Protein AF-0000000080109171 (afdb_homodimer)

Sequence (674 aa):
MDHQDVRRGNGNNYRQPFRSQNNEERSKPRGKGAVRYQGTYSDRFQRQDQNKDCSSSDRFNGSSQSQEKPITRKPTQRIEDVIPTEELLEVEDLIEQISDLSIRSDRSASQIKRNILASDLLLDTMDIDDWEKVCKSMIETALDKGETEFIADLMVALLKNPIFAAVMSDELMDASSKYILEEDGKPIPSFLSSILCAHWPRQYFKAFDNVNPILYTVVCIIKGWILVVQEDTQRYYSKPGESKITPEIIETPEMVNLCAVALSDLCESAQR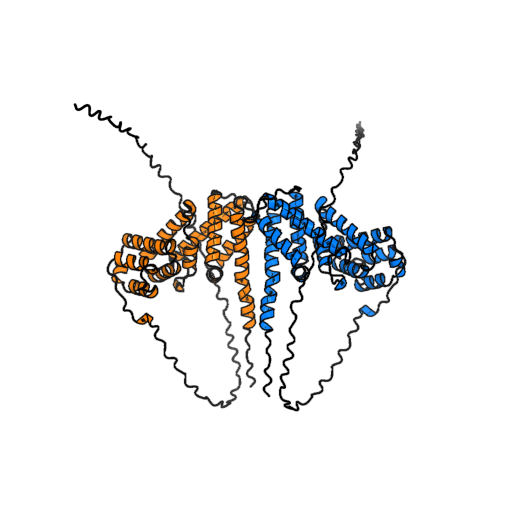QLWINWASLTDEIYECIKPSITHNPNLTGESKERLLDTLLQMTQWTKNQKASMKSSGVQTVSSGRMDHQDVRRGNGNNYRQPFRSQNNEERSKPRGKGAVRYQGTYSDRFQRQDQNKDCSSSDRFNGSSQSQEKPITRKPTQRIEDVIPTEELLEVEDLIEQISDLSIRSDRSASQIKRNILASDLLLDTMDIDDWEKVCKSMIETALDKGETEFIADLMVALLKNPIFAAVMSDELMDASSKYILEEDGKPIPSFLSSILCAHWPRQYFKAFDNVNPILYTVVCIIKGWILVVQEDTQRYYSKPGESKITPEIIETPEMVNLCAVALSDLCESAQRQLWINWASLTDEIYECIKPSITHNPNLTGESKERLLDTLLQMTQWTKNQKASMKSSGVQTVSSGR

pLDDT: mean 73.39, std 30.64, range [19.22, 98.69]

Nearest PDB structures (foldseek):
  3m63-assembly1_A  TM=3.509E-01  e=1.436E+00  Saccharomyces cerevisiae
  3m62-assembly1_A  TM=3.622E-01  e=2.418E+00  Saccharomyces cerevisiae
  7zbz-assembly1_D  TM=2.365E-01  e=8.170E-01  Homo sapiens
  6tyl-assembly2_F  TM=2.937E-01  e=1.636E+00  Rattus norvegicus
  7z84-assembly1_L  TM=1.819E-01  e=2.525E+00  Escherichia coli BL21(DE3)

Organism: NCBI:txid1611254

Solvent-accessible surface area (backbone atoms only — not comparable to full-atom values): 39839 Å² total; per-residue (Å²): 142,83,82,76,80,75,80,78,80,79,77,78,78,76,77,74,78,81,78,78,78,75,78,71,80,74,76,71,75,82,29,80,61,87,69,77,78,75,75,75,72,73,76,68,74,65,69,75,74,72,75,72,72,77,72,73,59,74,79,67,78,71,75,78,76,74,76,71,73,76,74,74,70,70,77,76,71,62,77,77,76,67,69,77,78,52,71,44,80,46,71,68,52,52,44,49,54,63,62,32,50,90,72,40,87,89,47,51,74,67,52,45,50,47,16,56,68,59,15,50,70,41,66,71,64,54,52,72,70,54,40,45,56,44,43,52,47,45,50,47,32,22,54,75,68,63,38,26,60,60,42,28,51,49,48,58,73,44,47,85,39,62,65,48,30,54,46,43,29,51,50,50,52,51,53,52,50,41,42,62,76,63,59,69,80,61,52,55,37,44,38,50,28,31,49,72,64,38,90,51,57,77,87,46,63,41,62,36,68,91,66,18,37,47,51,21,45,51,52,25,52,52,50,34,32,51,48,50,40,38,41,57,21,23,65,66,40,50,59,92,94,48,74,68,50,77,54,90,72,82,75,55,49,68,52,36,34,46,30,49,44,39,54,32,45,21,46,68,61,32,43,55,53,38,42,76,75,34,46,70,60,44,48,52,50,53,67,40,46,57,55,34,42,34,39,24,81,62,46,46,37,68,48,25,45,47,42,48,54,42,52,59,51,57,63,54,55,65,55,67,55,59,67,60,53,61,69,64,58,80,79,73,76,78,78,78,103,142,76,91,71,82,75,80,79,78,80,79,80,77,79,78,74,78,81,78,77,79,75,79,72,78,75,78,71,74,81,31,79,62,88,68,77,77,76,73,75,71,70,73,68,74,63,68,76,73,70,73,73,73,74,75,74,76,74,80,67,78,72,75,79,76,75,77,74,74,76,77,74,73,72,76,75,72,62,72,78,75,66,68,78,78,52,72,44,80,46,72,66,54,51,44,49,54,63,62,31,50,89,72,41,86,87,47,52,71,67,52,46,50,48,16,55,68,60,16,50,70,44,65,72,66,55,50,71,70,55,40,46,55,44,41,52,47,44,50,45,32,22,53,75,69,62,40,28,61,61,43,28,51,49,49,59,72,45,46,85,39,61,66,50,30,52,47,41,29,52,51,50,52,53,53,52,48,41,42,62,75,63,59,68,79,62,53,55,37,43,39,50,26,30,50,73,65,38,88,52,57,75,86,44,64,41,60,35,67,91,64,18,37,46,52,22,44,52,50,25,52,53,51,33,34,50,48,52,39,39,42,59,21,24,65,65,40,51,59,93,94,49,74,66,50,78,52,91,74,81,76,55,48,67,52,35,34,46,29,48,43,39,53,31,45,21,46,67,61,32,43,56,54,40,43,76,76,36,46,68,61,43,47,53,52,53,67,40,45,57,56,35,43,32,39,25,81,63,46,48,38,69,47,25,45,47,40,47,53,41,52,58,52,56,63,53,53,66,55,65,52,58,65,59,54,60,68,63,58,78,78,71,76,77,76,78,128

InterPro domains:
  IPR056044 Domain of unknown function DUF7627 [PF24628] (95-324)

Radius of gyration: 37.49 Å; Cα contacts (8 Å, |Δi|>4): 644; chains: 2; bounding box: 110×98×133 Å

Foldseek 3Di:
DPCPPPPDPPPPPPPPPDPPPPVPPPPPQPLPDPPPPPPCPVPVPPVPPPVPVPPDDDPPPPPDPPVPPPPPPPPPPPPVPPDDAAADDDLVSLLCLLQCQVPDPPDHLVNNLRNDLVNVVHLVPDDLVSLLVNLVSLVCCCFVVVPLLSSLQSCLSSQVRPSNQVSNLVVLSVVLVCCLVVVPVTLSLLSLLSNLLHPHDPQQLDLDCVRRVNSVSSLSSLVSLLCLLQQLLLCFDDDVPDDRDNDPDHDALSSNLSSLVSLLSNCVNNQLSCCVSPVPSLVSLLVSLVSSLVTRPSHDPVSSVSSVVSNVSSVVSPPVVVVVVVVVPDPPPPPHD/DPPPVPPDPPPPPPPPPDPPPPVPPPPPQPLPDPPPPPVCPVPVPPVPPPVPVPPPDDPPPPPDPPPPPPPPPDPPPPPVPPDDAAADDDLVVLLCLQLCQVPDPPDHLVNNLRNDLVHVVHLVPDDLVSLLVNLVSLVCCCFVVVPLLSSLQSCLSSQVRPSNQVSNLVVLSVVLVCCLVVVPVTLSLLSLLSNLLHPHDPQQLDLDCVRRVNSVSSLSSLVSLLCLLQQLLLCFDDDVVDDRDNDPDHDALSSNLSSLVSLLSNCVNNQLSCCVSPVPSLVSLLVSLVSSLVTRPSHDPVSSVSSVVSNVSSVVSPVVVVVVVVVVPDPVPPPDD

Secondary structure (DSSP, 8-state):
-----------------------------TT-S---------------------------------------------GGG-SPPPPP-SHHHHHHHHHTTTT-TTS-HHHHHHHHHT-HHHHHH--HHHHHHHHHHHHHHHHHH--HHHHHHHHHHHTT-HHHHHHHHHHHHHHHHHHHHH-----HHHHHHHHHTS---GGG-S--TTT-HHHHHHHHHHHHHHHHHHHHHHTT---TTSPPP--SS---HHHHHHHHHHHHHHHHHHTHHHHHH-HHHHHHHHHHHHHHHHH-TTS-HHHHHHHHHHHHHHHHHTHHHHHHHHT----------/-----------------------------TT-S---------------------------------------------GGGGSPPPPP-SHHHHHHHHHTTTT-TTS-HHHHHHHHHT-HHHHHH--HHHHHHHHHHHHHHHHHH--HHHHHHHHHHHTT-HHHHHHHHHHHHHHHHHHHHH-----HHHHHHHHHTS---GGG-S--TTT-HHHHHHHHHHHHHHHHHHHHHHTT---TTSPPP--SS---HHHHHHHHHHHHHHHHHHTHHHHHH-HHHHHHHHHHHHHHHHH-TTS-HHHHHHHHHHHHHHHHHTHHHHHHHHT----------

Structure (mmCIF, N/CA/C/O backbone):
data_AF-0000000080109171-model_v1
#
loop_
_entity.id
_entity.type
_entity.pdbx_description
1 polymer 'DUF7627 domain-containing protein'
#
loop_
_atom_site.group_PDB
_atom_site.id
_atom_site.type_symbol
_atom_site.label_atom_id
_atom_site.label_alt_id
_atom_site.label_comp_id
_atom_site.label_asym_id
_atom_site.label_entity_id
_atom_site.label_seq_id
_atom_site.pdbx_PDB_ins_code
_atom_site.Cartn_x
_atom_site.Cartn_y
_atom_site.Cartn_z
_atom_site.occupancy
_atom_site.B_iso_or_equiv
_atom_site.auth_seq_id
_atom_site.auth_comp_id
_atom_site.auth_asym_id
_atom_site.auth_atom_id
_atom_site.pdbx_PDB_model_num
ATOM 1 N N . MET A 1 1 ? 44.888 12.531 66.074 1 22.63 1 MET A N 1
ATOM 2 C CA . MET A 1 1 ? 45.809 13.114 65.103 1 22.63 1 MET A CA 1
ATOM 3 C C . MET A 1 1 ? 45.23 13.043 63.693 1 22.63 1 MET A C 1
ATOM 5 O O . MET A 1 1 ? 45.346 12.017 63.021 1 22.63 1 MET A O 1
ATOM 9 N N . ASP A 1 2 ? 43.917 13.435 63.536 1 26.09 2 ASP A N 1
ATOM 10 C CA . ASP A 1 2 ? 42.673 13.564 62.782 1 26.09 2 ASP A CA 1
ATOM 11 C C . ASP A 1 2 ? 42.855 14.484 61.577 1 26.09 2 ASP A C 1
ATOM 13 O O . ASP A 1 2 ? 42.997 15.699 61.733 1 26.09 2 ASP A O 1
ATOM 17 N N . HIS A 1 3 ? 43.794 14.01 60.555 1 24.42 3 HIS A N 1
ATOM 18 C CA . HIS A 1 3 ? 44.344 14.636 59.358 1 24.42 3 HIS A CA 1
ATOM 19 C C . HIS A 1 3 ? 43.235 15.158 58.45 1 24.42 3 HIS A C 1
ATOM 21 O O . HIS A 1 3 ? 42.344 14.403 58.055 1 24.42 3 HIS A O 1
ATOM 27 N N . GLN A 1 4 ? 42.852 16.453 58.496 1 22.05 4 GLN A N 1
ATOM 28 C CA . GLN A 1 4 ? 41.897 17.443 58.011 1 22.05 4 GLN A CA 1
ATOM 29 C C . GLN A 1 4 ? 42.078 17.695 56.516 1 22.05 4 GLN A C 1
ATOM 31 O O . GLN A 1 4 ? 42.725 18.666 56.119 1 22.05 4 GLN A O 1
ATOM 36 N N . ASP A 1 5 ? 42.419 16.587 55.696 1 22.64 5 ASP A N 1
ATOM 37 C CA . ASP A 1 5 ? 42.944 16.875 54.365 1 22.64 5 ASP A CA 1
ATOM 38 C C . ASP A 1 5 ? 41.943 17.682 53.542 1 22.64 5 ASP A C 1
ATOM 40 O O . ASP A 1 5 ? 40.811 17.244 53.328 1 22.64 5 ASP A O 1
ATOM 44 N N . VAL A 1 6 ? 42.031 19.004 53.514 1 20.68 6 VAL A N 1
ATOM 45 C CA . VAL A 1 6 ? 41.334 20.158 52.955 1 20.68 6 VAL A CA 1
ATOM 46 C C . VAL A 1 6 ? 41.39 20.108 51.43 1 20.68 6 VAL A C 1
ATOM 48 O O . VAL A 1 6 ? 42.462 20.256 50.837 1 20.68 6 VAL A O 1
ATOM 51 N N . ARG A 1 7 ? 40.799 19.055 50.759 1 22.92 7 ARG A N 1
ATOM 52 C CA . ARG A 1 7 ? 40.869 18.843 49.317 1 22.92 7 ARG A CA 1
ATOM 53 C C . ARG A 1 7 ? 40.424 20.089 48.559 1 22.92 7 ARG A C 1
ATOM 55 O O . ARG A 1 7 ? 39.304 20.568 48.743 1 22.92 7 ARG A O 1
ATOM 62 N N . ARG A 1 8 ? 41.374 20.982 48.142 1 19.47 8 ARG A N 1
ATOM 63 C CA . ARG A 1 8 ? 41.33 22.255 47.429 1 19.47 8 ARG A CA 1
ATOM 64 C C . ARG A 1 8 ? 40.556 22.123 46.121 1 19.47 8 ARG A C 1
ATOM 66 O O . ARG A 1 8 ? 40.723 21.144 45.39 1 19.47 8 ARG A O 1
ATOM 73 N N . GLY A 1 9 ? 39.314 22.652 46.01 1 21.39 9 GLY A N 1
ATOM 74 C CA . GLY A 1 9 ? 38.225 22.837 45.065 1 21.39 9 GLY A CA 1
ATOM 75 C C . GLY A 1 9 ? 38.648 23.563 43.802 1 21.39 9 GLY A C 1
ATOM 76 O O . GLY A 1 9 ? 38.933 24.762 43.835 1 21.39 9 GLY A O 1
ATOM 77 N N . ASN A 1 10 ? 39.716 23.002 43.019 1 20.63 10 ASN A N 1
ATOM 78 C CA . ASN A 1 10 ? 40.295 23.644 41.844 1 20.63 10 ASN A CA 1
ATOM 79 C C . ASN A 1 10 ? 39.216 24.131 40.882 1 20.63 10 ASN A C 1
ATOM 81 O O . ASN A 1 10 ? 38.314 23.373 40.519 1 20.63 10 ASN A O 1
ATOM 85 N N . GLY A 1 11 ? 38.888 25.416 40.859 1 20.84 11 GLY A N 1
ATOM 86 C CA . GLY A 1 11 ? 38.026 26.337 40.135 1 20.84 11 GLY A CA 1
ATOM 87 C C . GLY A 1 11 ? 38.269 26.33 38.638 1 20.84 11 GLY A C 1
ATOM 88 O O . GLY A 1 11 ? 39.288 26.838 38.167 1 20.84 11 GLY A O 1
ATOM 89 N N . ASN A 1 12 ? 38.217 25.124 37.921 1 20.66 12 ASN A N 1
ATOM 90 C CA . ASN A 1 12 ? 38.509 25.041 36.494 1 20.66 12 ASN A CA 1
ATOM 91 C C . ASN A 1 12 ? 37.733 26.089 35.701 1 20.66 12 ASN A C 1
ATOM 93 O O . ASN A 1 12 ? 36.515 26.208 35.848 1 20.66 12 ASN A O 1
ATOM 97 N N . ASN A 1 13 ? 38.35 27.22 35.354 1 20.57 13 ASN A N 1
ATOM 98 C CA . ASN A 1 13 ? 38.022 28.393 34.55 1 20.57 13 ASN A CA 1
ATOM 99 C C . ASN A 1 13 ? 37.509 27.999 33.168 1 20.57 13 ASN A C 1
ATOM 101 O O . ASN A 1 13 ? 38.253 27.437 32.362 1 20.57 13 ASN A O 1
ATOM 105 N N . TYR A 1 14 ? 36.268 27.543 32.987 1 20.97 14 TYR A N 1
ATOM 106 C CA . TYR A 1 14 ? 35.587 27.19 31.746 1 20.97 14 TYR A CA 1
ATOM 107 C C . TYR A 1 14 ? 35.591 28.36 30.77 1 20.97 14 TYR A C 1
ATOM 109 O O . TYR A 1 14 ? 34.951 29.385 31.017 1 20.97 14 TYR A O 1
ATOM 117 N N . ARG A 1 15 ? 36.796 28.708 30.213 1 21.43 15 ARG A N 1
ATOM 118 C CA . ARG A 1 15 ? 36.871 29.705 29.15 1 21.43 15 ARG A CA 1
ATOM 119 C C . ARG A 1 15 ? 35.805 29.455 28.088 1 21.43 15 ARG A C 1
ATOM 121 O O . ARG A 1 15 ? 35.755 28.377 27.492 1 21.43 15 ARG A O 1
ATOM 128 N N . GLN A 1 16 ? 34.649 30.144 28.141 1 20.21 16 GLN A N 1
ATOM 129 C CA . GLN A 1 16 ? 33.498 30.191 27.246 1 20.21 16 GLN A CA 1
ATOM 130 C C . GLN A 1 16 ? 33.906 30.647 25.848 1 20.21 16 GLN A C 1
ATOM 132 O O . GLN A 1 16 ? 34.465 31.733 25.682 1 20.21 16 GLN A O 1
ATOM 137 N N . PRO A 1 17 ? 34.503 29.764 24.995 1 25.14 17 PRO A N 1
ATOM 138 C CA . PRO A 1 17 ? 34.897 30.274 23.679 1 25.14 17 PRO A CA 1
ATOM 139 C C . PRO A 1 17 ? 33.806 31.117 23.023 1 25.14 17 PRO A C 1
ATOM 141 O O . PRO A 1 17 ? 32.622 30.948 23.328 1 25.14 17 PRO A O 1
ATOM 144 N N . PHE A 1 18 ? 34.085 32.366 22.676 1 23.49 18 PHE A N 1
ATOM 145 C CA . PHE A 1 18 ? 33.346 33.39 21.947 1 23.49 18 PHE A CA 1
ATOM 146 C C . PHE A 1 18 ? 32.827 32.844 20.623 1 23.49 18 PHE A C 1
ATOM 148 O O . PHE A 1 18 ? 33.6 32.33 19.811 1 23.49 18 PHE A O 1
ATOM 155 N N . ARG A 1 19 ? 31.566 32.364 20.55 1 22.86 19 ARG A N 1
ATOM 156 C CA . ARG A 1 19 ? 30.734 31.934 19.431 1 22.86 19 ARG A CA 1
ATOM 157 C C . ARG A 1 19 ? 30.717 32.985 18.326 1 22.86 19 ARG A C 1
ATOM 159 O O . ARG A 1 19 ? 30.289 34.12 18.548 1 22.86 19 ARG A O 1
ATOM 166 N N . SER A 1 20 ? 31.765 33.09 17.52 1 23.1 20 SER A N 1
ATOM 167 C CA . SER A 1 20 ? 31.686 33.914 16.319 1 23.1 20 SER A CA 1
ATOM 168 C C . SER A 1 20 ? 30.348 33.73 15.61 1 23.1 20 SER A C 1
ATOM 170 O O . SER A 1 20 ? 29.889 32.601 15.422 1 23.1 20 SER A O 1
ATOM 172 N N . GLN A 1 21 ? 29.374 34.67 15.594 1 24 21 GLN A N 1
ATOM 173 C CA . GLN A 1 21 ? 28.056 34.94 15.031 1 24 21 GLN A CA 1
ATOM 174 C C . GLN A 1 21 ? 28.06 34.772 13.515 1 24 21 GLN A C 1
ATOM 176 O O . GLN A 1 21 ? 28.434 35.691 12.784 1 24 21 GLN A O 1
ATOM 181 N N . ASN A 1 22 ? 28.822 33.818 12.874 1 25.35 22 ASN A N 1
ATOM 182 C CA . ASN A 1 22 ? 28.607 33.817 11.431 1 25.35 22 ASN A CA 1
ATOM 183 C C . ASN A 1 22 ? 27.122 33.779 11.085 1 25.35 22 ASN A C 1
ATOM 185 O O . ASN A 1 22 ? 26.408 32.862 11.493 1 25.35 22 ASN A O 1
ATOM 189 N N . ASN A 1 23 ? 26.461 34.893 10.793 1 24.8 23 ASN A N 1
ATOM 190 C CA . ASN A 1 23 ? 25.148 35.21 10.24 1 24.8 23 ASN A CA 1
ATOM 191 C C . ASN A 1 23 ? 24.8 34.301 9.065 1 24.8 23 ASN A C 1
ATOM 193 O O . ASN A 1 23 ? 25.151 34.597 7.921 1 24.8 23 ASN A O 1
ATOM 197 N N . GLU A 1 24 ? 25.123 33.011 9.105 1 28.02 24 GLU A N 1
ATOM 198 C CA . GLU A 1 24 ? 24.676 32.246 7.945 1 28.02 24 GLU A CA 1
ATOM 199 C C . GLU A 1 24 ? 23.204 32.512 7.643 1 28.02 24 GLU A C 1
ATOM 201 O O . GLU A 1 24 ? 22.356 32.422 8.534 1 28.02 24 GLU A O 1
ATOM 206 N N . GLU A 1 25 ? 22.913 33.294 6.562 1 28.11 25 GLU A N 1
ATOM 207 C CA . GLU A 1 25 ? 21.619 33.569 5.945 1 28.11 25 GLU A CA 1
ATOM 208 C C . GLU A 1 25 ? 20.756 32.311 5.889 1 28.11 25 GLU A C 1
ATOM 210 O O . GLU A 1 25 ? 21.131 31.322 5.257 1 28.11 25 GLU A O 1
ATOM 215 N N . ARG A 1 26 ? 20.068 31.973 6.915 1 30.11 26 ARG A N 1
ATOM 216 C CA . ARG A 1 26 ? 19.036 30.942 6.958 1 30.11 26 ARG A CA 1
ATOM 217 C C . ARG A 1 26 ? 18.139 31.013 5.727 1 30.11 26 ARG A C 1
ATOM 219 O O . ARG A 1 26 ? 17.476 32.026 5.493 1 30.11 26 ARG A O 1
ATOM 226 N N . SER A 1 27 ? 18.57 30.37 4.623 1 29.34 27 SER A N 1
ATOM 227 C CA . SER A 1 27 ? 17.767 30.263 3.409 1 29.34 27 SER A CA 1
ATOM 228 C C . SER A 1 27 ? 16.304 29.983 3.737 1 29.34 27 SER A C 1
ATOM 230 O O . SER A 1 27 ? 16.001 29.099 4.541 1 29.34 27 SER A O 1
ATOM 232 N N . LYS A 1 28 ? 15.339 30.907 3.497 1 30.3 28 LYS A N 1
ATOM 233 C CA . LYS A 1 28 ? 13.883 30.896 3.608 1 30.3 28 LYS A CA 1
ATOM 234 C C . LYS A 1 28 ? 13.299 29.597 3.061 1 30.3 28 LYS A C 1
ATOM 236 O O . LYS A 1 28 ? 13.826 29.028 2.102 1 30.3 28 LYS A O 1
ATOM 241 N N . PRO A 1 29 ? 12.567 28.991 3.797 1 32.53 29 PRO A N 1
ATOM 242 C CA . PRO A 1 29 ? 11.958 27.744 3.329 1 32.53 29 PRO A CA 1
ATOM 243 C C . PRO A 1 29 ? 11.26 27.898 1.979 1 32.53 29 PRO A C 1
ATOM 245 O O . PRO A 1 29 ? 10.788 28.987 1.645 1 32.53 29 PRO A O 1
ATOM 248 N N . ARG A 1 30 ? 11.504 27.14 1.015 1 35.07 30 ARG A N 1
ATOM 249 C CA . ARG A 1 30 ? 11.074 27.046 -0.376 1 35.07 30 ARG A CA 1
ATOM 250 C C . ARG A 1 30 ? 9.553 27.081 -0.483 1 35.07 30 ARG A C 1
ATOM 252 O O . ARG A 1 30 ? 8.995 26.836 -1.554 1 35.07 30 ARG A O 1
ATOM 259 N N . GLY A 1 31 ? 8.821 27.253 0.537 1 33.44 31 GLY A N 1
ATOM 260 C CA . GLY A 1 31 ? 7.396 26.987 0.421 1 33.44 31 GLY A CA 1
ATOM 261 C C . GLY A 1 31 ? 6.636 28.098 -0.278 1 33.44 31 GLY A C 1
ATOM 262 O O . GLY A 1 31 ? 5.417 28.016 -0.44 1 33.44 31 GLY A O 1
ATOM 263 N N . LYS A 1 32 ? 7.179 29.336 -0.374 1 33.39 32 LYS A N 1
ATOM 264 C CA . LYS A 1 32 ? 6.188 30.33 -0.775 1 33.39 32 LYS A CA 1
ATOM 265 C C . LYS A 1 32 ? 6.003 30.342 -2.289 1 33.39 32 LYS A C 1
ATOM 267 O O . LYS A 1 32 ? 6.355 31.317 -2.955 1 33.39 32 LYS A O 1
ATOM 272 N N . GLY A 1 33 ? 6.383 29.328 -3.016 1 27.53 33 GLY A N 1
ATOM 273 C CA . GLY A 1 33 ? 6.06 29.538 -4.419 1 27.53 33 GLY A CA 1
ATOM 274 C C . GLY A 1 33 ? 4.574 29.718 -4.668 1 27.53 33 GLY A C 1
ATOM 275 O O . GLY A 1 33 ? 3.75 29.366 -3.821 1 27.53 33 GLY A O 1
ATOM 276 N N . ALA A 1 34 ? 4.133 30.58 -5.631 1 26.8 34 ALA A N 1
ATOM 277 C CA . ALA A 1 34 ? 2.787 30.956 -6.056 1 26.8 34 ALA A CA 1
ATOM 278 C C . ALA A 1 34 ? 1.983 29.73 -6.48 1 26.8 34 ALA A C 1
ATOM 280 O O . ALA A 1 34 ? 2.262 29.126 -7.518 1 26.8 34 ALA A O 1
ATOM 281 N N . VAL A 1 35 ? 1.659 28.87 -5.683 1 30.27 35 VAL A N 1
ATOM 282 C CA . VAL A 1 35 ? 0.777 27.79 -6.11 1 30.27 35 VAL A CA 1
ATOM 283 C C . VAL A 1 35 ? -0.598 28.354 -6.464 1 30.27 35 VAL A C 1
ATOM 285 O O . VAL A 1 35 ? -1.279 28.926 -5.61 1 30.27 35 VAL A O 1
ATOM 288 N N . ARG A 1 36 ? -0.908 28.862 -7.694 1 24.77 36 ARG A N 1
ATOM 289 C CA . ARG A 1 36 ? -2.23 29.233 -8.188 1 24.77 36 ARG A CA 1
ATOM 290 C C . ARG A 1 36 ? -3.153 28.02 -8.247 1 24.77 36 ARG A C 1
ATOM 292 O O . ARG A 1 36 ? -2.926 27.098 -9.033 1 24.77 36 ARG A O 1
ATOM 299 N N . TYR A 1 37 ? -3.538 27.462 -7.245 1 25.99 37 TYR A N 1
ATOM 300 C CA . TYR A 1 37 ? -4.566 26.436 -7.385 1 25.99 37 TYR A CA 1
ATOM 301 C C . TYR A 1 37 ? -5.856 27.03 -7.938 1 25.99 37 TYR A C 1
ATOM 303 O O . TYR A 1 37 ? -6.518 27.826 -7.268 1 25.99 37 TYR A O 1
ATOM 311 N N . GLN A 1 38 ? -5.948 27.508 -9.224 1 25.45 38 GLN A N 1
ATOM 312 C CA . GLN A 1 38 ? -7.238 27.86 -9.808 1 25.45 38 GLN A CA 1
ATOM 313 C C . GLN A 1 38 ? -8.189 26.667 -9.8 1 25.45 38 GLN A C 1
ATOM 315 O O . GLN A 1 38 ? -7.892 25.625 -10.389 1 25.45 38 GLN A O 1
ATOM 320 N N . GLY A 1 39 ? -8.797 26.398 -8.741 1 26.36 39 GLY A N 1
ATOM 321 C CA . GLY A 1 39 ? -9.905 25.458 -8.68 1 26.36 39 GLY A CA 1
ATOM 322 C C . GLY A 1 39 ? -10.911 25.648 -9.799 1 26.36 39 GLY A C 1
ATOM 323 O O . GLY A 1 39 ? -11.639 26.643 -9.824 1 26.36 39 GLY A O 1
ATOM 324 N N . THR A 1 40 ? -10.537 25.582 -11.105 1 24.53 40 THR A N 1
ATOM 325 C CA . THR A 1 40 ? -11.578 25.597 -12.127 1 24.53 40 THR A CA 1
ATOM 326 C C . THR A 1 40 ? -12.643 24.545 -11.829 1 24.53 40 THR A C 1
ATOM 328 O O . THR A 1 40 ? -12.419 23.351 -12.037 1 24.53 40 THR A O 1
ATOM 331 N N . TYR A 1 41 ? -13.254 24.614 -10.689 1 23.57 41 TYR A N 1
ATOM 332 C CA . TYR A 1 41 ? -14.467 23.816 -10.549 1 23.57 41 TYR A CA 1
ATOM 333 C C . TYR A 1 41 ? -15.44 24.098 -11.687 1 23.57 41 TYR A C 1
ATOM 335 O O . TYR A 1 41 ? -15.917 25.224 -11.84 1 23.57 41 TYR A O 1
ATOM 343 N N . SER A 1 42 ? -15.062 23.771 -12.917 1 22.9 42 SER A N 1
ATOM 344 C CA . SER A 1 42 ? -16.083 23.85 -13.957 1 22.9 42 SER A CA 1
ATOM 345 C C . SER A 1 42 ? -17.383 23.194 -13.506 1 22.9 42 SER A C 1
ATOM 347 O O . SER A 1 42 ? -17.377 22.063 -13.014 1 22.9 42 SER A O 1
ATOM 349 N N . ASP A 1 43 ? -18.317 23.993 -13.064 1 23.01 43 ASP A N 1
ATOM 350 C CA . ASP A 1 43 ? -19.735 23.794 -12.78 1 23.01 43 ASP A CA 1
ATOM 351 C C . ASP A 1 43 ? -20.422 23.04 -13.917 1 23.01 43 ASP A C 1
ATOM 353 O O . ASP A 1 43 ? -20.769 23.632 -14.941 1 23.01 43 ASP A O 1
ATOM 357 N N . ARG A 1 44 ? -19.775 22.041 -14.383 1 22.77 44 ARG A N 1
ATOM 358 C CA . ARG A 1 44 ? -20.382 21.393 -15.541 1 22.77 44 ARG A CA 1
ATOM 359 C C . ARG A 1 44 ? -21.842 21.046 -15.272 1 22.77 44 ARG A C 1
ATOM 361 O O . ARG A 1 44 ? -22.507 20.44 -16.115 1 22.77 44 ARG A O 1
ATOM 368 N N . PHE A 1 45 ? -22.232 21.03 -14.016 1 22.93 45 PHE A N 1
ATOM 369 C CA . PHE A 1 45 ? -23.532 20.38 -13.892 1 22.93 45 PHE A CA 1
ATOM 370 C C . PHE A 1 45 ? -24.634 21.26 -14.469 1 22.93 45 PHE A C 1
ATOM 372 O O . PHE A 1 45 ? -25.308 21.983 -13.733 1 22.93 45 PHE A O 1
ATOM 379 N N . GLN A 1 46 ? -24.26 22.043 -15.475 1 19.3 46 GLN A N 1
ATOM 380 C CA . GLN A 1 46 ? -25.443 22.753 -15.951 1 19.3 46 GLN A CA 1
ATOM 381 C C . GLN A 1 46 ? -26.57 21.78 -16.285 1 19.3 46 GLN A C 1
ATOM 383 O O . GLN A 1 46 ? -26.424 20.931 -17.166 1 19.3 46 GLN A O 1
ATOM 388 N N . ARG A 1 47 ? -27.188 21.34 -15.254 1 20.89 47 ARG A N 1
ATOM 389 C CA . ARG A 1 47 ? -28.413 20.567 -15.431 1 20.89 47 ARG A CA 1
ATOM 390 C C . ARG A 1 47 ? -29.351 21.246 -16.424 1 20.89 47 ARG A C 1
ATOM 392 O O . ARG A 1 47 ? -29.666 22.429 -16.279 1 20.89 47 ARG A O 1
ATOM 399 N N . GLN A 1 48 ? -29.026 21.047 -17.635 1 19.29 48 GLN A N 1
ATOM 400 C CA . GLN A 1 48 ? -30 21.463 -18.638 1 19.29 48 GLN A CA 1
ATOM 401 C C . GLN A 1 48 ? -31.42 21.11 -18.205 1 19.29 48 GLN A C 1
ATOM 403 O O . GLN A 1 48 ? -31.721 19.945 -17.935 1 19.29 48 GLN A O 1
ATOM 408 N N . ASP A 1 49 ? -32.037 21.999 -17.436 1 21.94 49 ASP A N 1
ATOM 409 C CA . ASP A 1 49 ? -33.426 22.083 -16.995 1 21.94 49 ASP A CA 1
ATOM 410 C C . ASP A 1 49 ? -34.387 21.872 -18.164 1 21.94 49 ASP A C 1
ATOM 412 O O . ASP A 1 49 ? -34.542 22.752 -19.013 1 21.94 49 ASP A O 1
ATOM 416 N N . GLN A 1 50 ? -34.031 20.906 -19.021 1 19.8 50 GLN A N 1
ATOM 417 C CA . GLN A 1 50 ? -35.06 20.829 -20.053 1 19.8 50 GLN A CA 1
ATOM 418 C C . GLN A 1 50 ? -36.449 20.692 -19.437 1 19.8 50 GLN A C 1
ATOM 420 O O . GLN A 1 50 ? -36.655 19.879 -18.533 1 19.8 50 GLN A O 1
ATOM 425 N N . ASN A 1 51 ? -37.212 21.785 -19.382 1 20 51 ASN A N 1
ATOM 426 C CA . ASN A 1 51 ? -38.58 22.138 -19.016 1 20 51 ASN A CA 1
ATOM 427 C C . ASN A 1 51 ? -39.591 21.174 -19.628 1 20 51 ASN A C 1
ATOM 429 O O . ASN A 1 51 ? -39.915 21.277 -20.813 1 20 51 ASN A O 1
ATOM 433 N N . LYS A 1 52 ? -39.2 19.878 -19.897 1 19.61 52 LYS A N 1
ATOM 434 C CA . LYS A 1 52 ? -40.291 19.239 -20.627 1 19.61 52 LYS A CA 1
ATOM 435 C C . LYS A 1 52 ? -41.613 19.387 -19.88 1 19.61 52 LYS A C 1
ATOM 437 O O . LYS A 1 52 ? -41.663 19.233 -18.658 1 19.61 52 LYS A O 1
ATOM 442 N N . ASP A 1 53 ? -42.537 20.141 -20.392 1 20.98 53 ASP A N 1
ATOM 443 C CA . ASP A 1 53 ? -43.91 20.568 -20.141 1 20.98 53 ASP A CA 1
ATOM 444 C C . ASP A 1 53 ? -44.813 19.371 -19.851 1 20.98 53 ASP A C 1
ATOM 446 O O . ASP A 1 53 ? -46.039 19.504 -19.825 1 20.98 53 ASP A O 1
ATOM 450 N N . CYS A 1 54 ? -44.205 18.243 -19.41 1 20.13 54 CYS A N 1
ATOM 451 C CA . CYS A 1 54 ? -45.219 17.205 -19.554 1 20.13 54 CYS A CA 1
ATOM 452 C C . CYS A 1 54 ? -46.461 17.538 -18.737 1 20.13 54 CYS A C 1
ATOM 454 O O . CYS A 1 54 ? -46.356 17.97 -17.588 1 20.13 54 CYS A O 1
ATOM 456 N N . SER A 1 55 ? -47.558 17.775 -19.385 1 21.65 55 SER A N 1
ATOM 457 C CA . SER A 1 55 ? -48.958 18.106 -19.14 1 21.65 55 SER A CA 1
ATOM 458 C C . SER A 1 55 ? -49.615 17.083 -18.219 1 21.65 55 SER A C 1
ATOM 460 O O . SER A 1 55 ? -50.843 17.021 -18.126 1 21.65 55 SER A O 1
ATOM 462 N N . SER A 1 56 ? -48.828 16.356 -17.424 1 19.83 56 SER A N 1
ATOM 463 C CA . SER A 1 56 ? -49.583 15.219 -16.908 1 19.83 56 SER A CA 1
ATOM 464 C C . SER A 1 56 ? -50.832 15.677 -16.162 1 19.83 56 SER A C 1
ATOM 466 O O . SER A 1 56 ? -50.862 16.778 -15.608 1 19.83 56 SER A O 1
ATOM 468 N N . SER A 1 57 ? -51.88 14.881 -16.436 1 21.91 57 SER A N 1
ATOM 469 C CA . SER A 1 57 ? -53.307 14.778 -16.148 1 21.91 57 SER A CA 1
ATOM 470 C C . SER A 1 57 ? -53.57 14.786 -14.646 1 21.91 57 SER A C 1
ATOM 472 O O . SER A 1 57 ? -52.729 14.342 -13.861 1 21.91 57 SER A O 1
ATOM 474 N N . ASP A 1 58 ? -54.557 15.536 -14.244 1 20.77 58 ASP A N 1
ATOM 475 C CA . ASP A 1 58 ? -55.192 16.171 -13.094 1 20.77 58 ASP A CA 1
ATOM 476 C C . ASP A 1 58 ? -55.732 15.127 -12.118 1 20.77 58 ASP A C 1
ATOM 478 O O . ASP A 1 58 ? -56.461 15.463 -11.182 1 20.77 58 ASP A O 1
ATOM 482 N N . ARG A 1 59 ? -55.3 13.772 -12.253 1 22.08 59 ARG A N 1
ATOM 483 C CA . ARG A 1 59 ? -56.282 13.008 -11.491 1 22.08 59 ARG A CA 1
ATOM 484 C C . ARG A 1 59 ? -56.329 13.471 -10.039 1 22.08 59 ARG A C 1
ATOM 486 O O . ARG A 1 59 ? -55.288 13.727 -9.429 1 22.08 59 ARG A O 1
ATOM 493 N N . PHE A 1 60 ? -57.414 13.999 -9.596 1 20.95 60 PHE A N 1
ATOM 494 C CA . PHE A 1 60 ? -57.982 14.68 -8.439 1 20.95 60 PHE A CA 1
ATOM 495 C C . PHE A 1 60 ? -57.903 13.798 -7.199 1 20.95 60 PHE A C 1
ATOM 497 O O . PHE A 1 60 ? -58.561 14.072 -6.193 1 20.95 60 PHE A O 1
ATOM 504 N N . ASN A 1 61 ? -56.934 12.747 -7.198 1 21.39 61 ASN A N 1
ATOM 505 C CA . ASN A 1 61 ? -57.385 11.905 -6.095 1 21.39 61 ASN A CA 1
ATOM 506 C C . ASN A 1 61 ? -57.399 12.669 -4.775 1 21.39 61 ASN A C 1
ATOM 508 O O . ASN A 1 61 ? -56.552 13.535 -4.545 1 21.39 61 ASN A O 1
ATOM 512 N N . GLY A 1 62 ? -58.469 12.769 -4.147 1 22.6 62 GLY A N 1
ATOM 513 C CA . GLY A 1 62 ? -59.04 13.36 -2.947 1 22.6 62 GLY A CA 1
ATOM 514 C C . GLY A 1 62 ? -58.298 12.975 -1.681 1 22.6 62 GLY A C 1
ATOM 515 O O . GLY A 1 62 ? -58.794 13.194 -0.574 1 22.6 62 GLY A O 1
ATOM 516 N N . SER A 1 63 ? -56.991 12.557 -1.877 1 22.59 63 SER A N 1
ATOM 517 C CA . SER A 1 63 ? -56.559 11.929 -0.632 1 22.59 63 SER A CA 1
ATOM 518 C C . SER A 1 63 ? -56.691 12.889 0.546 1 22.59 63 SER A C 1
ATOM 520 O O . SER A 1 63 ? -56.531 14.101 0.386 1 22.59 63 SER A O 1
ATOM 522 N N . SER A 1 64 ? -57.423 12.435 1.549 1 24.3 64 SER A N 1
ATOM 523 C CA . SER A 1 64 ? -57.777 12.933 2.874 1 24.3 64 SER A CA 1
ATOM 524 C C . SER A 1 64 ? -56.542 13.401 3.637 1 24.3 64 SER A C 1
ATOM 526 O O . SER A 1 64 ? -55.526 12.703 3.671 1 24.3 64 SER A O 1
ATOM 528 N N . GLN A 1 65 ? -56.335 14.7 3.685 1 23.26 65 GLN A N 1
ATOM 529 C CA . GLN A 1 65 ? -55.338 15.576 4.292 1 23.26 65 GLN A CA 1
ATOM 530 C C . GLN A 1 65 ? -55.195 15.294 5.785 1 23.26 65 GLN A C 1
ATOM 532 O O . GLN A 1 65 ? -56.101 15.59 6.567 1 23.26 65 GLN A O 1
ATOM 537 N N . SER A 1 66 ? -54.978 13.975 6.201 1 25.78 66 SER A N 1
ATOM 538 C CA . SER A 1 66 ? -54.865 13.941 7.655 1 25.78 66 SER A CA 1
ATOM 539 C C . SER A 1 66 ? -53.854 14.968 8.154 1 25.78 66 SER A C 1
ATOM 541 O O . SER A 1 66 ? -52.77 15.108 7.583 1 25.78 66 SER A O 1
ATOM 543 N N . GLN A 1 67 ? -54.368 16.006 8.719 1 24.12 67 GLN A N 1
ATOM 544 C CA . GLN A 1 67 ? -53.717 17.145 9.359 1 24.12 67 GLN A CA 1
ATOM 545 C C . GLN A 1 67 ? -52.684 16.684 10.383 1 24.12 67 GLN A C 1
ATOM 547 O O . GLN A 1 67 ? -53.034 16.062 11.389 1 24.12 67 GLN A O 1
ATOM 552 N N . GLU A 1 68 ? -51.64 15.968 9.933 1 27.96 68 GLU A N 1
ATOM 553 C CA . GLU A 1 68 ? -50.634 15.665 10.946 1 27.96 68 GLU A CA 1
ATOM 554 C C . GLU A 1 68 ? -50.244 16.916 11.728 1 27.96 68 GLU A C 1
ATOM 556 O O . GLU A 1 68 ? -49.962 17.961 11.137 1 27.96 68 GLU A O 1
ATOM 561 N N . LYS A 1 69 ? -50.744 17.081 12.903 1 29.75 69 LYS A N 1
ATOM 562 C CA . LYS A 1 69 ? -50.379 18.123 13.858 1 29.75 69 LYS A CA 1
ATOM 563 C C . LYS A 1 69 ? -48.865 18.31 13.915 1 29.75 69 LYS A C 1
ATOM 565 O O . LYS A 1 69 ? -48.116 17.334 13.988 1 29.75 69 LYS A O 1
ATOM 570 N N . PRO A 1 70 ? -48.432 19.437 13.384 1 30.02 70 PRO A N 1
ATOM 571 C CA . PRO A 1 70 ? -47.002 19.748 13.436 1 30.02 70 PRO A CA 1
ATOM 572 C C . PRO A 1 70 ? -46.433 19.677 14.851 1 30.02 70 PRO A C 1
ATOM 574 O O . PRO A 1 70 ? -47.005 20.253 15.78 1 30.02 70 PRO A O 1
ATOM 577 N N . ILE A 1 71 ? -46.125 18.44 15.343 1 33.72 71 ILE A N 1
ATOM 578 C CA . ILE A 1 71 ? -45.464 18.4 16.643 1 33.72 71 ILE A CA 1
ATOM 579 C C . ILE A 1 71 ? -44.392 19.486 16.71 1 33.72 71 ILE A C 1
ATOM 581 O O . ILE A 1 71 ? -43.443 19.479 15.922 1 33.72 71 ILE A O 1
ATOM 585 N N . THR A 1 72 ? -44.813 20.656 17.065 1 28.64 72 THR A N 1
ATOM 586 C CA . THR A 1 72 ? -43.884 21.746 17.345 1 28.64 72 THR A CA 1
ATOM 587 C C . THR A 1 72 ? -42.78 21.287 18.293 1 28.64 72 THR A C 1
ATOM 589 O O . THR A 1 72 ? -43.045 20.965 19.453 1 28.64 72 THR A O 1
ATOM 592 N N . ARG A 1 73 ? -41.811 20.413 17.856 1 31.12 73 ARG A N 1
ATOM 593 C CA . ARG A 1 73 ? -40.642 20.154 18.689 1 31.12 73 ARG A CA 1
ATOM 594 C C . ARG A 1 73 ? -40.138 21.438 19.341 1 31.12 73 ARG A C 1
ATOM 596 O O . ARG A 1 73 ? -39.914 22.44 18.659 1 31.12 73 ARG A O 1
ATOM 603 N N . LYS A 1 74 ? -40.552 21.653 20.56 1 36.16 74 LYS A N 1
ATOM 604 C CA . LYS A 1 74 ? -40.011 22.765 21.336 1 36.16 74 LYS A CA 1
ATOM 605 C C . LYS A 1 74 ? -38.519 22.947 21.068 1 36.16 74 LYS A C 1
ATOM 607 O O . LYS A 1 74 ? -37.767 21.971 21.029 1 36.16 74 LYS A O 1
ATOM 612 N N . PRO A 1 75 ? -38.13 23.975 20.395 1 36.28 75 PRO A N 1
ATOM 613 C CA . PRO A 1 75 ? -36.696 24.233 20.252 1 36.28 75 PRO A CA 1
ATOM 614 C C . PRO A 1 75 ? -35.93 24.05 21.561 1 36.28 75 PRO A C 1
ATOM 616 O O . PRO A 1 75 ? -36.362 24.54 22.607 1 36.28 75 PRO A O 1
ATOM 619 N N . THR A 1 76 ? -35.384 22.839 21.909 1 37.6 76 THR A N 1
ATOM 620 C CA . THR A 1 76 ? -34.452 22.721 23.025 1 37.6 76 THR A CA 1
ATOM 621 C C . THR A 1 76 ? -33.525 23.931 23.087 1 37.6 76 THR A C 1
ATOM 623 O O . THR A 1 76 ? -32.752 24.175 22.158 1 37.6 76 THR A O 1
ATOM 626 N N . GLN A 1 77 ? -33.965 25.028 23.528 1 33.62 77 GLN A N 1
ATOM 627 C CA . GLN A 1 77 ? -33.003 26.089 23.808 1 33.62 77 GLN A CA 1
ATOM 628 C C . GLN A 1 77 ? -31.715 25.523 24.398 1 33.62 77 GLN A C 1
ATOM 630 O O . GLN A 1 77 ? -31.741 24.859 25.436 1 33.62 77 GLN A O 1
ATOM 635 N N . ARG A 1 78 ? -30.772 25.147 23.654 1 40.31 78 ARG A N 1
ATOM 636 C CA . ARG A 1 78 ? -29.47 24.723 24.158 1 40.31 78 ARG A CA 1
ATOM 637 C C . ARG A 1 78 ? -29.034 25.582 25.339 1 40.31 78 ARG A C 1
ATOM 639 O O . ARG A 1 78 ? -29.095 26.812 25.276 1 40.31 78 ARG A O 1
ATOM 646 N N . ILE A 1 79 ? -29.079 25.209 26.485 1 42.41 79 ILE A N 1
ATOM 647 C CA . ILE A 1 79 ? -28.602 25.778 27.741 1 42.41 79 ILE A CA 1
ATOM 648 C C . ILE A 1 79 ? -27.443 26.734 27.468 1 42.41 79 ILE A C 1
ATOM 650 O O . ILE A 1 79 ? -26.976 27.427 28.374 1 42.41 79 ILE A O 1
ATOM 654 N N . GLU A 1 80 ? -26.729 26.591 26.462 1 48.82 80 GLU A N 1
ATOM 655 C CA . GLU A 1 80 ? -25.527 27.398 26.275 1 48.82 80 GLU A CA 1
ATOM 656 C C . GLU A 1 80 ? -25.864 28.885 26.217 1 48.82 80 GLU A C 1
ATOM 658 O O . GLU A 1 80 ? -24.967 29.73 26.176 1 48.82 80 GLU A O 1
ATOM 663 N N . ASP A 1 81 ? -27.096 29.187 25.9 1 47.47 81 ASP A N 1
ATOM 664 C CA . ASP A 1 81 ? -27.508 30.559 25.62 1 47.47 81 ASP A CA 1
ATOM 665 C C . ASP A 1 81 ? -27.408 31.429 26.871 1 47.47 81 ASP A C 1
ATOM 667 O O . ASP A 1 81 ? -27.702 32.625 26.826 1 47.47 81 ASP A O 1
ATOM 671 N N . VAL A 1 82 ? -27.186 30.752 28.054 1 55.61 82 VAL A N 1
ATOM 672 C CA . VAL A 1 82 ? -27.647 31.551 29.184 1 55.61 82 VAL A CA 1
ATOM 673 C C . VAL A 1 82 ? -26.498 32.401 29.72 1 55.61 82 VAL A C 1
ATOM 675 O O . VAL A 1 82 ? -26.717 33.334 30.496 1 55.61 82 VAL A O 1
ATOM 678 N N . ILE A 1 83 ? -25.235 31.992 29.598 1 64.72 83 ILE A N 1
ATOM 679 C CA . ILE A 1 83 ? -24.233 32.775 30.313 1 64.72 83 ILE A CA 1
ATOM 680 C C . ILE A 1 83 ? -23.917 34.047 29.529 1 64.72 83 ILE A C 1
ATOM 682 O O . ILE A 1 83 ? -23.638 33.992 28.33 1 64.72 83 ILE A O 1
ATOM 686 N N . PRO A 1 84 ? -24.043 35.153 30.118 1 78.69 84 PRO A N 1
ATOM 687 C CA . PRO A 1 84 ? -23.852 36.432 29.428 1 78.69 84 PRO A CA 1
ATOM 688 C C . PRO A 1 84 ? -22.457 36.574 28.825 1 78.69 84 PRO A C 1
ATOM 690 O O . PRO A 1 84 ? -21.49 36.024 29.358 1 78.69 84 PRO A O 1
ATOM 693 N N . THR A 1 85 ? -22.378 37.191 27.674 1 83.25 85 THR A N 1
ATOM 694 C CA . THR A 1 85 ? -21.142 37.505 26.967 1 83.25 85 THR A CA 1
ATOM 695 C C . THR A 1 85 ? -20.342 38.564 27.72 1 83.25 85 THR A C 1
ATOM 697 O O . THR A 1 85 ? -20.904 39.554 28.192 1 83.25 85 THR A O 1
ATOM 700 N N . GLU A 1 86 ? -19.079 38.239 28.041 1 86.25 86 GLU A N 1
ATOM 701 C CA . GLU A 1 86 ? -18.163 39.158 28.712 1 86.25 86 GLU A CA 1
ATOM 702 C C . GLU A 1 86 ? -17.248 39.855 27.71 1 86.25 86 GLU A C 1
ATOM 704 O O . GLU A 1 86 ? -16.645 39.204 26.855 1 86.25 86 GLU A O 1
ATOM 709 N N . GLU A 1 87 ? -17.222 41.195 27.782 1 87.27 87 GLU A N 1
ATOM 710 C CA . GLU A 1 87 ? -16.308 41.955 26.935 1 87.27 87 GLU A CA 1
ATOM 711 C C . GLU A 1 87 ? -14.911 42.014 27.544 1 87.27 87 GLU A C 1
ATOM 713 O O . GLU A 1 87 ? -14.752 42.375 28.713 1 87.27 87 GLU A O 1
ATOM 718 N N . LEU A 1 88 ? -13.961 41.723 26.712 1 89.66 88 LEU A N 1
ATOM 719 C CA . LEU A 1 88 ? -12.571 41.747 27.156 1 89.66 88 LEU A CA 1
ATOM 720 C C . LEU A 1 88 ? -11.926 43.095 26.85 1 89.66 88 LEU A C 1
ATOM 722 O O . LEU A 1 88 ? -12.123 43.65 25.767 1 89.66 88 LEU A O 1
ATOM 726 N N . LEU A 1 89 ? -11.164 43.572 27.786 1 88.55 89 LEU A N 1
ATOM 727 C CA . LEU A 1 89 ? -10.703 44.949 27.645 1 88.55 89 LEU A CA 1
ATOM 728 C C . LEU A 1 89 ? -9.205 44.995 27.362 1 88.55 89 LEU A C 1
ATOM 730 O O . LEU A 1 89 ? -8.7 45.987 26.833 1 88.55 89 LEU A O 1
ATOM 734 N N . GLU A 1 90 ? -8.536 44.048 27.79 1 93.04 90 GLU A N 1
ATOM 735 C CA . GLU A 1 90 ? -7.087 44.031 27.613 1 93.04 90 GLU A CA 1
ATOM 736 C C . GLU A 1 90 ? -6.631 42.754 26.914 1 93.04 90 GLU A C 1
ATOM 738 O O . GLU A 1 90 ? -7.331 41.739 26.944 1 93.04 90 GLU A O 1
ATOM 743 N N . VAL A 1 91 ? -5.453 42.927 26.325 1 94.57 91 VAL A N 1
ATOM 744 C CA . VAL A 1 91 ? -4.866 41.815 25.584 1 94.57 91 VAL A CA 1
ATOM 745 C C . VAL A 1 91 ? -4.637 40.632 26.522 1 94.57 91 VAL A C 1
ATOM 747 O O . VAL A 1 91 ? -4.856 39.479 26.143 1 94.57 91 VAL A O 1
ATOM 750 N N . GLU A 1 92 ? -4.262 40.894 27.757 1 94.36 92 GLU A N 1
ATOM 751 C CA . GLU A 1 92 ? -3.972 39.846 28.731 1 94.36 92 GLU A CA 1
ATOM 752 C C . GLU A 1 92 ? -5.225 39.042 29.067 1 94.36 92 GLU A C 1
ATOM 754 O O . GLU A 1 92 ? -5.148 37.836 29.31 1 94.36 92 GLU A O 1
ATOM 759 N N . ASP A 1 93 ? -6.343 39.681 29.058 1 92.36 93 ASP A N 1
ATOM 760 C CA . ASP A 1 93 ? -7.606 38.991 29.304 1 92.36 93 ASP A CA 1
ATOM 761 C C . ASP A 1 93 ? -7.929 38.018 28.172 1 92.36 93 ASP A C 1
ATOM 763 O O . ASP A 1 93 ? -8.438 36.922 28.415 1 92.36 93 ASP A O 1
ATOM 767 N N . LEU A 1 94 ? -7.625 38.506 26.993 1 92.96 94 LEU A N 1
ATOM 768 C CA . LEU A 1 94 ? -7.832 37.674 25.813 1 92.96 94 LEU A CA 1
ATOM 769 C C . LEU A 1 94 ? -6.968 36.419 25.874 1 92.96 94 LEU A C 1
ATOM 771 O O . LEU A 1 94 ? -7.464 35.309 25.669 1 92.96 94 LEU A O 1
ATOM 775 N N . ILE A 1 95 ? -5.736 36.56 26.219 1 95.16 95 ILE A N 1
ATOM 776 C CA . ILE A 1 95 ? -4.772 35.469 26.305 1 95.16 95 ILE A CA 1
ATOM 777 C C . ILE A 1 95 ? -5.188 34.498 27.408 1 95.16 95 ILE A C 1
ATOM 779 O O . ILE A 1 95 ? -5.109 33.28 27.234 1 95.16 95 ILE A O 1
ATOM 783 N N . GLU A 1 96 ? -5.669 35.029 28.481 1 92.2 96 GLU A N 1
ATOM 784 C CA . GLU A 1 96 ? -6.105 34.195 29.597 1 92.2 96 GLU A CA 1
ATOM 785 C C . GLU A 1 96 ? -7.302 33.332 29.208 1 92.2 96 GLU A C 1
ATOM 787 O O . GLU A 1 96 ? -7.376 32.16 29.581 1 92.2 96 GLU A O 1
ATOM 792 N N . GLN A 1 97 ? -8.212 33.92 28.495 1 91.07 97 GLN A N 1
ATOM 793 C CA . GLN A 1 97 ? -9.377 33.17 28.038 1 91.07 97 GLN A CA 1
ATOM 794 C C . GLN A 1 97 ? -8.964 32.005 27.142 1 91.07 97 GLN A C 1
ATOM 796 O O . GLN A 1 97 ? -9.485 30.896 27.278 1 91.07 97 GLN A O 1
ATOM 801 N N . ILE A 1 98 ? -8.004 32.219 26.261 1 91.96 98 ILE A N 1
ATOM 802 C CA . ILE A 1 98 ? -7.574 31.227 25.281 1 91.96 98 ILE A CA 1
ATOM 803 C C . ILE A 1 98 ? -6.793 30.116 25.98 1 91.96 98 ILE A C 1
ATOM 805 O O . ILE A 1 98 ? -7.034 28.932 25.735 1 91.96 98 ILE A O 1
ATOM 809 N N . SER A 1 99 ? -5.944 30.457 26.897 1 89.09 99 SER A N 1
ATOM 810 C CA . SER A 1 99 ? -5.031 29.51 27.528 1 89.09 99 SER A CA 1
ATOM 811 C C . SER A 1 99 ? -5.735 28.701 28.611 1 89.09 99 SER A C 1
ATOM 813 O O . SER A 1 99 ? -5.261 27.631 29.001 1 89.09 99 SER A O 1
ATOM 815 N N . ASP A 1 100 ? -6.906 29.152 29.109 1 79.91 100 ASP A N 1
ATOM 816 C CA . ASP A 1 100 ? -7.575 28.532 30.249 1 79.91 100 ASP A CA 1
ATOM 817 C C . ASP A 1 100 ? -8.575 27.473 29.79 1 79.91 100 ASP A C 1
ATOM 819 O O . ASP A 1 100 ? -9.211 26.814 30.615 1 79.91 100 ASP A O 1
ATOM 823 N N . LEU A 1 101 ? -8.804 27.285 28.562 1 77.29 101 LEU A N 1
ATOM 824 C CA . LEU A 1 101 ? -9.843 26.375 28.093 1 77.29 101 LEU A CA 1
ATOM 825 C C . LEU A 1 101 ? -9.734 25.021 28.786 1 77.29 101 LEU A C 1
ATOM 827 O O . LEU A 1 101 ? -10.733 24.484 29.27 1 77.29 101 LEU A O 1
ATOM 831 N N . SER A 1 102 ? -8.541 24.374 28.856 1 68.64 102 SER A N 1
ATOM 832 C CA . SER A 1 102 ? -8.438 23.032 29.418 1 68.64 102 SER A CA 1
ATOM 833 C C . SER A 1 102 ? -8.308 23.077 30.937 1 68.64 102 SER A C 1
ATOM 835 O O . SER A 1 102 ? -8.457 22.054 31.609 1 68.64 102 SER A O 1
ATOM 837 N N . ILE A 1 103 ? -8.139 24.285 31.451 1 66.42 103 ILE A N 1
ATOM 838 C CA . ILE A 1 103 ? -7.87 24.394 32.88 1 66.42 103 ILE A CA 1
ATOM 839 C C . ILE A 1 103 ? -9.147 24.79 33.617 1 66.42 103 ILE A C 1
ATOM 841 O O . ILE A 1 103 ? -9.453 24.244 34.68 1 66.42 103 ILE A O 1
ATOM 845 N N . ARG A 1 104 ? -9.903 25.726 33.043 1 65.82 104 ARG A N 1
ATOM 846 C CA . ARG A 1 104 ? -11.097 26.224 33.718 1 65.82 104 ARG A CA 1
ATOM 847 C C . ARG A 1 104 ? -12.354 25.553 33.174 1 65.82 104 ARG A C 1
ATOM 849 O O . ARG A 1 104 ? -12.55 25.484 31.959 1 65.82 104 ARG A O 1
ATOM 856 N N . SER A 1 105 ? -13.043 24.84 33.961 1 65.77 105 SER A N 1
ATOM 857 C CA . SER A 1 105 ? -14.247 24.102 33.596 1 65.77 105 SER A CA 1
ATOM 858 C C . SER A 1 105 ? -15.454 25.028 33.491 1 65.77 105 SER A C 1
ATOM 860 O O . SER A 1 105 ? -16.522 24.615 33.036 1 65.77 105 SER A O 1
ATOM 862 N N . ASP A 1 106 ? -15.235 26.328 33.847 1 66.69 106 ASP A N 1
ATOM 863 C CA . ASP A 1 106 ? -16.415 27.18 33.971 1 66.69 106 ASP A CA 1
ATOM 864 C C . ASP A 1 106 ? -16.804 27.779 32.622 1 66.69 106 ASP A C 1
ATOM 866 O O . ASP A 1 106 ? -17.863 28.398 32.494 1 66.69 106 ASP A O 1
ATOM 870 N N . ARG A 1 107 ? -15.845 27.661 31.654 1 76.64 107 ARG A N 1
ATOM 871 C CA . ARG A 1 107 ? -16.18 28.269 30.37 1 76.64 107 ARG A CA 1
ATOM 872 C C . ARG A 1 107 ? -15.992 27.276 29.228 1 76.64 107 ARG A C 1
ATOM 874 O O . ARG A 1 107 ? -14.944 26.636 29.121 1 76.64 107 ARG A O 1
ATOM 881 N N . SER A 1 108 ? -17.053 27.2 28.526 1 83.04 108 SER A N 1
ATOM 882 C CA . SER A 1 108 ? -16.977 26.342 27.348 1 83.04 108 SER A CA 1
ATOM 883 C C . SER A 1 108 ? -16.224 27.027 26.212 1 83.04 108 SER A C 1
ATOM 885 O O . SER A 1 108 ? -16.027 28.244 26.237 1 83.04 108 SER A O 1
ATOM 887 N N . ALA A 1 109 ? -15.705 26.304 25.285 1 87.15 109 ALA A N 1
ATOM 888 C CA . ALA A 1 109 ? -15.044 26.822 24.09 1 87.15 109 ALA A CA 1
ATOM 889 C C . ALA A 1 109 ? -15.937 27.82 23.359 1 87.15 109 ALA A C 1
ATOM 891 O O . ALA A 1 109 ? -15.462 28.855 22.885 1 87.15 109 ALA A O 1
ATOM 892 N N . SER A 1 110 ? -17.199 27.519 23.347 1 87.55 110 SER A N 1
ATOM 893 C CA . SER A 1 110 ? -18.154 28.391 22.671 1 87.55 110 SER A CA 1
ATOM 894 C C . SER A 1 110 ? -18.283 29.731 23.388 1 87.55 110 SER A C 1
ATOM 896 O O . SER A 1 110 ? -18.389 30.777 22.745 1 87.55 110 SER A O 1
ATOM 898 N N . GLN A 1 111 ? -18.273 29.663 24.667 1 88.27 111 GLN A N 1
ATOM 899 C CA . GLN A 1 111 ? -18.367 30.889 25.452 1 88.27 111 GLN A CA 1
ATOM 900 C C . GLN A 1 111 ? -17.13 31.762 25.259 1 88.27 111 GLN A C 1
ATOM 902 O O . GLN A 1 111 ? -17.24 32.983 25.125 1 88.27 111 GLN A O 1
ATOM 907 N N . ILE A 1 112 ? -16.018 31.143 25.325 1 90.32 112 ILE A N 1
ATOM 908 C CA . ILE A 1 112 ? -14.77 31.872 25.129 1 90.32 112 ILE A CA 1
ATOM 909 C C . ILE A 1 112 ? -14.784 32.563 23.767 1 90.32 112 ILE A C 1
ATOM 911 O O . ILE A 1 112 ? -14.446 33.744 23.659 1 90.32 112 ILE A O 1
ATOM 915 N N . LYS A 1 113 ? -15.148 31.863 22.78 1 91.44 113 LYS A N 1
ATOM 916 C CA . LYS A 1 113 ? -15.231 32.424 21.435 1 91.44 113 LYS A CA 1
ATOM 917 C C . LYS A 1 113 ? -16.184 33.614 21.394 1 91.44 113 LYS A C 1
ATOM 919 O O . LYS A 1 113 ? -15.866 34.651 20.807 1 91.44 113 LYS A O 1
ATOM 924 N N . ARG A 1 114 ? -17.327 33.458 22.032 1 91.36 114 ARG A N 1
ATOM 925 C CA . ARG A 1 114 ? -18.307 34.538 22.079 1 91.36 114 ARG A CA 1
ATOM 926 C C . ARG A 1 114 ? -17.735 35.767 22.779 1 91.36 114 ARG A C 1
ATOM 928 O O . ARG A 1 114 ? -17.939 36.896 22.328 1 91.36 114 ARG A O 1
ATOM 935 N N . ASN A 1 115 ? -17.099 35.529 23.858 1 92.22 115 ASN A N 1
ATOM 936 C CA . ASN A 1 115 ? -16.484 36.628 24.596 1 92.22 115 ASN A CA 1
ATOM 937 C C . ASN A 1 115 ? -15.464 37.375 23.742 1 92.22 115 ASN A C 1
ATOM 939 O O . ASN A 1 115 ? -15.442 38.607 23.729 1 92.22 115 ASN A O 1
ATOM 943 N N . ILE A 1 116 ? -14.698 36.657 23.057 1 92.06 116 ILE A N 1
ATOM 944 C CA . ILE A 1 116 ? -13.645 37.239 22.233 1 92.06 116 ILE A CA 1
ATOM 945 C C . ILE A 1 116 ? -14.267 38.036 21.089 1 92.06 116 ILE A C 1
ATOM 947 O O . ILE A 1 116 ? -13.882 39.182 20.841 1 92.06 116 ILE A O 1
ATOM 951 N N . LEU A 1 117 ? -15.247 37.511 20.463 1 91.93 117 LEU A N 1
ATOM 952 C CA . LEU A 1 117 ? -15.86 38.15 19.304 1 91.93 117 LEU A CA 1
ATOM 953 C C . LEU A 1 117 ? -16.648 39.389 19.719 1 91.93 117 LEU A C 1
ATOM 955 O O . LEU A 1 117 ? -16.842 40.304 18.916 1 91.93 117 LEU A O 1
ATOM 959 N N . ALA A 1 118 ? -17.026 39.348 20.947 1 92.27 118 ALA A N 1
ATOM 960 C CA . ALA A 1 118 ? -17.774 40.49 21.466 1 92.27 118 ALA A CA 1
ATOM 961 C C . ALA A 1 118 ? -16.838 41.639 21.829 1 92.27 118 ALA A C 1
ATOM 963 O O . ALA A 1 118 ? -17.29 42.755 22.1 1 92.27 118 ALA A O 1
ATOM 964 N N . SER A 1 119 ? -15.624 41.402 21.843 1 92.43 119 SER A N 1
ATOM 965 C CA . SER A 1 119 ? -14.642 42.409 22.23 1 92.43 119 SER A CA 1
ATOM 966 C C . SER A 1 119 ? -14.11 43.158 21.012 1 92.43 119 SER A C 1
ATOM 968 O O . SER A 1 119 ? -12.897 43.232 20.804 1 92.43 119 SER A O 1
ATOM 970 N N . ASP A 1 120 ? -14.973 43.841 20.302 1 89.51 120 ASP A N 1
ATOM 971 C CA . ASP A 1 120 ? -14.682 44.468 19.017 1 89.51 120 ASP A CA 1
ATOM 972 C C . ASP A 1 120 ? -13.677 45.607 19.176 1 89.51 120 ASP A C 1
ATOM 974 O O . ASP A 1 120 ? -12.749 45.738 18.376 1 89.51 120 ASP A O 1
ATOM 978 N N . LEU A 1 121 ? -13.936 46.399 20.198 1 90.02 121 LEU A N 1
ATOM 979 C CA . LEU A 1 121 ? -13.065 47.55 20.409 1 90.02 121 LEU A CA 1
ATOM 980 C C . LEU A 1 121 ? -11.621 47.108 20.618 1 90.02 121 LEU A C 1
ATOM 982 O O . LEU A 1 121 ? -10.7 47.689 20.04 1 90.02 121 LEU A O 1
ATOM 986 N N . LEU A 1 122 ? -11.494 46.163 21.417 1 92.67 122 LEU A N 1
ATOM 987 C CA . LEU A 1 122 ? -10.156 45.642 21.676 1 92.67 122 LEU A CA 1
ATOM 988 C C . LEU A 1 122 ? -9.55 45.048 20.409 1 92.67 122 LEU A C 1
ATOM 990 O O . LEU A 1 122 ? -8.412 45.361 20.055 1 92.67 122 LEU A O 1
ATOM 994 N N . LEU A 1 123 ? -10.258 44.287 19.678 1 93.88 123 LEU A N 1
ATOM 995 C CA . LEU A 1 123 ? -9.785 43.589 18.488 1 93.88 123 LEU A CA 1
ATOM 996 C C . LEU A 1 123 ? -9.37 44.579 17.406 1 93.88 123 LEU A C 1
ATOM 998 O O . LEU A 1 123 ? -8.413 44.334 16.667 1 93.88 123 LEU A O 1
ATOM 1002 N N . ASP A 1 124 ? -10.001 45.702 17.403 1 91.29 124 ASP A N 1
ATOM 1003 C CA . ASP A 1 124 ? -9.751 46.691 16.359 1 91.29 124 ASP A CA 1
ATOM 1004 C C . ASP A 1 124 ? -8.555 47.573 16.712 1 91.29 124 ASP A C 1
ATOM 1006 O O . ASP A 1 124 ? -7.978 48.224 15.839 1 91.29 124 ASP A O 1
ATOM 1010 N N . THR A 1 125 ? -8.22 47.598 18.003 1 93.44 125 THR A N 1
ATOM 1011 C CA . THR A 1 125 ? -7.189 48.539 18.425 1 93.44 125 THR A CA 1
ATOM 1012 C C . THR A 1 125 ? -5.861 47.821 18.65 1 93.44 125 THR A C 1
ATOM 1014 O O . THR A 1 125 ? -4.814 48.462 18.762 1 93.44 125 THR A O 1
ATOM 1017 N N . MET A 1 126 ? -5.899 46.562 18.66 1 95.15 126 MET A N 1
ATOM 1018 C CA . MET A 1 126 ? -4.683 45.787 18.885 1 95.15 126 MET A CA 1
ATOM 1019 C C . MET A 1 126 ? -3.711 45.95 17.721 1 95.15 126 MET A C 1
ATOM 1021 O O . MET A 1 126 ? -4.122 45.96 16.56 1 95.15 126 MET A O 1
ATOM 1025 N N . ASP A 1 127 ? -2.431 46.169 18.072 1 94.71 127 ASP A N 1
ATOM 1026 C CA . ASP A 1 127 ? -1.399 46.312 17.05 1 94.71 127 ASP A CA 1
ATOM 1027 C C . ASP A 1 127 ? -0.71 44.977 16.775 1 94.71 127 ASP A C 1
ATOM 1029 O O . ASP A 1 127 ? -1.158 43.931 17.25 1 94.71 127 ASP A O 1
ATOM 1033 N N . ILE A 1 128 ? 0.34 45.031 15.991 1 96.9 128 ILE A N 1
ATOM 1034 C CA . ILE A 1 128 ? 1.027 43.831 15.527 1 96.9 128 ILE A CA 1
ATOM 1035 C C . ILE A 1 128 ? 1.641 43.096 16.716 1 96.9 128 ILE A C 1
ATOM 1037 O O . ILE A 1 128 ? 1.572 41.867 16.798 1 96.9 128 ILE A O 1
ATOM 1041 N N . ASP A 1 129 ? 2.211 43.827 17.631 1 96.75 129 ASP A N 1
ATOM 1042 C CA . ASP A 1 129 ? 2.852 43.231 18.8 1 96.75 129 ASP A CA 1
ATOM 1043 C C . ASP A 1 129 ? 1.83 42.523 19.686 1 96.75 129 ASP A C 1
ATOM 1045 O O . ASP A 1 129 ? 2.105 41.447 20.221 1 96.75 129 ASP A O 1
ATOM 1049 N N . ASP A 1 130 ? 0.694 43.15 19.845 1 97.22 130 ASP A N 1
ATOM 1050 C CA . ASP A 1 130 ? -0.383 42.55 20.627 1 97.22 130 ASP A CA 1
ATOM 1051 C C . ASP A 1 130 ? -0.858 41.243 19.995 1 97.22 130 ASP A C 1
ATOM 1053 O O . ASP A 1 130 ? -0.984 40.226 20.679 1 97.22 130 ASP A O 1
ATOM 1057 N N . TRP A 1 131 ? -0.992 41.248 18.702 1 97.76 131 TRP A N 1
ATOM 1058 C CA . TRP A 1 131 ? -1.472 40.067 17.992 1 97.76 131 TRP A CA 1
ATOM 1059 C C . TRP A 1 131 ? -0.426 38.957 18.011 1 97.76 131 TRP A C 1
ATOM 1061 O O . TRP A 1 131 ? -0.768 37.773 18.053 1 97.76 131 TRP A O 1
ATOM 1071 N N . GLU A 1 132 ? 0.817 39.334 17.948 1 98.09 132 GLU A N 1
ATOM 1072 C CA . GLU A 1 132 ? 1.876 38.337 18.069 1 98.09 132 GLU A CA 1
ATOM 1073 C C . GLU A 1 132 ? 1.756 37.56 19.377 1 98.09 132 GLU A C 1
ATOM 1075 O O . GLU A 1 132 ? 1.844 36.331 19.385 1 98.09 132 GLU A O 1
ATOM 1080 N N . LYS A 1 133 ? 1.534 38.279 20.477 1 97.6 133 LYS A N 1
ATOM 1081 C CA . LYS A 1 133 ? 1.359 37.632 21.774 1 97.6 133 LYS A CA 1
ATOM 1082 C C . LYS A 1 133 ? 0.152 36.699 21.764 1 97.6 133 LYS A C 1
ATOM 1084 O O . LYS A 1 133 ? 0.226 35.575 22.265 1 97.6 133 LYS A O 1
ATOM 1089 N N . VAL A 1 134 ? -0.9 37.156 21.226 1 97.42 134 VAL A N 1
ATOM 1090 C CA . VAL A 1 134 ? -2.14 36.387 21.187 1 97.42 134 VAL A CA 1
ATOM 1091 C C . VAL A 1 134 ? -1.95 35.145 20.319 1 97.42 134 VAL A C 1
ATOM 1093 O O . VAL A 1 134 ? -2.312 34.037 20.722 1 97.42 134 VAL A O 1
ATOM 1096 N N . CYS A 1 135 ? -1.353 35.333 19.12 1 98.17 135 CYS A N 1
ATOM 1097 C CA . CYS A 1 135 ? -1.166 34.23 18.184 1 98.17 135 CYS A CA 1
ATOM 1098 C C . CYS A 1 135 ? -0.232 33.175 18.765 1 98.17 135 CYS A C 1
ATOM 1100 O O . CYS A 1 135 ? -0.481 31.976 18.627 1 98.17 135 CYS A O 1
ATOM 1102 N N . LYS A 1 136 ? 0.82 33.555 19.395 1 97.41 136 LYS A N 1
ATOM 1103 C CA . LYS A 1 136 ? 1.715 32.612 20.061 1 97.41 136 LYS A CA 1
ATOM 1104 C C . LYS A 1 136 ? 0.974 31.811 21.127 1 97.41 136 LYS A C 1
ATOM 1106 O O . LYS A 1 136 ? 1.149 30.595 21.231 1 97.41 136 LYS A O 1
ATOM 1111 N N . SER A 1 137 ? 0.178 32.514 21.888 1 96.57 137 SER A N 1
ATOM 1112 C CA . SER A 1 137 ? -0.619 31.832 22.902 1 96.57 137 SER A CA 1
ATOM 1113 C C . SER A 1 137 ? -1.586 30.837 22.269 1 96.57 137 SER A C 1
ATOM 1115 O O . SER A 1 137 ? -1.799 29.746 22.801 1 96.57 137 SER A O 1
ATOM 1117 N N . MET A 1 138 ? -2.234 31.2 21.161 1 97.37 138 MET A N 1
ATOM 1118 C CA . MET A 1 138 ? -3.139 30.314 20.436 1 97.37 138 MET A CA 1
ATOM 1119 C C . MET A 1 138 ? -2.416 29.049 19.984 1 97.37 138 MET A C 1
ATOM 1121 O O . MET A 1 138 ? -2.905 27.939 20.2 1 97.37 138 MET A O 1
ATOM 1125 N N . ILE A 1 139 ? -1.247 29.208 19.417 1 97.73 139 ILE A N 1
ATOM 1126 C CA . ILE A 1 139 ? -0.475 28.088 18.89 1 97.73 139 ILE A CA 1
ATOM 1127 C C . ILE A 1 139 ? -0.014 27.193 20.037 1 97.73 139 ILE A C 1
ATOM 1129 O O . ILE A 1 139 ? -0.077 25.965 19.939 1 97.73 139 ILE A O 1
ATOM 1133 N N . GLU A 1 140 ? 0.391 27.764 21.151 1 95.66 140 GLU A N 1
ATOM 1134 C CA . GLU A 1 140 ? 0.779 26.994 22.329 1 95.66 140 GLU A CA 1
ATOM 1135 C C . GLU A 1 140 ? -0.392 26.174 22.863 1 95.66 140 GLU A C 1
ATOM 1137 O O . GLU A 1 140 ? -0.222 25.016 23.247 1 95.66 140 GLU A O 1
ATOM 1142 N N . THR A 1 141 ? -1.518 26.8 22.897 1 95.53 141 THR A N 1
ATOM 1143 C CA . THR A 1 141 ? -2.714 26.111 23.369 1 95.53 141 THR A CA 1
ATOM 1144 C C . THR A 1 141 ? -3.061 24.942 22.452 1 95.53 141 THR A C 1
ATOM 1146 O O . THR A 1 141 ? -3.461 23.875 22.922 1 95.53 141 THR A O 1
ATOM 1149 N N . ALA A 1 142 ? -2.918 25.121 21.157 1 96.74 142 ALA A N 1
ATOM 1150 C CA . ALA A 1 142 ? -3.189 24.065 20.185 1 96.74 142 ALA A CA 1
ATOM 1151 C C . ALA A 1 142 ? -2.176 22.931 20.311 1 96.74 142 ALA A C 1
ATOM 1153 O O . ALA A 1 142 ? -2.554 21.76 20.396 1 96.74 142 ALA A O 1
ATOM 1154 N N . LEU A 1 143 ? -0.936 23.224 20.437 1 96.52 143 LEU A N 1
ATOM 1155 C CA . LEU A 1 143 ? 0.135 22.241 20.32 1 96.52 143 LEU A CA 1
ATOM 1156 C C . LEU A 1 143 ? 0.431 21.596 21.67 1 96.52 143 LEU A C 1
ATOM 1158 O O . LEU A 1 143 ? 0.721 20.4 21.741 1 96.52 143 LEU A O 1
ATOM 1162 N N . ASP A 1 144 ? 0.379 22.342 22.76 1 93.62 144 ASP A N 1
ATOM 1163 C CA . ASP A 1 144 ? 0.771 21.825 24.067 1 93.62 144 ASP A CA 1
ATOM 1164 C C . ASP A 1 144 ? -0.431 21.248 24.813 1 93.62 144 ASP A C 1
ATOM 1166 O O . ASP A 1 144 ? -0.294 20.288 25.574 1 93.62 144 ASP A O 1
ATOM 1170 N N . LYS A 1 145 ? -1.59 21.82 24.573 1 92 145 LYS A N 1
ATOM 1171 C CA . LYS A 1 145 ? -2.768 21.377 25.311 1 92 145 LYS A CA 1
ATOM 1172 C C . LYS A 1 145 ? -3.69 20.543 24.427 1 92 145 LYS A C 1
ATOM 1174 O O . LYS A 1 145 ? -4.717 20.041 24.89 1 92 145 LYS A O 1
ATOM 1179 N N . GLY A 1 146 ? -3.399 20.481 23.177 1 92.58 146 GLY A N 1
ATOM 1180 C CA . GLY A 1 146 ? -4.141 19.617 22.273 1 92.58 146 GLY A CA 1
ATOM 1181 C C . GLY A 1 146 ? -5.458 20.217 21.82 1 92.58 146 GLY A C 1
ATOM 1182 O O . GLY A 1 146 ? -6.35 19.497 21.365 1 92.58 146 GLY A O 1
ATOM 1183 N N . GLU A 1 147 ? -5.622 21.493 21.941 1 93.6 147 GLU A N 1
ATOM 1184 C CA . GLU A 1 147 ? -6.882 22.142 21.591 1 93.6 147 GLU A CA 1
ATOM 1185 C C . GLU A 1 147 ? -6.859 22.653 20.153 1 93.6 147 GLU A C 1
ATOM 1187 O O . GLU A 1 147 ? -7.164 23.819 19.898 1 93.6 147 GLU A O 1
ATOM 1192 N N . THR A 1 148 ? -6.564 21.791 19.233 1 96.04 148 THR A N 1
ATOM 1193 C CA . THR A 1 148 ? -6.344 22.162 17.84 1 96.04 148 THR A CA 1
ATOM 1194 C C . THR A 1 148 ? -7.648 22.612 17.187 1 96.04 148 THR A C 1
ATOM 1196 O O . THR A 1 148 ? -7.675 23.613 16.468 1 96.04 148 THR A O 1
ATOM 1199 N N . GLU A 1 149 ? -8.769 21.967 17.483 1 94.32 149 GLU A N 1
ATOM 1200 C CA . GLU A 1 149 ? -10.048 22.293 16.859 1 94.32 149 GLU A CA 1
ATOM 1201 C C . GLU A 1 149 ? -10.572 23.641 17.346 1 94.32 149 GLU A C 1
ATOM 1203 O O . GLU A 1 149 ? -11.109 24.425 16.561 1 94.32 149 GLU A O 1
ATOM 1208 N N . PHE A 1 150 ? -10.449 23.838 18.617 1 94.31 150 PHE A N 1
ATOM 1209 C CA . PHE A 1 150 ? -10.877 25.101 19.207 1 94.31 150 PHE A CA 1
ATOM 1210 C C . PHE A 1 150 ? -10.125 26.272 18.585 1 94.31 150 PHE A C 1
ATOM 1212 O O . PHE A 1 150 ? -10.733 27.271 18.195 1 94.31 150 PHE A O 1
ATOM 1219 N N . ILE A 1 151 ? -8.829 26.131 18.543 1 97.3 151 ILE A N 1
ATOM 1220 C CA . ILE A 1 151 ? -8.01 27.216 18.015 1 97.3 151 ILE A CA 1
ATOM 1221 C C . ILE A 1 151 ? -8.328 27.431 16.537 1 97.3 151 ILE A C 1
ATOM 1223 O O . ILE A 1 151 ? -8.39 28.57 16.068 1 97.3 151 ILE A O 1
ATOM 1227 N N . ALA A 1 152 ? -8.507 26.366 15.74 1 97.66 152 ALA A N 1
ATOM 1228 C CA . ALA A 1 152 ? -8.905 26.503 14.341 1 97.66 152 ALA A CA 1
ATOM 1229 C C . ALA A 1 152 ? -10.211 27.283 14.217 1 97.66 152 ALA A C 1
ATOM 1231 O O . ALA A 1 152 ? -10.343 28.149 13.349 1 97.66 152 ALA A O 1
ATOM 1232 N N . ASP A 1 153 ? -11.128 27.041 15.065 1 96.46 153 ASP A N 1
ATOM 1233 C CA . ASP A 1 153 ? -12.401 27.755 15.068 1 96.46 153 ASP A CA 1
ATOM 1234 C C . ASP A 1 153 ? -12.195 29.243 15.344 1 96.46 153 ASP A C 1
ATOM 1236 O O . ASP A 1 153 ? -12.864 30.089 14.748 1 96.46 153 ASP A O 1
ATOM 1240 N N . LEU A 1 154 ? -11.366 29.492 16.276 1 96.84 154 LEU A N 1
ATOM 1241 C CA . LEU A 1 154 ? -11.06 30.882 16.595 1 96.84 154 LEU A CA 1
ATOM 1242 C C . LEU A 1 154 ? -10.424 31.587 15.401 1 96.84 154 LEU A C 1
ATOM 1244 O O . LEU A 1 154 ? -10.699 32.762 15.15 1 96.84 154 LEU A O 1
ATOM 1248 N N . MET A 1 155 ? -9.552 30.894 14.691 1 97.93 155 MET A N 1
ATOM 1249 C CA . MET A 1 155 ? -8.922 31.458 13.5 1 97.93 155 MET A CA 1
ATOM 1250 C C . MET A 1 155 ? -9.97 31.845 12.462 1 97.93 155 MET A C 1
ATOM 1252 O O . MET A 1 155 ? -9.868 32.901 11.834 1 97.93 155 MET A O 1
ATOM 1256 N N . VAL A 1 156 ? -10.912 30.977 12.315 1 97.31 156 VAL A N 1
ATOM 1257 C CA . VAL A 1 156 ? -11.996 31.253 11.378 1 97.31 156 VAL A CA 1
ATOM 1258 C C . VAL A 1 156 ? -12.715 32.538 11.784 1 97.31 156 VAL A C 1
ATOM 1260 O O . VAL A 1 156 ? -12.985 33.398 10.942 1 97.31 156 VAL A O 1
ATOM 1263 N N . ALA A 1 157 ? -12.969 32.69 13.059 1 95.34 157 ALA A N 1
ATOM 1264 C CA . ALA A 1 157 ? -13.737 33.815 13.586 1 95.34 157 ALA A CA 1
ATOM 1265 C C . ALA A 1 157 ? -12.948 35.117 13.476 1 95.34 157 ALA A C 1
ATOM 1267 O O . ALA A 1 157 ? -13.53 36.19 13.3 1 95.34 157 ALA A O 1
ATOM 1268 N N . LEU A 1 158 ? -11.656 35.062 13.574 1 96.8 158 LEU A N 1
ATOM 1269 C CA . LEU A 1 158 ? -10.829 36.26 13.659 1 96.8 158 LEU A CA 1
ATOM 1270 C C . LEU A 1 158 ? -10.227 36.603 12.301 1 96.8 158 LEU A C 1
ATOM 1272 O O . LEU A 1 158 ? -9.57 37.636 12.151 1 96.8 158 LEU A O 1
ATOM 1276 N N . LEU A 1 159 ? -10.445 35.851 11.264 1 96.92 159 LEU A N 1
ATOM 1277 C CA . LEU A 1 159 ? -9.807 35.962 9.956 1 96.92 159 LEU A CA 1
ATOM 1278 C C . LEU A 1 159 ? -10.049 37.34 9.349 1 96.92 159 LEU A C 1
ATOM 1280 O O . LEU A 1 159 ? -9.199 37.862 8.624 1 96.92 159 LEU A O 1
ATOM 1284 N N . LYS A 1 160 ? -11.203 37.96 9.683 1 92.87 160 LYS A N 1
ATOM 1285 C CA . LYS A 1 160 ? -11.568 39.242 9.089 1 92.87 160 LYS A CA 1
ATOM 1286 C C . LYS A 1 160 ? -10.581 40.335 9.491 1 92.87 160 LYS A C 1
ATOM 1288 O O . LYS A 1 160 ? -10.518 41.387 8.852 1 92.87 160 LYS A O 1
ATOM 1293 N N . ASN A 1 161 ? -9.918 40.122 10.594 1 94.95 161 ASN A N 1
ATOM 1294 C CA . ASN A 1 161 ? -8.877 41.058 11.004 1 94.95 161 ASN A CA 1
ATOM 1295 C C . ASN A 1 161 ? -7.579 40.824 10.236 1 94.95 161 ASN A C 1
ATOM 1297 O O . ASN A 1 161 ? -6.909 39.809 10.435 1 94.95 161 ASN A O 1
ATOM 1301 N N . PRO A 1 162 ? -7.19 41.722 9.398 1 94.61 162 PRO A N 1
ATOM 1302 C CA . PRO A 1 162 ? -6.041 41.496 8.518 1 94.61 162 PRO A CA 1
ATOM 1303 C C . PRO A 1 162 ? -4.725 41.38 9.284 1 94.61 162 PRO A C 1
ATOM 1305 O O . PRO A 1 162 ? -3.829 40.64 8.87 1 94.61 162 PRO A O 1
ATOM 1308 N N . ILE A 1 163 ? -4.61 42.162 10.319 1 96.53 163 ILE A N 1
ATOM 1309 C CA . ILE A 1 163 ? -3.378 42.094 11.098 1 96.53 163 ILE A CA 1
ATOM 1310 C C . ILE A 1 163 ? -3.26 40.721 11.757 1 96.53 163 ILE A C 1
ATOM 1312 O O . ILE A 1 163 ? -2.195 40.1 11.724 1 96.53 163 ILE A O 1
ATOM 1316 N N . PHE A 1 164 ? -4.361 40.239 12.304 1 97.37 164 PHE A N 1
ATOM 1317 C CA . PHE A 1 164 ? -4.386 38.903 12.888 1 97.37 164 PHE A CA 1
ATOM 1318 C C . PHE A 1 164 ? -3.969 37.856 11.863 1 97.37 164 PHE A C 1
ATOM 1320 O O . PHE A 1 164 ? -3.109 37.017 12.14 1 97.37 164 PHE A O 1
ATOM 1327 N N . ALA A 1 165 ? -4.579 37.88 10.682 1 97.83 165 ALA A N 1
ATOM 1328 C CA . ALA A 1 165 ? -4.34 36.886 9.639 1 97.83 165 ALA A CA 1
ATOM 1329 C C . ALA A 1 165 ? -2.868 36.858 9.235 1 97.83 165 ALA A C 1
ATOM 1331 O O . ALA A 1 165 ? -2.281 35.785 9.079 1 97.83 165 ALA A O 1
ATOM 1332 N N . ALA A 1 166 ? -2.282 37.998 9.095 1 97.12 166 ALA A N 1
ATOM 1333 C CA . ALA A 1 166 ? -0.882 38.105 8.692 1 97.12 166 ALA A CA 1
ATOM 1334 C C . ALA A 1 166 ? 0.044 37.556 9.774 1 97.12 166 ALA A C 1
ATOM 1336 O O . ALA A 1 166 ? 0.952 36.774 9.484 1 97.12 166 ALA A O 1
ATOM 1337 N N . VAL A 1 167 ? -0.212 37.998 10.965 1 98.14 167 VAL A N 1
ATOM 1338 C CA . VAL A 1 167 ? 0.645 37.591 12.073 1 98.14 167 VAL A CA 1
ATOM 1339 C C . VAL A 1 167 ? 0.512 36.087 12.304 1 98.14 167 VAL A C 1
ATOM 1341 O O . VAL A 1 167 ? 1.51 35.394 12.513 1 98.14 167 VAL A O 1
ATOM 1344 N N . MET A 1 168 ? -0.732 35.584 12.293 1 98.52 168 MET A N 1
ATOM 1345 C CA . MET A 1 168 ? -0.954 34.153 12.475 1 98.52 168 MET A CA 1
ATOM 1346 C C . MET A 1 168 ? -0.225 33.349 11.404 1 98.52 168 MET A C 1
ATOM 1348 O O . MET A 1 168 ? 0.37 32.311 11.698 1 98.52 168 MET A O 1
ATOM 1352 N N . SER A 1 169 ? -0.275 33.774 10.169 1 98.14 169 SER A N 1
ATOM 1353 C CA . SER A 1 169 ? 0.43 33.12 9.072 1 98.14 169 SER A CA 1
ATOM 1354 C C . SER A 1 169 ? 1.926 33.027 9.353 1 98.14 169 SER A C 1
ATOM 1356 O O . SER A 1 169 ? 2.533 31.969 9.17 1 98.14 169 SER A O 1
ATOM 1358 N N . ASP A 1 170 ? 2.465 34.088 9.828 1 97.39 170 ASP A N 1
ATOM 1359 C CA . ASP A 1 170 ? 3.891 34.129 10.138 1 97.39 170 ASP A CA 1
ATOM 1360 C C . ASP A 1 170 ? 4.235 33.162 11.269 1 97.39 170 ASP A C 1
ATOM 1362 O O . ASP A 1 170 ? 5.237 32.447 11.198 1 97.39 170 ASP A O 1
ATOM 1366 N N . GLU A 1 171 ? 3.423 33.16 12.238 1 97.94 171 GLU A N 1
ATOM 1367 C CA . GLU A 1 171 ? 3.672 32.299 13.391 1 97.94 171 GLU A CA 1
ATOM 1368 C C . GLU A 1 171 ? 3.546 30.825 13.015 1 97.94 171 GLU A C 1
ATOM 1370 O O . GLU A 1 171 ? 4.29 29.984 13.523 1 97.94 171 GLU A O 1
ATOM 1375 N N . LEU A 1 172 ? 2.609 30.5 12.154 1 97.94 172 LEU A N 1
ATOM 1376 C CA . LEU A 1 172 ? 2.45 29.13 11.679 1 97.94 172 LEU A CA 1
ATOM 1377 C C . LEU A 1 172 ? 3.68 28.679 10.898 1 97.94 172 LEU A C 1
ATOM 1379 O O . LEU A 1 172 ? 4.151 27.553 11.069 1 97.94 172 LEU A O 1
ATOM 1383 N N . MET A 1 173 ? 4.101 29.532 10.077 1 97.08 173 MET A N 1
ATOM 1384 C CA . MET A 1 173 ? 5.304 29.238 9.303 1 97.08 173 MET A CA 1
ATOM 1385 C C . MET A 1 173 ? 6.493 28.978 10.222 1 97.08 173 MET A C 1
ATOM 1387 O O . MET A 1 173 ? 7.241 28.019 10.021 1 97.08 173 MET A O 1
ATOM 1391 N N . ASP A 1 174 ? 6.635 29.821 11.187 1 95.63 174 ASP A N 1
ATOM 1392 C CA . ASP A 1 174 ? 7.735 29.683 12.137 1 95.63 174 ASP A CA 1
ATOM 1393 C C . ASP A 1 174 ? 7.629 28.372 12.913 1 95.63 174 ASP A C 1
ATOM 1395 O O . ASP A 1 174 ? 8.621 27.659 13.076 1 95.63 174 ASP A O 1
ATOM 1399 N N . ALA A 1 175 ? 6.469 28.073 13.389 1 96.26 175 ALA A N 1
ATOM 1400 C CA . ALA A 1 175 ? 6.246 26.846 14.149 1 96.26 175 ALA A CA 1
ATOM 1401 C C . ALA A 1 175 ? 6.54 25.613 13.298 1 96.26 175 ALA A C 1
ATOM 1403 O O . ALA A 1 175 ? 7.148 24.653 13.775 1 96.26 175 ALA A O 1
ATOM 1404 N N . SER A 1 176 ? 6.118 25.619 12.055 1 96.71 176 SER A N 1
ATOM 1405 C C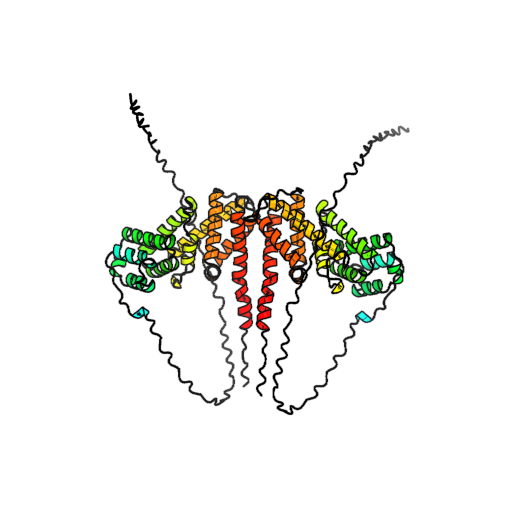A . SER A 1 176 ? 6.335 24.496 11.149 1 96.71 176 SER A CA 1
ATOM 1406 C C . SER A 1 176 ? 7.816 24.322 10.829 1 96.71 176 SER A C 1
ATOM 1408 O O . SER A 1 176 ? 8.306 23.196 10.724 1 96.71 176 SER A O 1
ATOM 1410 N N . SER A 1 177 ? 8.473 25.379 10.656 1 94.6 177 SER A N 1
ATOM 1411 C CA . SER A 1 177 ? 9.91 25.331 10.41 1 94.6 177 SER A CA 1
ATOM 1412 C C . SER A 1 177 ? 10.654 24.722 11.593 1 94.6 177 SER A C 1
ATOM 1414 O O . SER A 1 177 ? 11.552 23.897 11.411 1 94.6 177 SER A O 1
ATOM 1416 N N . LYS A 1 178 ? 10.253 25.151 12.773 1 94.01 178 LYS A N 1
ATOM 1417 C CA . LYS A 1 178 ? 10.866 24.599 13.978 1 94.01 178 LYS A CA 1
ATOM 1418 C C . LYS A 1 178 ? 10.604 23.1 14.09 1 94.01 178 LYS A C 1
ATOM 1420 O O . LYS A 1 178 ? 11.476 22.343 14.523 1 94.01 178 LYS A O 1
ATOM 1425 N N . TYR A 1 179 ? 9.476 22.651 13.734 1 95.07 179 TYR A N 1
ATOM 1426 C CA . TYR A 1 179 ? 9.104 21.241 13.744 1 95.07 179 TYR A CA 1
ATOM 1427 C C . TYR A 1 179 ? 10.063 20.417 12.894 1 95.07 179 TYR A C 1
ATOM 1429 O O . TYR A 1 179 ? 10.516 19.349 13.316 1 95.07 179 TYR A O 1
ATOM 1437 N N . ILE A 1 180 ? 10.387 20.869 11.725 1 94.75 180 ILE A N 1
ATOM 1438 C CA . ILE A 1 180 ? 11.211 20.118 10.784 1 94.75 180 ILE A CA 1
ATOM 1439 C C . ILE A 1 180 ? 12.685 20.279 11.148 1 94.75 180 ILE A C 1
ATOM 1441 O O . ILE A 1 180 ? 13.439 19.303 11.153 1 94.75 180 ILE A O 1
ATOM 1445 N N . LEU A 1 181 ? 13.092 21.474 11.524 1 91.71 181 LEU A N 1
ATOM 1446 C CA . LEU A 1 181 ? 14.508 21.777 11.698 1 91.71 181 LEU A CA 1
ATOM 1447 C C . LEU A 1 181 ? 14.989 21.351 13.081 1 91.71 181 LEU A C 1
ATOM 1449 O O . LEU A 1 181 ? 16.129 20.906 13.237 1 91.71 181 LEU A O 1
ATOM 1453 N N . GLU A 1 182 ? 14.091 21.501 14.089 1 88.55 182 GLU A N 1
ATOM 1454 C CA . GLU A 1 182 ? 14.509 21.233 15.462 1 88.55 182 GLU A CA 1
ATOM 1455 C C . GLU A 1 182 ? 13.885 19.944 15.988 1 88.55 182 GLU A C 1
ATOM 1457 O O . GLU A 1 182 ? 14.206 19.497 17.091 1 88.55 182 GLU A O 1
ATOM 1462 N N . GLU A 1 183 ? 13.061 19.283 15.216 1 86.02 183 GLU A N 1
ATOM 1463 C CA . GLU A 1 183 ? 12.39 18.046 15.606 1 86.02 183 GLU A CA 1
ATOM 1464 C C . GLU A 1 183 ? 11.756 18.175 16.989 1 86.02 183 GLU A C 1
ATOM 1466 O O . GLU A 1 183 ? 11.958 17.318 17.852 1 86.02 183 GLU A O 1
ATOM 1471 N N . ASP A 1 184 ? 11.09 19.216 17.299 1 82.11 184 ASP A N 1
ATOM 1472 C CA . ASP A 1 184 ? 10.596 19.536 18.634 1 82.11 184 ASP A CA 1
ATOM 1473 C C . ASP A 1 184 ? 9.463 18.596 19.04 1 82.11 184 ASP A C 1
ATOM 1475 O O . ASP A 1 184 ? 8.933 18.697 20.149 1 82.11 184 ASP A O 1
ATOM 1479 N N . GLY A 1 185 ? 9.028 17.581 18.266 1 85.41 185 GLY A N 1
ATOM 1480 C CA . GLY A 1 185 ? 8.084 16.526 18.598 1 85.41 185 GLY A CA 1
ATOM 1481 C C . GLY A 1 185 ? 6.655 17.021 18.717 1 85.41 185 GLY A C 1
ATOM 1482 O O . GLY A 1 185 ? 5.761 16.266 19.105 1 85.41 185 GLY A O 1
ATOM 1483 N N . LYS A 1 186 ? 6.378 18.331 18.504 1 92.65 186 LYS A N 1
ATOM 1484 C CA . LYS A 1 186 ? 5.039 18.907 18.596 1 92.65 186 LYS A CA 1
ATOM 1485 C C . LYS A 1 186 ? 4.151 18.418 17.456 1 92.65 186 LYS A C 1
ATOM 1487 O O . LYS A 1 186 ? 4.644 18.09 16.375 1 92.65 186 LYS A O 1
ATOM 1492 N N . PRO A 1 187 ? 2.885 18.353 17.718 1 96.44 187 PRO A N 1
ATOM 1493 C CA . PRO A 1 187 ? 1.98 17.79 16.713 1 96.44 187 PRO A CA 1
ATOM 1494 C C . PRO A 1 187 ? 1.538 18.819 15.674 1 96.44 187 PRO A C 1
ATOM 1496 O O . PRO A 1 187 ? 0.339 19.01 15.46 1 96.44 187 PRO A O 1
ATOM 1499 N N . ILE A 1 188 ? 2.492 19.374 15.007 1 97.81 188 ILE A N 1
ATOM 1500 C CA . ILE A 1 188 ? 2.259 20.415 14.012 1 97.81 188 ILE A CA 1
ATOM 1501 C C . ILE A 1 188 ? 1.359 19.875 12.902 1 97.81 188 ILE A C 1
ATOM 1503 O O . ILE A 1 188 ? 0.38 20.52 12.52 1 97.81 188 ILE A O 1
ATOM 1507 N N . PRO A 1 189 ? 1.621 18.631 12.402 1 98.02 189 PRO A N 1
ATOM 1508 C CA . PRO A 1 189 ? 0.774 18.134 11.315 1 98.02 189 PRO A CA 1
ATOM 1509 C C . PRO A 1 189 ? -0.697 18.032 11.713 1 98.02 189 PRO A C 1
ATOM 1511 O O . PRO A 1 189 ? -1.579 18.379 10.924 1 98.02 189 PRO A O 1
ATOM 1514 N N . SER A 1 190 ? -0.99 17.612 12.872 1 97.77 190 SER A N 1
ATOM 1515 C CA . SER A 1 190 ? -2.361 17.52 13.364 1 97.77 190 SER A CA 1
ATOM 1516 C C . SER A 1 190 ? -3.013 18.896 13.443 1 97.77 190 SER A C 1
ATOM 1518 O O . SER A 1 190 ? -4.188 19.053 13.106 1 97.77 190 SER A O 1
ATOM 1520 N N . PHE A 1 191 ? -2.24 19.841 13.979 1 98.47 191 PHE A N 1
ATOM 1521 C CA . PHE A 1 191 ? -2.742 21.206 14.074 1 98.47 191 PHE A CA 1
ATOM 1522 C C . PHE A 1 191 ? -3.069 21.761 12.692 1 98.47 191 PHE A C 1
ATOM 1524 O O . PHE A 1 191 ? -4.147 22.32 12.481 1 98.47 191 PHE A O 1
ATOM 1531 N N . LEU A 1 192 ? -2.206 21.559 11.696 1 98.63 192 LEU A N 1
ATOM 1532 C CA . LEU A 1 192 ? -2.437 22.018 10.331 1 98.63 192 LEU A CA 1
ATOM 1533 C C . LEU A 1 192 ? -3.667 21.343 9.731 1 98.63 192 LEU A C 1
ATOM 1535 O O . LEU A 1 192 ? -4.432 21.975 8.999 1 98.63 192 LEU A O 1
ATOM 1539 N N . SER A 1 193 ? -3.8 20.083 10.009 1 98.16 193 SER A N 1
ATOM 1540 C CA . SER A 1 193 ? -4.972 19.364 9.52 1 98.16 193 SER A CA 1
ATOM 1541 C C . SER A 1 193 ? -6.262 19.986 10.044 1 98.16 193 SER A C 1
ATOM 1543 O O . SER A 1 193 ? -7.246 20.098 9.311 1 98.16 193 SER A O 1
ATOM 1545 N N . SER A 1 194 ? -6.285 20.364 11.312 1 98.06 194 SER A N 1
ATOM 1546 C CA . SER A 1 194 ? -7.464 20.988 11.905 1 98.06 194 SER A CA 1
ATOM 1547 C C . SER A 1 194 ? -7.794 22.309 11.219 1 98.06 194 SER A C 1
ATOM 1549 O O . SER A 1 194 ? -8.967 22.654 11.056 1 98.06 194 SER A O 1
ATOM 1551 N N . ILE A 1 195 ? -6.746 23.023 10.887 1 98.56 195 ILE A N 1
ATOM 1552 C CA . ILE A 1 195 ? -6.942 24.299 10.208 1 98.56 195 ILE A CA 1
ATOM 1553 C C . ILE A 1 195 ? -7.505 24.057 8.809 1 98.56 195 ILE A C 1
ATOM 1555 O O . ILE A 1 195 ? -8.463 24.715 8.396 1 98.56 195 ILE A O 1
ATOM 1559 N N . LEU A 1 196 ? -6.955 23.069 8.067 1 97.97 196 LEU A N 1
ATOM 1560 C CA . LEU A 1 196 ? -7.383 22.738 6.712 1 97.97 196 LEU A CA 1
ATOM 1561 C C . LEU A 1 196 ? -8.853 22.332 6.691 1 97.97 196 LEU A C 1
ATOM 1563 O O . LEU A 1 196 ? -9.583 22.675 5.758 1 97.97 196 LEU A O 1
ATOM 1567 N N . CYS A 1 197 ? -9.213 21.636 7.695 1 97.1 197 CYS A N 1
ATOM 1568 C CA . CYS A 1 197 ? -10.534 21.018 7.675 1 97.1 197 CYS A CA 1
ATOM 1569 C C . CYS A 1 197 ? -11.515 21.8 8.541 1 97.1 197 CYS A C 1
ATOM 1571 O O . CYS A 1 197 ? -12.595 21.303 8.866 1 97.1 197 CYS A O 1
ATOM 1573 N N . ALA A 1 198 ? -11.114 22.961 8.977 1 97.05 198 ALA A N 1
ATOM 1574 C CA . ALA A 1 198 ? -12.009 23.805 9.764 1 97.05 198 ALA A CA 1
ATOM 1575 C C . ALA A 1 198 ? -13.214 24.247 8.938 1 97.05 198 ALA A C 1
ATOM 1577 O O . ALA A 1 198 ? -13.212 24.124 7.711 1 97.05 198 ALA A O 1
ATOM 1578 N N . HIS A 1 199 ? -14.25 24.748 9.625 1 95.89 199 HIS A N 1
ATOM 1579 C CA . HIS A 1 199 ? -15.459 25.206 8.949 1 95.89 199 HIS A CA 1
ATOM 1580 C C . HIS A 1 199 ? -15.312 26.648 8.475 1 95.89 199 HIS A C 1
ATOM 1582 O O . HIS A 1 199 ? -15.977 27.548 8.994 1 95.89 199 HIS A O 1
ATOM 1588 N N . TRP A 1 200 ? -14.571 26.751 7.457 1 96.89 200 TRP A N 1
ATOM 1589 C CA . TRP A 1 200 ? -14.382 28.071 6.864 1 96.89 200 TRP A CA 1
ATOM 1590 C C . TRP A 1 200 ? -15.625 28.504 6.094 1 96.89 200 TRP A C 1
ATOM 1592 O O . TRP A 1 200 ? -16.231 27.703 5.379 1 96.89 200 TRP A O 1
ATOM 1602 N N . PRO A 1 201 ? -15.988 29.769 6.255 1 95.47 201 PRO A N 1
ATOM 1603 C CA . PRO A 1 201 ? -17.005 30.264 5.324 1 95.47 201 PRO A CA 1
ATOM 1604 C C . PRO A 1 201 ? -16.603 30.087 3.862 1 95.47 201 PRO A C 1
ATOM 1606 O O . PRO A 1 201 ? -15.418 30.177 3.528 1 95.47 201 PRO A O 1
ATOM 1609 N N . ARG A 1 202 ? -17.47 29.917 2.968 1 94.38 202 ARG A N 1
ATOM 1610 C CA . ARG A 1 202 ? -17.244 29.573 1.568 1 94.38 202 ARG A CA 1
ATOM 1611 C C . ARG A 1 202 ? -16.292 30.565 0.908 1 94.38 202 ARG A C 1
ATOM 1613 O O . ARG A 1 202 ? -15.391 30.168 0.166 1 94.38 202 ARG A O 1
ATOM 1620 N N . GLN A 1 203 ? -16.504 31.842 1.241 1 94.42 203 GLN A N 1
ATOM 1621 C CA . GLN A 1 203 ? -15.719 32.888 0.592 1 94.42 203 GLN A CA 1
ATOM 1622 C C . GLN A 1 203 ? -14.258 32.831 1.029 1 94.42 203 GLN A C 1
ATOM 1624 O O . GLN A 1 203 ? -13.376 33.337 0.333 1 94.42 203 GLN A O 1
ATOM 1629 N N . TYR A 1 204 ? -14.082 32.211 2.189 1 95.15 204 TYR A N 1
ATOM 1630 C CA . TYR A 1 204 ? -12.731 32.188 2.738 1 95.15 204 TYR A CA 1
ATOM 1631 C C . TYR A 1 204 ? -12.121 30.795 2.629 1 95.15 204 TYR A C 1
ATOM 1633 O O . TYR A 1 204 ? -10.981 30.576 3.044 1 95.15 204 TYR A O 1
ATOM 1641 N N . PHE A 1 205 ? -12.897 29.887 2.074 1 95.32 205 PHE A N 1
ATOM 1642 C CA . PHE A 1 205 ? -12.404 28.525 1.91 1 95.32 205 PHE A CA 1
ATOM 1643 C C . PHE A 1 205 ? -11.617 28.387 0.612 1 95.32 205 PHE A C 1
ATOM 1645 O O . PHE A 1 205 ? -11.999 27.618 -0.273 1 95.32 205 PHE A O 1
ATOM 1652 N N . LYS A 1 206 ? -10.618 29.199 0.521 1 93.72 206 LYS A N 1
ATOM 1653 C CA . LYS A 1 206 ? -9.681 29.243 -0.598 1 93.72 206 LYS A CA 1
ATOM 1654 C C . LYS A 1 206 ? -8.266 29.553 -0.119 1 93.72 206 LYS A C 1
ATOM 1656 O O . LYS A 1 206 ? -8.062 30.472 0.677 1 93.72 206 LYS A O 1
ATOM 1661 N N . ALA A 1 207 ? -7.369 28.756 -0.558 1 95.09 207 ALA A N 1
ATOM 1662 C CA . ALA A 1 207 ? -5.982 28.94 -0.136 1 95.09 207 ALA A CA 1
ATOM 1663 C C . ALA A 1 207 ? -5.259 29.928 -1.047 1 95.09 207 ALA A C 1
ATOM 1665 O O . ALA A 1 207 ? -4.257 29.582 -1.677 1 95.09 207 ALA A O 1
ATOM 1666 N N . PHE A 1 208 ? -5.751 31.104 -1.09 1 94.62 208 PHE A N 1
ATOM 1667 C CA . PHE A 1 208 ? -5.117 32.231 -1.764 1 94.62 208 PHE A CA 1
ATOM 1668 C C . PHE A 1 208 ? -4.678 33.287 -0.756 1 94.62 208 PHE A C 1
ATOM 1670 O O . PHE A 1 208 ? -5.411 33.596 0.186 1 94.62 208 PHE A O 1
ATOM 1677 N N . ASP A 1 209 ? -3.581 33.882 -0.98 1 93.65 209 ASP A N 1
ATOM 1678 C CA . ASP A 1 209 ? -2.964 34.798 -0.026 1 93.65 209 ASP A CA 1
ATOM 1679 C C . ASP A 1 209 ? -3.855 36.012 0.226 1 93.65 209 ASP A C 1
ATOM 1681 O O . ASP A 1 209 ? -3.955 36.492 1.357 1 93.65 209 ASP A O 1
ATOM 1685 N N . ASN A 1 210 ? -4.59 36.485 -0.83 1 94 210 ASN A N 1
ATOM 1686 C CA . ASN A 1 210 ? -5.406 37.689 -0.713 1 94 210 ASN A CA 1
ATOM 1687 C C . ASN A 1 210 ? -6.803 37.371 -0.187 1 94 210 ASN A C 1
ATOM 1689 O O . ASN A 1 210 ? -7.58 38.279 0.112 1 94 210 ASN A O 1
ATOM 1693 N N . VAL A 1 211 ? -7.189 36.119 -0.14 1 95.02 211 VAL A N 1
ATOM 1694 C CA . VAL A 1 211 ? -8.514 35.715 0.322 1 95.02 211 VAL A CA 1
ATOM 1695 C C . VAL A 1 211 ? -8.415 35.135 1.731 1 95.02 211 VAL A C 1
ATOM 1697 O O . VAL A 1 211 ? -9.113 35.584 2.643 1 95.02 211 VAL A O 1
ATOM 1700 N N . ASN A 1 212 ? -7.577 34.178 1.93 1 97.68 212 ASN A N 1
ATOM 1701 C CA . ASN A 1 212 ? -7.334 33.519 3.209 1 97.68 212 ASN A CA 1
ATOM 1702 C C . ASN A 1 212 ? -5.853 33.211 3.408 1 97.68 212 ASN A C 1
ATOM 1704 O O . ASN A 1 212 ? -5.397 32.108 3.1 1 97.68 212 ASN A O 1
ATOM 1708 N N . PRO A 1 213 ? -5.087 34.148 3.915 1 97.15 213 PRO A N 1
ATOM 1709 C CA . PRO A 1 213 ? -3.641 33.977 4.074 1 97.15 213 PRO A CA 1
ATOM 1710 C C . PRO A 1 213 ? -3.282 32.807 4.988 1 97.15 213 PRO A C 1
ATOM 1712 O O . PRO A 1 213 ? -2.223 32.196 4.828 1 97.15 213 PRO A O 1
ATOM 1715 N N . ILE A 1 214 ? -4.144 32.485 5.93 1 98.33 214 ILE A N 1
ATOM 1716 C CA . ILE A 1 214 ? -3.87 31.396 6.862 1 98.33 214 ILE A CA 1
ATOM 1717 C C . ILE A 1 214 ? -3.904 30.061 6.121 1 98.33 214 ILE A C 1
ATOM 1719 O O . ILE A 1 214 ? -2.952 29.281 6.191 1 98.33 214 ILE A O 1
ATOM 1723 N N . LEU A 1 215 ? -4.96 29.835 5.355 1 98.16 215 LEU A N 1
ATOM 1724 C CA . LEU A 1 215 ? -5.055 28.609 4.571 1 98.16 215 LEU A CA 1
ATOM 1725 C C . LEU A 1 215 ? -3.935 28.535 3.539 1 98.16 215 LEU A C 1
ATOM 1727 O O . LEU A 1 215 ? -3.36 27.468 3.316 1 98.16 215 LEU A O 1
ATOM 1731 N N . TYR A 1 216 ? -3.75 29.675 2.944 1 97.71 216 TYR A N 1
ATOM 1732 C CA . TYR A 1 216 ? -2.664 29.749 1.973 1 97.71 216 TYR A CA 1
ATOM 1733 C C . TYR A 1 216 ? -1.347 29.296 2.593 1 97.71 216 TYR A C 1
ATOM 1735 O O . TYR A 1 216 ? -0.623 28.488 2.007 1 97.71 216 TYR A O 1
ATOM 1743 N N . THR A 1 217 ? -1.03 29.778 3.73 1 98.09 217 THR A N 1
ATOM 1744 C CA . THR A 1 217 ? 0.209 29.448 4.425 1 98.09 217 THR A CA 1
ATOM 1745 C C . THR A 1 217 ? 0.257 27.962 4.769 1 98.09 217 THR A C 1
ATOM 1747 O O . THR A 1 217 ? 1.284 27.308 4.578 1 98.09 217 THR A O 1
ATOM 1750 N N . VAL A 1 218 ? -0.81 27.426 5.247 1 98.69 218 VAL A N 1
ATOM 1751 C CA . VAL A 1 218 ? -0.873 26.019 5.626 1 98.69 218 VAL A CA 1
ATOM 1752 C C . VAL A 1 218 ? -0.63 25.141 4.401 1 98.69 218 VAL A C 1
ATOM 1754 O O . VAL A 1 218 ? 0.16 24.196 4.453 1 98.69 218 VAL A O 1
ATOM 1757 N N . VAL A 1 219 ? -1.241 25.439 3.331 1 98.39 219 VAL A N 1
ATOM 1758 C CA . VAL A 1 219 ? -1.07 24.673 2.101 1 98.39 219 VAL A CA 1
ATOM 1759 C C . VAL A 1 219 ? 0.377 24.778 1.623 1 98.39 219 VAL A C 1
ATOM 1761 O O . VAL A 1 219 ? 0.965 23.787 1.184 1 98.39 219 VAL A O 1
ATOM 1764 N N . CYS A 1 220 ? 0.923 25.936 1.734 1 97.79 220 CYS A N 1
ATOM 1765 C CA . CYS A 1 220 ? 2.314 26.136 1.345 1 97.79 220 CYS A CA 1
ATOM 1766 C C . CYS A 1 220 ? 3.244 25.263 2.178 1 97.79 220 CYS A C 1
ATOM 1768 O O . CYS A 1 220 ? 4.199 24.688 1.652 1 97.79 220 CYS A O 1
ATOM 1770 N N . ILE A 1 221 ? 3.005 25.209 3.409 1 98.25 221 ILE A N 1
ATOM 1771 C CA . ILE A 1 221 ? 3.816 24.388 4.302 1 98.25 221 ILE A CA 1
ATOM 1772 C C . ILE A 1 221 ? 3.763 22.929 3.853 1 98.25 221 ILE A C 1
ATOM 1774 O O . ILE A 1 221 ? 4.801 22.282 3.7 1 98.25 221 ILE A O 1
ATOM 1778 N N . ILE A 1 222 ? 2.587 22.409 3.622 1 98.57 222 ILE A N 1
ATOM 1779 C CA . ILE A 1 222 ? 2.398 21.011 3.25 1 98.57 222 ILE A CA 1
ATOM 1780 C C . ILE A 1 222 ? 3.032 20.75 1.886 1 98.57 222 ILE A C 1
ATOM 1782 O O . ILE A 1 222 ? 3.7 19.732 1.69 1 98.57 222 ILE A O 1
ATOM 1786 N N . LYS A 1 223 ? 2.812 21.657 0.978 1 98.11 223 LYS A N 1
ATOM 1787 C CA . LYS A 1 223 ? 3.44 21.531 -0.334 1 98.11 223 LYS A CA 1
ATOM 1788 C C . LYS A 1 223 ? 4.961 21.537 -0.219 1 98.11 223 LYS A C 1
ATOM 1790 O O . LYS A 1 223 ? 5.65 20.872 -0.995 1 98.11 223 LYS A O 1
ATOM 1795 N N . GLY A 1 224 ? 5.444 22.287 0.713 1 97.38 224 GLY A N 1
ATOM 1796 C CA . GLY A 1 224 ? 6.871 22.251 0.989 1 97.38 224 GLY A CA 1
ATOM 1797 C C . GLY A 1 224 ? 7.366 20.875 1.396 1 97.38 224 GLY A C 1
ATOM 1798 O O . GLY A 1 224 ? 8.409 20.42 0.924 1 97.38 224 GLY A O 1
ATOM 1799 N N . TRP A 1 225 ? 6.653 20.283 2.304 1 98.01 225 TRP A N 1
ATOM 1800 C CA . TRP A 1 225 ? 7.001 18.927 2.713 1 98.01 225 TRP A CA 1
ATOM 1801 C C . TRP A 1 225 ? 6.991 17.978 1.519 1 98.01 225 TRP A C 1
ATOM 1803 O O . TRP A 1 225 ? 7.904 17.166 1.356 1 98.01 225 TRP A O 1
ATOM 1813 N N . ILE A 1 226 ? 5.961 18.069 0.659 1 98.14 226 ILE A N 1
ATOM 1814 C CA . ILE A 1 226 ? 5.836 17.237 -0.532 1 98.14 226 ILE A CA 1
ATOM 1815 C C . ILE A 1 226 ? 7.057 17.433 -1.429 1 98.14 226 ILE A C 1
ATOM 1817 O O . ILE A 1 226 ? 7.655 16.46 -1.895 1 98.14 226 ILE A O 1
ATOM 1821 N N . LEU A 1 227 ? 7.404 18.632 -1.666 1 96.49 227 LEU A N 1
ATOM 1822 C CA . LEU A 1 227 ? 8.498 18.97 -2.57 1 96.49 227 LEU A CA 1
ATOM 1823 C C . LEU A 1 227 ? 9.809 18.357 -2.09 1 96.49 227 LEU A C 1
ATOM 1825 O O . LEU A 1 227 ? 10.581 17.826 -2.892 1 96.49 227 LEU A O 1
ATOM 1829 N N . VAL A 1 228 ? 10.09 18.472 -0.838 1 96.61 228 VAL A N 1
ATOM 1830 C CA . VAL A 1 228 ? 11.318 17.922 -0.275 1 96.61 228 VAL A CA 1
ATOM 1831 C C . VAL A 1 228 ? 11.387 16.422 -0.552 1 96.61 228 VAL A C 1
ATOM 1833 O O . VAL A 1 228 ? 12.404 15.919 -1.035 1 96.61 228 VAL A O 1
ATOM 1836 N N . VAL A 1 229 ? 10.347 15.687 -0.259 1 97.29 229 VAL A N 1
ATOM 1837 C CA . VAL A 1 229 ? 10.312 14.238 -0.428 1 97.29 229 VAL A CA 1
ATOM 1838 C C . VAL A 1 229 ? 10.375 13.889 -1.913 1 97.29 229 VAL A C 1
ATOM 1840 O O . VAL A 1 229 ? 11.116 12.989 -2.315 1 97.29 229 VAL A O 1
ATOM 1843 N N . GLN A 1 230 ? 9.635 14.596 -2.709 1 95.11 230 GLN A N 1
ATOM 1844 C CA . GLN A 1 230 ? 9.56 14.349 -4.145 1 95.11 230 GLN A CA 1
ATOM 1845 C C . GLN A 1 230 ? 10.913 14.571 -4.813 1 95.11 230 GLN A C 1
ATOM 1847 O O . GLN A 1 230 ? 11.367 13.739 -5.601 1 95.11 230 GLN A O 1
ATOM 1852 N N . GLU A 1 231 ? 11.494 15.67 -4.538 1 94.03 231 GLU A N 1
ATOM 1853 C CA . GLU A 1 231 ? 12.782 15.993 -5.144 1 94.03 231 GLU A CA 1
ATOM 1854 C C . GLU A 1 231 ? 13.847 14.973 -4.752 1 94.03 231 GLU A C 1
ATOM 1856 O O . GLU A 1 231 ? 14.672 14.579 -5.579 1 94.03 231 GLU A O 1
ATOM 1861 N N . ASP A 1 232 ? 13.831 14.637 -3.541 1 94.94 232 ASP A N 1
ATOM 1862 C CA . ASP A 1 232 ? 14.797 13.63 -3.112 1 94.94 232 ASP A CA 1
ATOM 1863 C C . ASP A 1 232 ? 14.565 12.305 -3.834 1 94.94 232 ASP A C 1
ATOM 1865 O O . ASP A 1 232 ? 15.519 11.641 -4.246 1 94.94 232 ASP A O 1
ATOM 1869 N N . THR A 1 233 ? 13.339 11.912 -3.927 1 94.93 233 THR A N 1
ATOM 1870 C CA . THR A 1 233 ? 12.981 10.668 -4.599 1 94.93 233 THR A CA 1
ATOM 1871 C C . THR A 1 233 ? 13.407 10.701 -6.064 1 94.93 233 THR A C 1
ATOM 1873 O O . THR A 1 233 ? 13.846 9.688 -6.611 1 94.93 233 THR A O 1
ATOM 1876 N N . GLN A 1 234 ? 13.271 11.812 -6.698 1 92.67 234 GLN A N 1
ATOM 1877 C CA . GLN A 1 234 ? 13.557 11.976 -8.119 1 92.67 234 GLN A CA 1
ATOM 1878 C C . GLN A 1 234 ? 15.043 11.781 -8.407 1 92.67 234 GLN A C 1
ATOM 1880 O O . GLN A 1 234 ? 15.44 11.615 -9.562 1 92.67 234 GLN A O 1
ATOM 1885 N N . ARG A 1 235 ? 15.84 11.798 -7.409 1 91.35 235 ARG A N 1
ATOM 1886 C CA . ARG A 1 235 ? 17.255 11.483 -7.58 1 91.35 235 ARG A CA 1
ATOM 1887 C C . ARG A 1 235 ? 17.449 10.013 -7.938 1 91.35 235 ARG A C 1
ATOM 1889 O O . ARG A 1 235 ? 18.471 9.64 -8.518 1 91.35 235 ARG A O 1
ATOM 1896 N N . TYR A 1 236 ? 16.512 9.203 -7.561 1 90.41 236 TYR A N 1
ATOM 1897 C CA . TYR A 1 236 ? 16.676 7.761 -7.703 1 90.41 236 TYR A CA 1
ATOM 1898 C C . TYR A 1 236 ? 15.647 7.188 -8.67 1 90.41 236 TYR A C 1
ATOM 1900 O O . TYR A 1 236 ? 15.789 6.055 -9.137 1 90.41 236 TYR A O 1
ATOM 1908 N N . TYR A 1 237 ? 14.62 7.895 -8.84 1 89.47 237 TYR A N 1
AT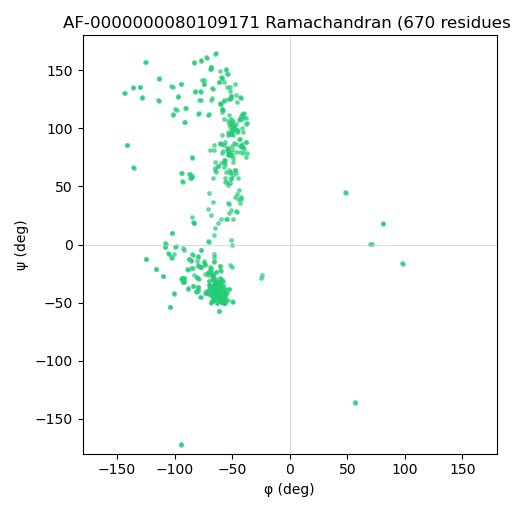OM 1909 C CA . TYR A 1 237 ? 13.502 7.383 -9.624 1 89.47 237 TYR A CA 1
ATOM 1910 C C . TYR A 1 237 ? 12.968 8.448 -10.574 1 89.47 237 TYR A C 1
ATOM 1912 O O . TYR A 1 237 ? 12.817 9.611 -10.192 1 89.47 237 TYR A O 1
ATOM 1920 N N . SER A 1 238 ? 12.727 8.072 -11.77 1 86.73 238 SER A N 1
ATOM 1921 C CA . SER A 1 238 ? 11.984 8.892 -12.72 1 86.73 238 SER A CA 1
ATOM 1922 C C . SER A 1 238 ? 10.868 8.093 -13.385 1 86.73 238 SER A C 1
ATOM 1924 O O . SER A 1 238 ? 11.036 6.908 -13.681 1 86.73 238 SER A O 1
ATOM 1926 N N . LYS A 1 239 ? 9.763 8.722 -13.451 1 79.64 239 LYS A N 1
ATOM 1927 C CA . LYS A 1 239 ? 8.675 8.079 -14.182 1 79.64 239 LYS A CA 1
ATOM 1928 C C . LYS A 1 239 ? 9.112 7.697 -15.593 1 79.64 239 LYS A C 1
ATOM 1930 O O . LYS A 1 239 ? 9.971 8.356 -16.183 1 79.64 239 LYS A O 1
ATOM 1935 N N . PRO A 1 240 ? 8.492 6.499 -16.058 1 74.27 240 PRO A N 1
ATOM 1936 C CA . PRO A 1 240 ? 8.852 6.121 -17.426 1 74.27 240 PRO A CA 1
ATOM 1937 C C . PRO A 1 240 ? 8.665 7.263 -18.423 1 74.27 240 PRO A C 1
ATOM 1939 O O . PRO A 1 240 ? 7.605 7.893 -18.453 1 74.27 240 PRO A O 1
ATOM 1942 N N . GLY A 1 241 ? 9.64 7.651 -19.19 1 70.48 241 GLY A N 1
ATOM 1943 C CA . GLY A 1 241 ? 9.571 8.724 -20.168 1 70.48 241 GLY A CA 1
ATOM 1944 C C . GLY A 1 241 ? 10.135 10.036 -19.655 1 70.48 241 GLY A C 1
ATOM 1945 O O . GLY A 1 241 ? 10.302 10.987 -20.421 1 70.48 241 GLY A O 1
ATOM 1946 N N . GLU A 1 242 ? 10.277 10.118 -18.32 1 73.22 242 GLU A N 1
ATOM 1947 C CA . GLU A 1 242 ? 10.816 11.348 -17.746 1 73.22 242 GLU A CA 1
ATOM 1948 C C . GLU A 1 242 ? 12.287 11.185 -17.375 1 73.22 242 GLU A C 1
ATOM 1950 O O . GLU A 1 242 ? 12.732 10.083 -17.047 1 73.22 242 GLU A O 1
ATOM 1955 N N . SER A 1 243 ? 13.079 12.125 -17.681 1 72.77 243 SER A N 1
ATOM 1956 C CA . SER A 1 243 ? 14.489 12.092 -17.305 1 72.77 243 SER A CA 1
ATOM 1957 C C . SER A 1 243 ? 14.672 12.387 -15.82 1 72.77 243 SER A C 1
ATOM 1959 O O . SER A 1 243 ? 13.887 13.132 -15.228 1 72.77 243 SER A O 1
ATOM 1961 N N . LYS A 1 244 ? 15.629 11.647 -15.265 1 70.4 244 LYS A N 1
ATOM 1962 C CA . LYS A 1 244 ? 15.971 11.909 -13.87 1 70.4 244 LYS A CA 1
ATOM 1963 C C . LYS A 1 244 ? 16.433 13.351 -13.678 1 70.4 244 LYS A C 1
ATOM 1965 O O . LYS A 1 244 ? 17.207 13.872 -14.483 1 70.4 244 LYS A O 1
ATOM 1970 N N . ILE A 1 245 ? 15.667 14.159 -12.878 1 67.04 245 ILE A N 1
ATOM 1971 C CA . ILE A 1 245 ? 16.006 15.553 -12.614 1 67.04 245 ILE A CA 1
ATOM 1972 C C . ILE A 1 245 ? 16.895 15.643 -11.376 1 67.04 245 ILE A C 1
ATOM 1974 O O . ILE A 1 245 ? 16.608 15.02 -10.352 1 67.04 245 ILE A O 1
ATOM 1978 N N . THR A 1 246 ? 18.072 16.102 -11.509 1 73.65 246 THR A N 1
ATOM 1979 C CA . THR A 1 246 ? 18.909 16.383 -10.347 1 73.65 246 THR A CA 1
ATOM 1980 C C . THR A 1 246 ? 18.394 17.605 -9.592 1 73.65 246 THR A C 1
ATOM 1982 O O . THR A 1 246 ? 18.373 18.712 -10.134 1 73.65 246 THR A O 1
ATOM 1985 N N . PRO A 1 247 ? 17.916 17.294 -8.438 1 70.58 247 PRO A N 1
ATOM 1986 C CA . PRO A 1 247 ? 17.377 18.419 -7.671 1 70.58 247 PRO A CA 1
ATOM 1987 C C . PRO A 1 247 ? 18.43 19.48 -7.361 1 70.58 247 PRO A C 1
ATOM 1989 O O . PRO A 1 247 ? 19.61 19.157 -7.206 1 70.58 247 PRO A O 1
ATOM 1992 N N . GLU A 1 248 ? 18.021 20.711 -7.464 1 72.59 248 GLU A N 1
ATOM 1993 C CA . GLU A 1 248 ? 18.884 21.852 -7.175 1 72.59 248 GLU A CA 1
ATOM 1994 C C . GLU A 1 248 ? 19.356 21.834 -5.724 1 72.59 248 GLU A C 1
ATOM 1996 O O . GLU A 1 248 ? 20.523 22.112 -5.442 1 72.59 248 GLU A O 1
ATOM 2001 N N . ILE A 1 249 ? 18.468 21.521 -4.806 1 77.66 249 ILE A N 1
ATOM 2002 C CA . ILE A 1 249 ? 18.774 21.496 -3.379 1 77.66 249 ILE A CA 1
ATOM 2003 C C . ILE A 1 249 ? 18.673 20.066 -2.854 1 77.66 249 ILE A C 1
ATOM 2005 O O . ILE A 1 249 ? 17.661 19.392 -3.062 1 77.66 249 ILE A O 1
ATOM 2009 N N . ILE A 1 250 ? 19.778 19.675 -2.273 1 84.1 250 ILE A N 1
ATOM 2010 C CA . ILE A 1 250 ? 19.795 18.335 -1.698 1 84.1 250 ILE A CA 1
ATOM 2011 C C . ILE A 1 250 ? 19.616 18.421 -0.184 1 84.1 250 ILE A C 1
ATOM 2013 O O . ILE A 1 250 ? 20.443 19.014 0.512 1 84.1 250 ILE A O 1
ATOM 2017 N N . GLU A 1 251 ? 18.524 17.96 0.287 1 89.94 251 GLU A N 1
ATOM 2018 C CA . GLU A 1 251 ? 18.24 17.949 1.718 1 89.94 251 GLU A CA 1
ATOM 2019 C C . GLU A 1 251 ? 18.862 16.732 2.396 1 89.94 251 GLU A C 1
ATOM 2021 O O . GLU A 1 251 ? 19.178 15.74 1.734 1 89.94 251 GLU A O 1
ATOM 2026 N N . THR A 1 252 ? 19.092 16.829 3.675 1 94.07 252 THR A N 1
ATOM 2027 C CA . THR A 1 252 ? 19.624 15.698 4.427 1 94.07 252 THR A CA 1
ATOM 2028 C C . THR A 1 252 ? 18.592 14.579 4.525 1 94.07 252 THR A C 1
ATOM 2030 O O . THR A 1 252 ? 17.387 14.839 4.544 1 94.07 252 THR A O 1
ATOM 2033 N N . PRO A 1 253 ? 18.987 13.372 4.655 1 94.93 253 PRO A N 1
ATOM 2034 C CA . PRO A 1 253 ? 18.048 12.259 4.82 1 94.93 253 PRO A CA 1
ATOM 2035 C C . PRO A 1 253 ? 17.133 12.434 6.03 1 94.93 253 PRO A C 1
ATOM 2037 O O . PRO A 1 253 ? 15.967 12.033 5.99 1 94.93 253 PRO A O 1
ATOM 2040 N N . GLU A 1 254 ? 17.648 13.01 7.087 1 95.23 254 GLU A N 1
ATOM 2041 C CA . GLU A 1 254 ? 16.847 13.238 8.286 1 95.23 254 GLU A CA 1
ATOM 2042 C C . GLU A 1 254 ? 15.668 14.162 7.995 1 95.23 254 GLU A C 1
ATOM 2044 O O . GLU A 1 254 ? 14.545 13.899 8.43 1 95.23 254 GLU A O 1
ATOM 2049 N N . MET A 1 255 ? 15.968 15.219 7.253 1 95.51 255 MET A N 1
ATOM 2050 C CA . MET A 1 255 ? 14.918 16.169 6.897 1 95.51 255 MET A CA 1
ATOM 2051 C C . MET A 1 255 ? 13.883 15.52 5.984 1 95.51 255 MET A C 1
ATOM 2053 O O . MET A 1 255 ? 12.683 15.758 6.132 1 95.51 255 MET A O 1
ATOM 2057 N N . VAL A 1 256 ? 14.387 14.719 5.029 1 97.09 256 VAL A N 1
ATOM 2058 C CA . VAL A 1 256 ? 13.494 14.022 4.109 1 97.09 256 VAL A CA 1
ATOM 2059 C C . VAL A 1 256 ? 12.561 13.101 4.892 1 97.09 256 VAL A C 1
ATOM 2061 O O . VAL A 1 256 ? 11.35 13.091 4.66 1 97.09 256 VAL A O 1
ATOM 2064 N N . ASN A 1 257 ? 13.092 12.387 5.847 1 97.67 257 ASN A N 1
ATOM 2065 C CA . ASN A 1 257 ? 12.295 11.49 6.677 1 97.67 257 ASN A CA 1
ATOM 2066 C C . ASN A 1 257 ? 11.28 12.258 7.518 1 97.67 257 ASN A C 1
ATOM 2068 O O . ASN A 1 257 ? 10.129 11.836 7.649 1 97.67 257 ASN A O 1
ATOM 2072 N N . LEU A 1 258 ? 11.685 13.377 8.054 1 97.38 258 LEU A N 1
ATOM 2073 C CA . LEU A 1 258 ? 10.786 14.172 8.882 1 97.38 258 LEU A CA 1
ATOM 2074 C C . LEU A 1 258 ? 9.616 14.703 8.06 1 97.38 258 LEU A C 1
ATOM 2076 O O . LEU A 1 258 ? 8.471 14.686 8.519 1 97.38 258 LEU A O 1
ATOM 2080 N N . CYS A 1 259 ? 9.927 15.169 6.876 1 97.85 259 CYS A N 1
ATOM 2081 C CA . CYS A 1 259 ? 8.875 15.66 5.994 1 97.85 259 CYS A CA 1
ATOM 2082 C C . CYS A 1 259 ? 7.922 14.537 5.604 1 97.85 259 CYS A C 1
ATOM 2084 O O . CYS A 1 259 ? 6.707 14.737 5.554 1 97.85 259 CYS A O 1
ATOM 2086 N N . ALA A 1 260 ? 8.476 13.368 5.341 1 98.26 260 ALA A N 1
ATOM 2087 C CA . ALA A 1 260 ? 7.652 12.211 5.001 1 98.26 260 ALA A CA 1
ATOM 2088 C C . ALA A 1 260 ? 6.727 11.837 6.156 1 98.26 260 ALA A C 1
ATOM 2090 O O . ALA A 1 260 ? 5.533 11.604 5.953 1 98.26 260 ALA A O 1
ATOM 2091 N N . VAL A 1 261 ? 7.248 11.807 7.326 1 97.69 261 VAL A N 1
ATOM 2092 C CA . VAL A 1 261 ? 6.475 11.465 8.515 1 97.69 261 VAL A CA 1
ATOM 2093 C C . VAL A 1 261 ? 5.413 12.534 8.767 1 97.69 261 VAL A C 1
ATOM 2095 O O . VAL A 1 261 ? 4.287 12.219 9.157 1 97.69 261 VAL A O 1
ATOM 2098 N N . ALA A 1 262 ? 5.784 13.763 8.527 1 98.2 262 ALA A N 1
ATOM 2099 C CA . ALA A 1 262 ? 4.836 14.862 8.696 1 98.2 262 ALA A CA 1
ATOM 2100 C C . ALA A 1 262 ? 3.628 14.69 7.78 1 98.2 262 ALA A C 1
ATOM 2102 O O . ALA A 1 262 ? 2.488 14.908 8.197 1 98.2 262 ALA A O 1
ATOM 2103 N N . LEU A 1 263 ? 3.852 14.321 6.526 1 98.49 263 LEU A N 1
ATOM 2104 C CA . LEU A 1 263 ? 2.769 14.079 5.579 1 98.49 263 LEU A CA 1
ATOM 2105 C C . LEU A 1 263 ? 1.869 12.946 6.06 1 98.49 263 LEU A C 1
ATOM 2107 O O . LEU A 1 263 ? 0.642 13.042 5.973 1 98.49 263 LEU A O 1
ATOM 2111 N N . SER A 1 264 ? 2.498 11.893 6.552 1 98.18 264 SER A N 1
ATOM 2112 C CA . SER A 1 264 ? 1.743 10.763 7.083 1 98.18 264 SER A CA 1
ATOM 2113 C C . SER A 1 264 ? 0.87 11.187 8.26 1 98.18 264 SER A C 1
ATOM 2115 O O . SER A 1 264 ? -0.316 10.855 8.311 1 98.18 264 SER A O 1
ATOM 2117 N N . ASP A 1 265 ? 1.43 11.93 9.211 1 97.94 265 ASP A N 1
ATOM 2118 C CA . ASP A 1 265 ? 0.702 12.386 10.391 1 97.94 265 ASP A CA 1
ATOM 2119 C C . ASP A 1 265 ? -0.469 13.285 10.001 1 97.94 265 ASP A C 1
ATOM 2121 O O . ASP A 1 265 ? -1.54 13.217 10.608 1 97.94 265 ASP A O 1
ATOM 2125 N N . LEU A 1 266 ? -0.217 14.14 9.039 1 98.39 266 LEU A N 1
ATOM 2126 C CA . LEU A 1 266 ? -1.272 15.018 8.546 1 98.39 266 LEU A CA 1
ATOM 2127 C C . LEU A 1 266 ? -2.447 14.208 8.008 1 98.39 266 LEU A C 1
ATOM 2129 O O . LEU A 1 266 ? -3.601 14.477 8.35 1 98.39 266 LEU A O 1
ATOM 2133 N N . CYS A 1 267 ? -2.196 13.227 7.184 1 97.95 267 CYS A N 1
ATOM 2134 C CA . CYS A 1 267 ? -3.226 12.388 6.58 1 97.95 267 CYS A CA 1
ATOM 2135 C C . CYS A 1 267 ? -3.949 11.565 7.64 1 97.95 267 CYS A C 1
ATOM 2137 O O . CYS A 1 267 ? -5.164 11.374 7.561 1 97.95 267 CYS A O 1
ATOM 2139 N N . GLU A 1 268 ? -3.206 11.073 8.581 1 97.4 268 GLU A N 1
ATOM 2140 C CA . GLU A 1 268 ? -3.8 10.295 9.664 1 97.4 268 GLU A CA 1
ATOM 2141 C C . GLU A 1 268 ? -4.763 11.143 10.49 1 97.4 268 GLU A C 1
ATOM 2143 O O . GLU A 1 268 ? -5.808 10.657 10.928 1 97.4 268 GLU A O 1
ATOM 2148 N N . SER A 1 269 ? -4.416 12.353 10.657 1 97.05 269 SER A N 1
ATOM 2149 C CA . SER A 1 269 ? -5.229 13.259 11.461 1 97.05 269 SER A CA 1
ATOM 2150 C C . SER A 1 269 ? -6.451 13.74 10.686 1 97.05 269 SER A C 1
ATOM 2152 O O . SER A 1 269 ? -7.556 13.796 11.23 1 97.05 269 SER A O 1
ATOM 2154 N N . ALA A 1 270 ? -6.274 14.132 9.442 1 96.64 270 ALA A N 1
ATOM 2155 C CA . ALA A 1 270 ? -7.34 14.715 8.631 1 96.64 270 ALA A CA 1
ATOM 2156 C C . ALA A 1 270 ? -8.259 13.632 8.073 1 96.64 270 ALA A C 1
ATOM 2158 O O . ALA A 1 270 ? -9.454 13.863 7.878 1 96.64 270 ALA A O 1
ATOM 2159 N N . GLN A 1 271 ? -7.585 12.47 7.715 1 95.41 271 GLN A N 1
ATOM 2160 C CA . GLN A 1 271 ? -8.297 11.307 7.195 1 95.41 271 GLN A CA 1
ATOM 2161 C C . GLN A 1 271 ? -9.122 11.671 5.965 1 95.41 271 GLN A C 1
ATOM 2163 O O . GLN A 1 271 ? -8.638 12.365 5.069 1 95.41 271 GLN A O 1
ATOM 2168 N N . ARG A 1 272 ? -10.341 11.223 5.853 1 94.7 272 ARG A N 1
ATOM 2169 C CA . ARG A 1 272 ? -11.182 11.387 4.671 1 94.7 272 ARG A CA 1
ATOM 2170 C C . ARG A 1 272 ? -11.531 12.855 4.447 1 94.7 272 ARG A C 1
ATOM 2172 O O . ARG A 1 272 ? -11.755 13.279 3.312 1 94.7 272 ARG A O 1
ATOM 2179 N N . GLN A 1 273 ? -11.605 13.654 5.472 1 96.14 273 GLN A N 1
ATOM 2180 C CA . GLN A 1 273 ? -11.947 15.069 5.361 1 96.14 273 GLN A CA 1
ATOM 2181 C C . GLN A 1 273 ? -10.937 15.812 4.492 1 96.14 273 GLN A C 1
ATOM 2183 O O . GLN A 1 273 ? -11.287 16.781 3.814 1 96.14 273 GLN A O 1
ATOM 2188 N N . LEU A 1 274 ? -9.691 15.291 4.596 1 96.8 274 LEU A N 1
ATOM 2189 C CA . LEU A 1 274 ? -8.67 15.9 3.751 1 96.8 274 LEU A CA 1
ATOM 2190 C C . LEU A 1 274 ? -9.033 15.764 2.276 1 96.8 274 LEU A C 1
ATOM 2192 O O . LEU A 1 274 ? -8.958 16.737 1.522 1 96.8 274 LEU A O 1
ATOM 2196 N N . TRP A 1 275 ? -9.411 14.584 1.955 1 94.96 275 TRP A N 1
ATOM 2197 C CA . TRP A 1 275 ? -9.759 14.304 0.566 1 94.96 275 TRP A CA 1
ATOM 2198 C C . TRP A 1 275 ? -10.996 15.091 0.145 1 94.96 275 TRP A C 1
ATOM 2200 O O . TRP A 1 275 ? -11.023 15.685 -0.935 1 94.96 275 TRP A O 1
ATOM 2210 N N . ILE A 1 276 ? -11.998 15.173 0.939 1 94.89 276 ILE A N 1
ATOM 2211 C CA . ILE A 1 276 ? -13.257 15.842 0.627 1 94.89 276 ILE A CA 1
ATOM 2212 C C . ILE A 1 276 ? -13.012 17.336 0.433 1 94.89 276 ILE A C 1
ATOM 2214 O O . ILE A 1 276 ? -13.538 17.941 -0.504 1 94.89 276 ILE A O 1
ATOM 2218 N N . ASN A 1 277 ? -12.172 17.92 1.236 1 94.91 277 ASN A N 1
ATOM 2219 C CA . ASN A 1 277 ? -11.979 19.366 1.247 1 94.91 277 ASN A CA 1
ATOM 2220 C C . ASN A 1 277 ? -10.835 19.786 0.328 1 94.91 277 ASN A C 1
ATOM 2222 O O . ASN A 1 277 ? -10.85 20.888 -0.225 1 94.91 277 ASN A O 1
ATOM 2226 N N . TRP A 1 278 ? -9.866 18.889 0.253 1 96.2 278 TRP A N 1
ATOM 2227 C CA . TRP A 1 278 ? -8.636 19.248 -0.445 1 96.2 278 TRP A CA 1
ATOM 2228 C C . TRP A 1 278 ? -8.179 18.116 -1.36 1 96.2 278 TRP A C 1
ATOM 2230 O O . TRP A 1 278 ? -7.075 17.59 -1.203 1 96.2 278 TRP A O 1
ATOM 2240 N N . ALA A 1 279 ? -8.913 17.822 -2.364 1 94.74 279 ALA A N 1
ATOM 2241 C CA . ALA A 1 279 ? -8.703 16.669 -3.236 1 94.74 279 ALA A CA 1
ATOM 2242 C C . ALA A 1 279 ? -7.38 16.783 -3.987 1 94.74 279 ALA A C 1
ATOM 2244 O O . ALA A 1 279 ? -6.622 15.813 -4.073 1 94.74 279 ALA A O 1
ATOM 2245 N N . SER A 1 280 ? -7.116 17.963 -4.517 1 96.04 280 SER A N 1
ATOM 2246 C CA . SER A 1 280 ? -5.888 18.168 -5.279 1 96.04 280 SER A CA 1
ATOM 2247 C C . SER A 1 280 ? -4.655 17.946 -4.411 1 96.04 280 SER A C 1
ATOM 2249 O O . SER A 1 280 ? -3.693 17.306 -4.842 1 96.04 280 SER A O 1
ATOM 2251 N N . LEU A 1 281 ? -4.7 18.502 -3.216 1 97.1 281 LEU A N 1
ATOM 2252 C CA . LEU A 1 281 ? -3.59 18.324 -2.285 1 97.1 281 LEU A CA 1
ATOM 2253 C C . LEU A 1 281 ? -3.408 16.852 -1.931 1 97.1 281 LEU A C 1
ATOM 2255 O O . LEU A 1 281 ? -2.279 16.359 -1.868 1 97.1 281 LEU A O 1
ATOM 2259 N N . THR A 1 282 ? -4.528 16.183 -1.682 1 96.82 282 THR A N 1
ATOM 2260 C CA . THR A 1 282 ? -4.499 14.756 -1.381 1 96.82 282 THR A CA 1
ATOM 2261 C C . THR A 1 282 ? -3.854 13.975 -2.523 1 96.82 282 THR A C 1
ATOM 2263 O O . THR A 1 282 ? -3.037 13.083 -2.288 1 96.82 282 THR A O 1
ATOM 2266 N N . ASP A 1 283 ? -4.186 14.313 -3.746 1 96.51 283 ASP A N 1
ATOM 2267 C CA . ASP A 1 283 ? -3.616 13.664 -4.923 1 96.51 283 ASP A CA 1
ATOM 2268 C C . ASP A 1 283 ? -2.105 13.873 -4.988 1 96.51 283 ASP A C 1
ATOM 2270 O O . ASP A 1 283 ? -1.358 12.949 -5.316 1 96.51 283 ASP A O 1
ATOM 2274 N N . GLU A 1 284 ? -1.703 15.025 -4.734 1 97.48 284 GLU A N 1
ATOM 2275 C CA . GLU A 1 284 ? -0.274 15.322 -4.749 1 97.48 284 GLU A CA 1
ATOM 2276 C C . GLU A 1 284 ? 0.473 14.497 -3.704 1 97.48 284 GLU A C 1
ATOM 2278 O O . GLU A 1 284 ? 1.575 14.009 -3.962 1 97.48 284 GLU A O 1
ATOM 2283 N N . ILE A 1 285 ? -0.125 14.42 -2.513 1 97.9 285 ILE A N 1
ATOM 2284 C CA . ILE A 1 285 ? 0.476 13.594 -1.472 1 97.9 285 ILE A CA 1
ATOM 2285 C C . ILE A 1 285 ? 0.549 12.143 -1.943 1 97.9 285 ILE A C 1
ATOM 2287 O O . ILE A 1 285 ? 1.583 11.487 -1.797 1 97.9 285 ILE A O 1
ATOM 2291 N N . TYR A 1 286 ? -0.512 11.675 -2.55 1 96.17 286 TYR A N 1
ATOM 2292 C CA . TYR A 1 286 ? -0.607 10.309 -3.055 1 96.17 286 TYR A CA 1
ATOM 2293 C C . TYR A 1 286 ? 0.484 10.03 -4.081 1 96.17 286 TYR A C 1
ATOM 2295 O O . TYR A 1 286 ? 1.168 9.007 -4.007 1 96.17 286 TYR A O 1
ATOM 2303 N N . GLU A 1 287 ? 0.665 10.909 -5.009 1 95.37 287 GLU A N 1
ATOM 2304 C CA . GLU A 1 287 ? 1.636 10.761 -6.09 1 95.37 287 GLU A CA 1
ATOM 2305 C C . GLU A 1 287 ? 3.065 10.808 -5.558 1 95.37 287 GLU A C 1
ATOM 2307 O O . GLU A 1 287 ? 3.97 10.209 -6.142 1 95.37 287 GLU A O 1
ATOM 2312 N N . CYS A 1 288 ? 3.227 11.456 -4.495 1 96.35 288 CYS A N 1
ATOM 2313 C CA . CYS A 1 288 ? 4.541 11.617 -3.884 1 96.35 288 CYS A CA 1
ATOM 2314 C C . CYS A 1 288 ? 4.938 10.368 -3.106 1 96.35 288 CYS A C 1
ATOM 2316 O O . CYS A 1 288 ? 6.084 9.921 -3.183 1 96.35 288 CYS A O 1
ATOM 2318 N N . ILE A 1 289 ? 3.991 9.771 -2.416 1 96.12 289 ILE A N 1
ATOM 2319 C CA . ILE A 1 289 ? 4.256 8.723 -1.436 1 96.12 289 ILE A CA 1
ATOM 2320 C C . ILE A 1 289 ? 4.645 7.433 -2.153 1 96.12 289 ILE A C 1
ATOM 2322 O O . ILE A 1 289 ? 5.59 6.751 -1.748 1 96.12 289 ILE A O 1
ATOM 2326 N N . LYS A 1 290 ? 4.025 7.079 -3.236 1 94.6 290 LYS A N 1
ATOM 2327 C CA . LYS A 1 290 ? 4.186 5.772 -3.867 1 94.6 290 LYS A CA 1
ATOM 2328 C C . LYS A 1 290 ? 5.631 5.548 -4.304 1 94.6 290 LYS A C 1
ATOM 2330 O O . LYS A 1 290 ? 6.289 4.616 -3.836 1 94.6 290 LYS A O 1
ATOM 2335 N N . PRO A 1 291 ? 6.19 6.433 -5.155 1 95.91 291 PRO A N 1
ATOM 2336 C CA . PRO A 1 291 ? 7.583 6.222 -5.556 1 95.91 291 PRO A CA 1
ATOM 2337 C C . PRO A 1 291 ? 8.563 6.391 -4.398 1 95.91 291 PRO A C 1
ATOM 2339 O O . PRO A 1 291 ? 9.646 5.799 -4.409 1 95.91 291 PRO A O 1
ATOM 2342 N N . SER A 1 292 ? 8.162 7.206 -3.378 1 97.25 292 SER A N 1
ATOM 2343 C CA . SER A 1 292 ? 9.049 7.407 -2.236 1 97.25 292 SER A CA 1
ATOM 2344 C C . SER A 1 292 ? 9.244 6.113 -1.453 1 97.25 292 SER A C 1
ATOM 2346 O O . SER A 1 292 ? 10.336 5.846 -0.947 1 97.25 292 SER A O 1
ATOM 2348 N N . ILE A 1 293 ? 8.212 5.296 -1.349 1 97.13 293 ILE A N 1
ATOM 2349 C CA . ILE A 1 293 ? 8.256 4.029 -0.627 1 97.13 293 ILE A CA 1
ATOM 2350 C C . ILE A 1 293 ? 9.126 3.031 -1.389 1 97.13 293 ILE A C 1
ATOM 2352 O O . ILE A 1 293 ? 9.941 2.325 -0.79 1 97.13 293 ILE A O 1
ATOM 2356 N N . THR A 1 294 ? 9.038 3.038 -2.662 1 96.35 294 THR A N 1
ATOM 2357 C CA . THR A 1 294 ? 9.599 1.946 -3.449 1 96.35 294 THR A CA 1
ATOM 2358 C C . THR A 1 294 ? 11.016 2.281 -3.907 1 96.35 294 THR A C 1
ATOM 2360 O O . THR A 1 294 ? 11.846 1.386 -4.081 1 96.35 294 THR A O 1
ATOM 2363 N N . HIS A 1 295 ? 11.355 3.6 -4.096 1 95.85 295 HIS A N 1
ATOM 2364 C CA . HIS A 1 295 ? 12.578 3.91 -4.829 1 95.85 295 HIS A CA 1
ATOM 2365 C C . HIS A 1 295 ? 13.499 4.807 -4.009 1 95.85 295 HIS A C 1
ATOM 2367 O O . HIS A 1 295 ? 14.664 4.999 -4.366 1 95.85 295 HIS A O 1
ATOM 2373 N N . ASN A 1 296 ? 13.048 5.369 -2.943 1 95.22 296 ASN A N 1
ATOM 2374 C CA . ASN A 1 296 ? 13.866 6.325 -2.204 1 95.22 296 ASN A CA 1
ATOM 2375 C C . ASN A 1 296 ? 14.681 5.638 -1.111 1 95.22 296 ASN A C 1
ATOM 2377 O O . ASN A 1 296 ? 14.135 5.246 -0.078 1 95.22 296 ASN A O 1
ATOM 2381 N N . PRO A 1 297 ? 15.909 5.477 -1.3 1 93.91 297 PRO A N 1
ATOM 2382 C CA . PRO A 1 297 ? 16.723 4.765 -0.313 1 93.91 297 PRO A CA 1
ATOM 2383 C C . PRO A 1 297 ? 16.982 5.591 0.945 1 93.91 297 PRO A C 1
ATOM 2385 O O . PRO A 1 297 ? 17.432 5.053 1.96 1 93.91 297 PRO A O 1
ATOM 2388 N N . ASN A 1 298 ? 16.767 6.942 0.867 1 94.77 298 ASN A N 1
ATOM 2389 C CA . ASN A 1 298 ? 17.036 7.807 2.011 1 94.77 298 ASN A CA 1
ATOM 2390 C C . ASN A 1 298 ? 15.931 7.71 3.059 1 94.77 298 ASN A C 1
ATOM 2392 O O . ASN A 1 298 ? 16.118 8.126 4.204 1 94.77 298 ASN A O 1
ATOM 2396 N N . LEU A 1 299 ? 14.807 7.234 2.658 1 96.85 299 LEU A N 1
ATOM 2397 C CA . LEU A 1 299 ? 13.738 6.999 3.623 1 96.85 299 LEU A CA 1
A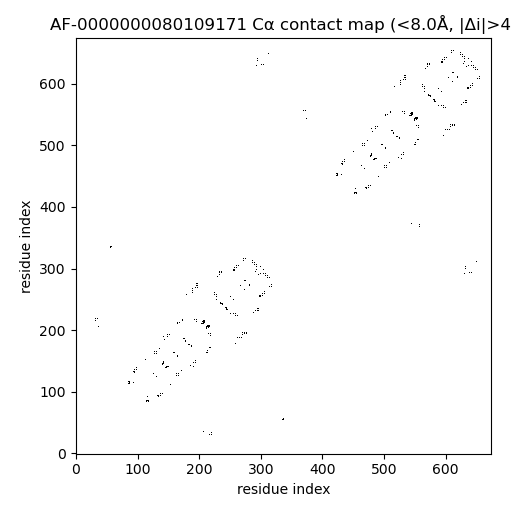TOM 2398 C C . LEU A 1 299 ? 13.991 5.719 4.412 1 96.85 299 LEU A C 1
ATOM 2400 O O . LEU A 1 299 ? 14.308 4.679 3.832 1 96.85 299 LEU A O 1
ATOM 2404 N N . THR A 1 300 ? 13.855 5.842 5.697 1 96.01 300 THR A N 1
ATOM 2405 C CA . THR A 1 300 ? 14.043 4.682 6.56 1 96.01 300 THR A CA 1
ATOM 2406 C C . THR A 1 300 ? 12.875 3.71 6.422 1 96.01 300 THR A C 1
ATOM 2408 O O . THR A 1 300 ? 11.796 4.089 5.959 1 96.01 300 THR A O 1
ATOM 2411 N N . GLY A 1 301 ? 13.048 2.445 6.829 1 95.4 301 GLY A N 1
ATOM 2412 C CA . GLY A 1 301 ? 11.978 1.46 6.815 1 95.4 301 GLY A CA 1
ATOM 2413 C C . GLY A 1 301 ? 10.76 1.892 7.611 1 95.4 301 GLY A C 1
ATOM 2414 O O . GLY A 1 301 ? 9.624 1.665 7.189 1 95.4 301 GLY A O 1
ATOM 2415 N N . GLU A 1 302 ? 11.008 2.538 8.73 1 94.57 302 GLU A N 1
ATOM 2416 C CA . GLU A 1 302 ? 9.919 2.995 9.587 1 94.57 302 GLU A CA 1
ATOM 2417 C C . GLU A 1 302 ? 9.089 4.074 8.897 1 94.57 302 GLU A C 1
ATOM 2419 O O . GLU A 1 302 ? 7.858 4.057 8.966 1 94.57 302 GLU A O 1
ATOM 2424 N N . SER A 1 303 ? 9.824 5.042 8.277 1 96.95 303 SER A N 1
ATOM 2425 C CA . SER A 1 303 ? 9.116 6.089 7.547 1 96.95 303 SER A CA 1
ATOM 2426 C C . SER A 1 303 ? 8.31 5.508 6.39 1 96.95 303 SER A C 1
ATOM 2428 O O . SER A 1 303 ? 7.17 5.913 6.156 1 96.95 303 SER A O 1
ATOM 2430 N N . LYS A 1 304 ? 8.934 4.529 5.701 1 97.53 304 LYS A N 1
ATOM 2431 C CA . LYS A 1 304 ? 8.249 3.881 4.586 1 97.53 304 LYS A CA 1
ATOM 2432 C C . LYS A 1 304 ? 7.017 3.119 5.066 1 97.53 304 LYS A C 1
ATOM 2434 O O . LYS A 1 304 ? 5.989 3.098 4.386 1 97.53 304 LYS A O 1
ATOM 2439 N N . GLU A 1 305 ? 7.148 2.493 6.181 1 96.45 305 GLU A N 1
ATOM 2440 C CA . GLU A 1 305 ? 6.012 1.775 6.751 1 96.45 305 GLU A CA 1
ATOM 2441 C C . GLU A 1 305 ? 4.85 2.721 7.039 1 96.45 305 GLU A C 1
ATOM 2443 O O . GLU A 1 305 ? 3.698 2.41 6.729 1 96.45 305 GLU A O 1
ATOM 2448 N N . ARG A 1 306 ? 5.139 3.83 7.61 1 96.99 306 ARG A N 1
ATOM 2449 C CA . ARG A 1 306 ? 4.115 4.829 7.898 1 96.99 306 ARG A CA 1
ATOM 2450 C C . ARG A 1 306 ? 3.47 5.339 6.614 1 96.99 306 ARG A C 1
ATOM 2452 O O . ARG A 1 306 ? 2.247 5.473 6.538 1 96.99 306 ARG A O 1
ATOM 2459 N N . LEU A 1 307 ? 4.312 5.64 5.666 1 97.99 307 LEU A N 1
ATOM 2460 C CA . LEU A 1 307 ? 3.806 6.111 4.382 1 97.99 307 LEU A CA 1
ATOM 2461 C C . LEU A 1 307 ? 2.939 5.048 3.716 1 97.99 307 LEU A C 1
ATOM 2463 O O . LEU A 1 307 ? 1.933 5.37 3.079 1 97.99 307 LEU A O 1
ATOM 2467 N N . LEU A 1 308 ? 3.374 3.815 3.805 1 97.44 308 LEU A N 1
ATOM 2468 C CA . LEU A 1 308 ? 2.605 2.713 3.238 1 97.44 308 LEU A CA 1
ATOM 2469 C C . LEU A 1 308 ? 1.224 2.628 3.88 1 97.44 308 LEU A C 1
ATOM 2471 O O . LEU A 1 308 ? 0.219 2.479 3.181 1 97.44 308 LEU A O 1
ATOM 2475 N N . ASP A 1 309 ? 1.132 2.677 5.184 1 96.31 309 ASP A N 1
ATOM 2476 C CA . ASP A 1 309 ? -0.144 2.685 5.894 1 96.31 309 ASP A CA 1
ATOM 2477 C C . ASP A 1 309 ? -1.022 3.845 5.432 1 96.31 309 ASP A C 1
ATOM 2479 O O . ASP A 1 309 ? -2.231 3.682 5.25 1 96.31 309 ASP A O 1
ATOM 2483 N N . THR A 1 310 ? -0.407 4.985 5.306 1 97.01 310 THR A N 1
ATOM 2484 C CA . THR A 1 310 ? -1.116 6.16 4.811 1 97.01 310 THR A CA 1
ATOM 2485 C C . THR A 1 310 ? -1.701 5.895 3.427 1 97.01 310 THR A C 1
ATOM 2487 O O . THR A 1 310 ? -2.869 6.199 3.172 1 97.01 310 THR A O 1
ATOM 2490 N N . LEU A 1 311 ? -0.86 5.336 2.566 1 96.12 311 LEU A N 1
ATOM 2491 C CA . LEU A 1 311 ? -1.283 5.015 1.208 1 96.12 311 LEU A CA 1
ATOM 2492 C C . LEU A 1 311 ? -2.49 4.084 1.22 1 96.12 311 LEU A C 1
ATOM 2494 O O . LEU A 1 311 ? -3.454 4.299 0.482 1 96.12 311 LEU A O 1
ATOM 2498 N N . LEU A 1 312 ? -2.45 3.077 2.018 1 93.66 312 LEU A N 1
ATOM 2499 C CA . LEU A 1 312 ? -3.546 2.122 2.138 1 93.66 312 LEU A CA 1
ATOM 2500 C C . LEU A 1 312 ? -4.814 2.808 2.635 1 93.66 312 LEU A C 1
ATOM 2502 O O . LEU A 1 312 ? -5.906 2.548 2.126 1 93.66 312 LEU A O 1
ATOM 2506 N N . GLN A 1 313 ? -4.686 3.683 3.566 1 93.2 313 GLN A N 1
ATOM 2507 C CA . GLN A 1 313 ? -5.827 4.417 4.102 1 93.2 313 GLN A CA 1
ATOM 2508 C C . GLN A 1 313 ? -6.453 5.315 3.039 1 93.2 313 GLN A C 1
ATOM 2510 O O . GLN A 1 313 ? -7.678 5.397 2.93 1 93.2 313 GLN A O 1
ATOM 2515 N N . MET A 1 314 ? -5.632 5.985 2.297 1 93.28 314 MET A N 1
ATOM 2516 C CA . MET A 1 314 ? -6.105 6.921 1.281 1 93.28 314 MET A CA 1
ATOM 2517 C C . MET A 1 314 ? -6.939 6.204 0.226 1 93.28 314 MET A C 1
ATOM 2519 O O . MET A 1 314 ? -7.876 6.781 -0.329 1 93.28 314 MET A O 1
ATOM 2523 N N . THR A 1 315 ? -6.624 4.983 -0.054 1 88.34 315 THR A N 1
ATOM 2524 C CA . THR A 1 315 ? -7.373 4.215 -1.042 1 88.34 315 THR A CA 1
ATOM 2525 C C . THR A 1 315 ? -8.775 3.896 -0.531 1 88.34 315 THR A C 1
ATOM 2527 O O . THR A 1 315 ? -9.681 3.621 -1.319 1 88.34 315 THR A O 1
ATOM 2530 N N . GLN A 1 316 ? -8.986 3.973 0.734 1 86.51 316 GLN A N 1
ATOM 2531 C CA . GLN A 1 316 ? -10.276 3.669 1.346 1 86.51 316 GLN A CA 1
ATOM 2532 C C . GLN A 1 316 ? -11.161 4.91 1.41 1 86.51 316 GLN A C 1
ATOM 2534 O O . GLN A 1 316 ? -12.376 4.804 1.587 1 86.51 316 GLN A O 1
ATOM 2539 N N . TRP A 1 317 ? -10.548 6.055 1.34 1 86 317 TRP A N 1
ATOM 2540 C CA . TRP A 1 317 ? -11.296 7.3 1.48 1 86 317 TRP A CA 1
ATOM 2541 C C . TRP A 1 317 ? -12.256 7.492 0.311 1 86 317 TRP A C 1
ATOM 2543 O O . TRP A 1 317 ? -13.333 8.072 0.473 1 86 317 TRP A O 1
ATOM 2553 N N . THR A 1 318 ? -11.966 7.011 -0.885 1 71.03 318 THR A N 1
ATOM 2554 C CA . THR A 1 318 ? -12.747 7.275 -2.089 1 71.03 318 THR A CA 1
ATOM 2555 C C . THR A 1 318 ? -13.772 6.168 -2.322 1 71.03 318 THR A C 1
ATOM 2557 O O . THR A 1 318 ? -14.714 6.341 -3.098 1 71.03 318 THR A O 1
ATOM 2560 N N . LYS A 1 319 ? -13.615 4.936 -1.956 1 64.26 319 LYS A N 1
ATOM 2561 C CA . LYS A 1 319 ? -14.483 3.791 -2.211 1 64.26 319 LYS A CA 1
ATOM 2562 C C . LYS A 1 319 ? -15.823 3.947 -1.498 1 64.26 319 LYS A C 1
ATOM 2564 O O . LYS A 1 319 ? -16.86 3.528 -2.017 1 64.26 319 LYS A O 1
ATOM 2569 N N . ASN A 1 320 ? -15.981 4.404 -0.307 1 51.96 320 ASN A N 1
ATOM 2570 C CA . ASN A 1 320 ? -17.255 4.466 0.4 1 51.96 320 ASN A CA 1
ATOM 2571 C C . ASN A 1 320 ? -18.264 5.34 -0.34 1 51.96 320 ASN A C 1
ATOM 2573 O O . ASN A 1 320 ? -19.473 5.207 -0.138 1 51.96 320 ASN A O 1
ATOM 2577 N N . GLN A 1 321 ?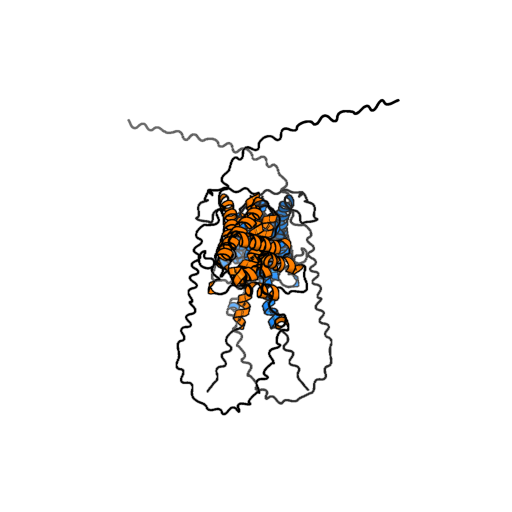 -17.97 6.151 -1.19 1 47.15 321 GLN A N 1
ATOM 2578 C CA . GLN A 1 321 ? -19.004 6.935 -1.857 1 47.15 321 GLN A CA 1
ATOM 2579 C C . GLN A 1 321 ? -19.63 6.154 -3.009 1 47.15 321 GLN A C 1
ATOM 2581 O O . GLN A 1 321 ? -20.816 6.317 -3.305 1 47.15 321 GLN A O 1
ATOM 2586 N N . LYS A 1 322 ? -18.997 5.166 -3.702 1 42.23 322 LYS A N 1
ATOM 2587 C CA . LYS A 1 322 ? -19.643 4.548 -4.856 1 42.23 322 LYS A CA 1
ATOM 2588 C C . LYS A 1 322 ? -20.833 3.694 -4.427 1 42.23 322 LYS A C 1
ATOM 2590 O O . LYS A 1 322 ? -21.845 3.634 -5.128 1 42.23 322 LYS A O 1
ATOM 2595 N N . ALA A 1 323 ? -20.844 3.014 -3.347 1 41.28 323 ALA A N 1
ATOM 2596 C CA . ALA A 1 323 ? -22.026 2.234 -2.987 1 41.28 323 ALA A CA 1
ATOM 2597 C C . ALA A 1 323 ? -23.204 3.146 -2.655 1 41.28 323 ALA A C 1
ATOM 2599 O O . ALA A 1 323 ? -24.357 2.803 -2.924 1 41.28 323 ALA A O 1
ATOM 2600 N N . SER A 1 324 ? -22.821 4.279 -2.02 1 37.92 324 SER A N 1
ATOM 2601 C CA . SER A 1 324 ? -23.976 5.08 -1.631 1 37.92 324 SER A CA 1
ATOM 2602 C C . SER A 1 324 ? -24.613 5.756 -2.84 1 37.92 324 SER A C 1
ATOM 2604 O O . SER A 1 324 ? -25.797 6.099 -2.815 1 37.92 324 SER A O 1
ATOM 2606 N N . MET A 1 325 ? -23.84 5.942 -3.81 1 34.45 325 MET A N 1
ATOM 2607 C CA . MET A 1 325 ? -24.462 6.666 -4.916 1 34.45 325 MET A CA 1
ATOM 2608 C C . MET A 1 325 ? -25.308 5.73 -5.772 1 34.45 325 MET A C 1
ATOM 2610 O O . MET A 1 325 ? -26.221 6.175 -6.469 1 34.45 325 MET A O 1
ATOM 2614 N N . LYS A 1 326 ? -24.993 4.398 -5.857 1 37.41 326 LYS A N 1
ATOM 2615 C CA . LYS A 1 326 ? -25.85 3.622 -6.748 1 37.41 326 LYS A CA 1
ATOM 2616 C C . LYS A 1 326 ? -27.281 3.563 -6.221 1 37.41 326 LYS A C 1
ATOM 2618 O O . LYS A 1 326 ? -28.222 3.343 -6.986 1 37.41 326 LYS A O 1
ATOM 2623 N N . SER A 1 327 ? -27.333 3.517 -4.888 1 35.89 327 SER A N 1
ATOM 2624 C CA . SER A 1 327 ? -28.692 3.186 -4.474 1 35.89 327 SER A CA 1
ATOM 2625 C C . SER A 1 327 ? -29.628 4.378 -4.646 1 35.89 327 SER A C 1
ATOM 2627 O O . SER A 1 327 ? -30.832 4.268 -4.405 1 35.89 327 SER A O 1
ATOM 2629 N N . SER A 1 328 ? -28.987 5.521 -4.84 1 33.17 328 SER A N 1
ATOM 2630 C CA . SER A 1 328 ? -30.001 6.569 -4.894 1 33.17 328 SER A CA 1
ATOM 2631 C C . SER A 1 328 ? -30.58 6.705 -6.299 1 33.17 328 SER A C 1
ATOM 2633 O O . SER A 1 328 ? -30.128 7.541 -7.084 1 33.17 328 SER A O 1
ATOM 2635 N N . GLY A 1 329 ? -30.455 5.556 -7.055 1 30.32 329 GLY A N 1
ATOM 2636 C CA . GLY A 1 329 ? -31.168 5.687 -8.315 1 30.32 329 GLY A CA 1
ATOM 2637 C C . GLY A 1 329 ? -32.611 6.123 -8.143 1 30.32 329 GLY A C 1
ATOM 2638 O O . GLY A 1 329 ? -33.249 5.793 -7.141 1 30.32 329 GLY A O 1
ATOM 2639 N N . VAL A 1 330 ? -33.007 7.133 -8.951 1 29.46 330 VAL A N 1
ATOM 2640 C CA . VAL A 1 330 ? -34.188 7.961 -9.173 1 29.46 330 VAL A CA 1
ATOM 2641 C C . VAL A 1 330 ? -35.395 7.073 -9.463 1 29.46 330 VAL A C 1
ATOM 2643 O O . VAL A 1 330 ? -35.394 6.31 -10.432 1 29.46 330 VAL A O 1
ATOM 2646 N N . GLN A 1 331 ? -35.966 6.363 -8.473 1 28.71 331 GLN A N 1
ATOM 2647 C CA . GLN A 1 331 ? -37.308 5.824 -8.662 1 28.71 331 GLN A CA 1
ATOM 2648 C C . GLN A 1 331 ? -38.254 6.885 -9.216 1 28.71 331 GLN A C 1
ATOM 2650 O O . GLN A 1 331 ? -38.597 7.843 -8.519 1 28.71 331 GLN A O 1
ATOM 2655 N N . THR A 1 332 ? -37.99 7.39 -10.463 1 26.96 332 THR A N 1
ATOM 2656 C CA . THR A 1 332 ? -38.961 8.28 -11.091 1 26.96 332 THR A CA 1
ATOM 2657 C C . THR A 1 332 ? -40.299 7.571 -11.281 1 26.96 332 THR A C 1
ATOM 2659 O O . THR A 1 332 ? -40.361 6.506 -11.899 1 26.96 332 THR A O 1
ATOM 2662 N N . VAL A 1 333 ? -41.172 7.573 -10.284 1 31.21 333 VAL A N 1
ATOM 2663 C CA . VAL A 1 333 ? -42.581 7.193 -10.276 1 31.21 333 VAL A CA 1
ATOM 2664 C C . VAL A 1 333 ? -43.303 7.861 -11.444 1 31.21 333 VAL A C 1
ATOM 2666 O O . VAL A 1 333 ? -43.276 9.087 -11.58 1 31.21 333 VAL A O 1
ATOM 2669 N N . SER A 1 334 ? -43.293 7.193 -12.636 1 27.61 334 SER A N 1
ATOM 2670 C CA . SER A 1 334 ? -44.112 7.556 -13.788 1 27.61 334 SER A CA 1
ATOM 2671 C C . SER A 1 334 ? -45.587 7.65 -13.41 1 27.61 334 SER A C 1
ATOM 2673 O O . SER A 1 334 ? -46.171 6.679 -12.924 1 27.61 334 SER A O 1
ATOM 2675 N N . SER A 1 335 ? -46.034 8.749 -12.843 1 27.85 335 SER A N 1
ATOM 2676 C CA . SER A 1 335 ? -47.438 9.096 -12.643 1 27.85 335 SER A CA 1
ATOM 2677 C C . SER A 1 335 ? -48.219 9.017 -13.95 1 27.85 335 SER A C 1
ATOM 2679 O O . SER A 1 335 ? -47.887 9.702 -14.92 1 27.85 335 SER A O 1
ATOM 2681 N N . GLY A 1 336 ? -48.659 7.819 -14.443 1 25.29 336 GLY A N 1
ATOM 2682 C CA . GLY A 1 336 ? -49.677 7.629 -15.463 1 25.29 336 GLY A CA 1
ATOM 2683 C C . GLY A 1 336 ? -50.88 8.536 -15.283 1 25.29 336 GLY A C 1
ATOM 2684 O O . GLY A 1 336 ? -51.353 8.732 -14.161 1 25.29 336 GLY A O 1
ATOM 2685 N N . ARG A 1 337 ? -51.058 9.527 -16.192 1 24.97 337 ARG A N 1
ATOM 2686 C CA . ARG A 1 337 ? -52.393 10.048 -16.468 1 24.97 337 ARG A CA 1
ATOM 2687 C C . ARG A 1 337 ? -53.32 8.944 -16.964 1 24.97 337 ARG A C 1
ATOM 2689 O O . ARG A 1 337 ? -52.902 8.071 -17.727 1 24.97 337 ARG A O 1
ATOM 2696 N N . MET B 1 1 ? 50.037 -24.625 -68.864 1 21.26 1 MET B N 1
ATOM 2697 C CA . MET B 1 1 ? 50.697 -25.249 -67.721 1 21.26 1 MET B CA 1
ATOM 2698 C C . MET B 1 1 ? 50.041 -24.821 -66.413 1 21.26 1 MET B C 1
ATOM 2700 O O . MET B 1 1 ? 49.422 -23.758 -66.343 1 21.26 1 MET B O 1
ATOM 2704 N N . ASP B 1 2 ? 50.027 -25.763 -65.249 1 21.38 2 ASP B N 1
ATOM 2705 C CA . ASP B 1 2 ? 49.313 -26.535 -64.236 1 21.38 2 ASP B CA 1
ATOM 2706 C C . ASP B 1 2 ? 49.346 -25.83 -62.883 1 21.38 2 ASP B C 1
ATOM 2708 O O . ASP B 1 2 ? 48.914 -26.39 -61.874 1 21.38 2 ASP B O 1
ATOM 2712 N N . HIS B 1 3 ? 50.08 -24.736 -62.636 1 24.06 3 HIS B N 1
ATOM 2713 C CA . HIS B 1 3 ? 50.601 -24.622 -61.278 1 24.06 3 HIS B CA 1
ATOM 2714 C C . HIS B 1 3 ? 49.479 -24.362 -60.278 1 24.06 3 HIS B C 1
ATOM 2716 O O . HIS B 1 3 ? 48.861 -23.295 -60.294 1 24.06 3 HIS B O 1
ATOM 2722 N N . GLN B 1 4 ? 48.699 -25.469 -59.799 1 21.69 4 GLN B N 1
ATOM 2723 C CA . GLN B 1 4 ? 47.513 -25.755 -59 1 21.69 4 GLN B CA 1
ATOM 2724 C C . GLN B 1 4 ? 47.755 -25.442 -57.526 1 21.69 4 GLN B C 1
ATOM 2726 O O . GLN B 1 4 ? 48.342 -26.249 -56.802 1 21.69 4 GLN B O 1
ATOM 2731 N N . ASP B 1 5 ? 48.371 -24.311 -57.166 1 22.78 5 ASP B N 1
ATOM 2732 C CA . ASP B 1 5 ? 48.925 -24.152 -55.825 1 22.78 5 ASP B CA 1
ATOM 2733 C C . ASP B 1 5 ? 47.842 -24.318 -54.761 1 22.78 5 ASP B C 1
ATOM 2735 O O . ASP B 1 5 ? 46.896 -23.53 -54.702 1 22.78 5 ASP B O 1
ATOM 2739 N N . VAL B 1 6 ? 47.525 -25.57 -54.283 1 20.86 6 VAL B N 1
ATOM 2740 C CA . VAL B 1 6 ? 46.571 -26.207 -53.381 1 20.86 6 VAL B CA 1
ATOM 2741 C C . VAL B 1 6 ? 46.832 -25.752 -51.947 1 20.86 6 VAL B C 1
ATOM 2743 O O . VAL B 1 6 ? 47.857 -26.099 -51.356 1 20.86 6 VAL B O 1
ATOM 2746 N N . ARG B 1 7 ? 46.808 -24.426 -51.625 1 22.34 7 ARG B N 1
ATOM 2747 C CA . ARG B 1 7 ? 47.173 -23.967 -50.289 1 22.34 7 ARG B CA 1
ATOM 2748 C C . ARG B 1 7 ? 46.412 -24.74 -49.217 1 22.34 7 ARG B C 1
ATOM 2750 O O . ARG B 1 7 ? 45.182 -24.815 -49.254 1 22.34 7 ARG B O 1
ATOM 2757 N N . ARG B 1 8 ? 47.033 -25.765 -48.473 1 19.3 8 ARG B N 1
ATOM 2758 C CA . ARG B 1 8 ? 46.764 -26.743 -47.424 1 19.3 8 ARG B CA 1
ATOM 2759 C C . ARG B 1 8 ? 46.248 -26.064 -46.161 1 19.3 8 ARG B C 1
ATOM 2761 O O . ARG B 1 8 ? 46.891 -25.156 -45.631 1 19.3 8 ARG B O 1
ATOM 2768 N N . GLY B 1 9 ? 44.908 -25.848 -46.021 1 21.35 9 GLY B N 1
ATOM 2769 C CA . GLY B 1 9 ? 44.083 -25.283 -44.966 1 21.35 9 GLY B CA 1
ATOM 2770 C C . GLY B 1 9 ? 44.327 -25.921 -43.611 1 21.35 9 GLY B C 1
ATOM 2771 O O . GLY B 1 9 ? 44.189 -27.137 -43.458 1 21.35 9 GLY B O 1
ATOM 2772 N N . ASN B 1 10 ? 45.416 -25.568 -42.847 1 20.55 10 ASN B N 1
ATOM 2773 C CA . ASN B 1 10 ? 45.896 -26.033 -41.55 1 20.55 10 ASN B CA 1
ATOM 2774 C C . ASN B 1 10 ? 44.761 -26.135 -40.535 1 20.55 10 ASN B C 1
ATOM 2776 O O . ASN B 1 10 ? 44.018 -25.173 -40.331 1 20.55 10 ASN B O 1
ATOM 2780 N N . GLY B 1 11 ? 44.132 -27.321 -40.266 1 20.65 11 GLY B N 1
ATOM 2781 C CA . GLY B 1 11 ? 43.142 -27.93 -39.392 1 20.65 11 GLY B CA 1
ATOM 2782 C C . GLY B 1 11 ? 43.442 -27.728 -37.919 1 20.65 11 GLY B C 1
ATOM 2783 O O . GLY B 1 11 ? 44.357 -28.349 -37.375 1 20.65 11 GLY B O 1
ATOM 2784 N N . ASN B 1 12 ? 43.656 -26.454 -37.402 1 20.84 12 ASN B N 1
ATOM 2785 C CA . ASN B 1 12 ? 44.012 -26.256 -36.001 1 20.84 12 ASN B CA 1
ATOM 2786 C C . ASN B 1 12 ? 43.057 -26.997 -35.069 1 20.84 12 ASN B C 1
ATOM 2788 O O . ASN B 1 12 ? 41.838 -26.898 -35.216 1 20.84 12 ASN B O 1
ATOM 2792 N N . ASN B 1 13 ? 43.42 -28.134 -34.481 1 20.13 13 ASN B N 1
ATOM 2793 C CA . ASN B 1 13 ? 42.915 -29.127 -33.538 1 20.13 13 ASN B CA 1
ATOM 2794 C C . ASN B 1 13 ? 42.498 -28.484 -32.218 1 20.13 13 ASN B C 1
ATOM 2796 O O . ASN B 1 13 ? 43.348 -28.061 -31.433 1 20.13 13 ASN B O 1
ATOM 2800 N N . TYR B 1 14 ? 41.515 -27.588 -32.134 1 21.55 14 TYR B N 1
ATOM 2801 C CA . TYR B 1 14 ? 41.063 -26.982 -30.886 1 21.55 14 TYR B CA 1
ATOM 2802 C C . TYR B 1 14 ? 40.69 -28.05 -29.865 1 21.55 14 TYR B C 1
ATOM 2804 O O . TYR B 1 14 ? 39.809 -28.877 -30.116 1 21.55 14 TYR B O 1
ATOM 2812 N N . ARG B 1 15 ? 41.634 -28.627 -29.117 1 21.95 15 ARG B N 1
ATOM 2813 C CA . ARG B 1 15 ? 41.475 -29.569 -28.014 1 21.95 15 ARG B CA 1
ATOM 2814 C C . ARG B 1 15 ? 40.447 -29.063 -27.007 1 21.95 15 ARG B C 1
ATOM 2816 O O . ARG B 1 15 ? 40.591 -27.967 -26.461 1 21.95 15 ARG B O 1
ATOM 2823 N N . GLN B 1 16 ? 39.195 -29.497 -27.059 1 21.01 16 GLN B N 1
ATOM 2824 C CA . GLN B 1 16 ? 38.031 -29.292 -26.204 1 21.01 16 GLN B CA 1
ATOM 2825 C C . GLN B 1 16 ? 38.319 -29.722 -24.769 1 21.01 16 GLN B C 1
ATOM 2827 O O . GLN B 1 16 ? 38.731 -30.859 -24.527 1 21.01 16 GLN B O 1
ATOM 2832 N N . PRO B 1 17 ? 38.897 -28.864 -23.897 1 25.25 17 PRO B N 1
ATOM 2833 C CA . PRO B 1 17 ? 39.203 -29.338 -22.546 1 25.25 17 PRO B CA 1
ATOM 2834 C C . PRO B 1 17 ? 38.039 -30.091 -21.907 1 25.25 17 PRO B C 1
ATOM 2836 O O . PRO B 1 17 ? 36.883 -29.887 -22.287 1 25.25 17 PRO B O 1
ATOM 2839 N N . PHE B 1 18 ? 38.242 -31.313 -21.372 1 23.21 18 PHE B N 1
ATOM 2840 C CA . PHE B 1 18 ? 37.436 -32.283 -20.64 1 23.21 18 PHE B CA 1
ATOM 2841 C C . PHE B 1 18 ? 36.795 -31.641 -19.416 1 23.21 18 PHE B C 1
ATOM 2843 O O . PHE B 1 18 ? 37.489 -31.065 -18.575 1 23.21 18 PHE B O 1
ATOM 2850 N N . ARG B 1 19 ? 35.554 -31.144 -19.484 1 22.71 19 ARG B N 1
ATOM 2851 C CA . ARG B 1 19 ? 34.653 -30.625 -18.461 1 22.71 19 ARG B CA 1
ATOM 2852 C C . ARG B 1 19 ? 34.529 -31.599 -17.294 1 22.71 19 ARG B C 1
ATOM 2854 O O . ARG B 1 19 ? 34.108 -32.744 -17.476 1 22.71 19 ARG B O 1
ATOM 2861 N N . SER B 1 20 ? 35.464 -31.611 -16.364 1 23.1 20 SER B N 1
ATOM 2862 C CA . SER B 1 20 ? 35.315 -32.354 -15.117 1 23.1 20 SER B CA 1
ATOM 2863 C C . SER B 1 20 ? 33.917 -32.179 -14.533 1 23.1 20 SER B C 1
ATOM 2865 O O . SER B 1 20 ? 33.398 -31.063 -14.476 1 23.1 20 SER B O 1
ATOM 2867 N N . GLN B 1 21 ? 32.97 -33.146 -14.523 1 24.14 21 GLN B N 1
ATOM 2868 C CA . GLN B 1 21 ? 31.619 -33.426 -14.05 1 24.14 21 GLN B CA 1
ATOM 2869 C C . GLN B 1 21 ? 31.496 -33.167 -12.551 1 24.14 21 GLN B C 1
ATOM 2871 O O . GLN B 1 21 ? 31.84 -34.025 -11.737 1 24.14 21 GLN B O 1
ATOM 2876 N N . ASN B 1 22 ? 32.15 -32.153 -11.897 1 25.43 22 ASN B N 1
ATOM 2877 C CA . ASN B 1 22 ? 31.826 -32.054 -10.478 1 25.43 22 ASN B CA 1
ATOM 2878 C C . ASN B 1 22 ? 30.318 -32.06 -10.245 1 25.43 22 ASN B C 1
ATOM 2880 O O . ASN B 1 22 ? 29.603 -31.198 -10.758 1 25.43 22 ASN B O 1
ATOM 2884 N N . ASN B 1 23 ? 29.677 -33.18 -9.969 1 24.79 23 ASN B N 1
ATOM 2885 C CA . ASN B 1 23 ? 28.335 -33.515 -9.505 1 24.79 23 ASN B CA 1
ATOM 2886 C C . ASN B 1 23 ? 27.877 -32.578 -8.39 1 24.79 23 ASN B C 1
ATOM 2888 O O . ASN B 1 23 ? 28.161 -32.819 -7.216 1 24.79 23 ASN B O 1
ATOM 2892 N N . GLU B 1 24 ? 28.139 -31.291 -8.448 1 28.27 24 GLU B N 1
ATOM 2893 C CA . GLU B 1 24 ? 27.591 -30.477 -7.368 1 28.27 24 GLU B CA 1
ATOM 2894 C C . GLU B 1 24 ? 26.123 -30.81 -7.116 1 28.27 24 GLU B C 1
ATOM 2896 O O . GLU B 1 24 ? 25.314 -30.814 -8.046 1 28.27 24 GLU B O 1
ATOM 2901 N N . GLU B 1 25 ? 25.82 -31.561 -6.024 1 28.41 25 GLU B N 1
ATOM 2902 C CA . GLU B 1 25 ? 24.521 -31.874 -5.436 1 28.41 25 GLU B CA 1
ATOM 2903 C C . GLU B 1 25 ? 23.593 -30.663 -5.469 1 28.41 25 GLU B C 1
ATOM 2905 O O . GLU B 1 25 ? 23.887 -29.633 -4.859 1 28.41 25 GLU B O 1
ATOM 2910 N N . ARG B 1 26 ? 22.941 -30.38 -6.523 1 30.77 26 ARG B N 1
ATOM 2911 C CA . ARG B 1 26 ? 21.855 -29.413 -6.642 1 30.77 26 ARG B CA 1
ATOM 2912 C C . ARG B 1 26 ? 20.909 -29.503 -5.448 1 30.77 26 ARG B C 1
ATOM 2914 O O . ARG B 1 26 ? 20.289 -30.543 -5.218 1 30.77 26 ARG B O 1
ATOM 2921 N N . SER B 1 27 ? 21.247 -28.825 -4.338 1 29.48 27 SER B N 1
ATOM 2922 C CA . SER B 1 27 ? 20.418 -28.731 -3.141 1 29.48 27 SER B CA 1
ATOM 2923 C C . SER B 1 27 ? 18.945 -28.566 -3.5 1 29.48 27 SER B C 1
ATOM 2925 O O . SER B 1 27 ? 18.596 -27.743 -4.349 1 29.48 27 SER B O 1
ATOM 2927 N N . LYS B 1 28 ? 18.035 -29.53 -3.224 1 30.9 28 LYS B N 1
ATOM 2928 C CA . LYS B 1 28 ? 16.585 -29.627 -3.359 1 30.9 28 LYS B CA 1
ATOM 2929 C C . LYS B 1 28 ? 15.904 -28.337 -2.911 1 30.9 28 LYS B C 1
ATOM 2931 O O . LYS B 1 28 ? 16.369 -27.673 -1.982 1 30.9 28 LYS B O 1
ATOM 2936 N N . PRO B 1 29 ? 15.153 -27.821 -3.709 1 33.58 29 PRO B N 1
ATOM 2937 C CA . PRO B 1 29 ? 14.449 -26.594 -3.328 1 33.58 29 PRO B CA 1
ATOM 2938 C C . PRO B 1 29 ? 13.735 -26.718 -1.984 1 33.58 29 PRO B C 1
ATOM 2940 O O . PRO B 1 29 ? 13.325 -27.815 -1.597 1 33.58 29 PRO B O 1
ATOM 2943 N N . ARG B 1 30 ? 13.894 -25.914 -1.073 1 36.31 30 ARG B N 1
ATOM 2944 C CA . ARG B 1 30 ? 13.451 -25.778 0.31 1 36.31 30 ARG B CA 1
ATOM 2945 C C . ARG B 1 30 ? 11.938 -25.943 0.419 1 36.31 30 ARG B C 1
ATOM 2947 O O . ARG B 1 30 ? 11.364 -25.751 1.493 1 36.31 30 ARG B O 1
ATOM 2954 N N . GLY B 1 31 ? 11.2 -26.151 -0.568 1 34.18 31 GLY B N 1
ATOM 2955 C CA . GLY B 1 31 ? 9.757 -26.013 -0.459 1 34.18 31 GLY B CA 1
ATOM 2956 C C . GLY B 1 31 ? 9.087 -27.224 0.163 1 34.18 31 GLY B C 1
ATOM 2957 O O . GLY B 1 31 ? 7.859 -27.279 0.261 1 34.18 31 GLY B O 1
ATOM 2958 N N . LYS B 1 32 ? 9.751 -28.408 0.299 1 34.29 32 LYS B N 1
ATOM 2959 C CA . LYS B 1 32 ? 8.878 -29.53 0.632 1 34.29 32 LYS B CA 1
ATOM 2960 C C . LYS B 1 32 ? 8.607 -29.588 2.133 1 34.29 32 LYS B C 1
ATOM 2962 O O . LYS B 1 32 ? 9.04 -30.523 2.811 1 34.29 32 LYS B O 1
ATOM 2967 N N . GLY B 1 33 ? 8.811 -28.532 2.905 1 28.87 33 GLY B N 1
ATOM 2968 C CA . GLY B 1 33 ? 8.412 -28.77 4.283 1 28.87 33 GLY B CA 1
ATOM 2969 C C . GLY B 1 33 ? 6.94 -29.107 4.428 1 28.87 33 GLY B C 1
ATOM 2970 O O . GLY B 1 33 ? 6.153 -28.883 3.506 1 28.87 33 GLY B O 1
ATOM 2971 N N . ALA B 1 34 ? 6.505 -29.933 5.431 1 27.51 34 ALA B N 1
ATOM 2972 C CA . ALA B 1 34 ? 5.167 -30.41 5.772 1 27.51 34 ALA B CA 1
ATOM 2973 C C . ALA B 1 34 ? 4.216 -29.243 6.023 1 27.51 34 ALA B C 1
ATOM 2975 O O . ALA B 1 34 ? 4.377 -28.501 6.995 1 27.51 34 ALA B O 1
ATOM 2976 N N . VAL B 1 35 ? 3.797 -28.551 5.114 1 30.89 35 VAL B N 1
ATOM 2977 C CA . VAL B 1 35 ? 2.78 -27.532 5.355 1 30.89 35 VAL B CA 1
ATOM 2978 C C . VAL B 1 35 ? 1.469 -28.198 5.769 1 30.89 35 VAL B C 1
ATOM 2980 O O . VAL B 1 35 ? 0.878 -28.954 4.995 1 30.89 35 VAL B O 1
ATOM 2983 N N . ARG B 1 36 ? 1.235 -28.626 7.074 1 26.63 36 ARG B N 1
ATOM 2984 C CA . ARG B 1 36 ? -0.047 -29.095 7.591 1 26.63 36 ARG B CA 1
ATOM 2985 C C . ARG B 1 36 ? -1.083 -27.976 7.581 1 26.63 36 ARG B C 1
ATOM 2987 O O . ARG B 1 36 ? -0.948 -26.99 8.308 1 26.63 36 ARG B O 1
ATOM 2994 N N . TYR B 1 37 ? -1.58 -27.521 6.581 1 26.4 37 TYR B N 1
ATOM 2995 C CA . TYR B 1 37 ? -2.701 -26.59 6.638 1 26.4 37 TYR B CA 1
ATOM 2996 C C . TYR B 1 37 ? -3.94 -27.262 7.218 1 26.4 37 TYR B C 1
ATOM 2998 O O . TYR B 1 37 ? -4.534 -28.135 6.581 1 26.4 37 TYR B O 1
ATOM 3006 N N . GLN B 1 38 ? -4.006 -27.696 8.537 1 25.84 38 GLN B N 1
ATOM 3007 C CA . GLN B 1 38 ? -5.277 -28.123 9.114 1 25.84 38 GLN B CA 1
ATOM 3008 C C . GLN B 1 38 ? -6.307 -26.998 9.068 1 25.84 38 GLN B C 1
ATOM 3010 O O . GLN B 1 38 ? -6.163 -25.988 9.759 1 25.84 38 GLN B O 1
ATOM 3015 N N . GLY B 1 39 ? -6.772 -26.659 7.981 1 25.93 39 GLY B N 1
ATOM 3016 C CA . GLY B 1 39 ? -7.915 -25.763 7.904 1 25.93 39 GLY B CA 1
ATOM 3017 C C . GLY B 1 39 ? -9.046 -26.157 8.836 1 25.93 39 GLY B C 1
ATOM 3018 O O . GLY B 1 39 ? -9.676 -27.2 8.649 1 25.93 39 GLY B O 1
ATOM 3019 N N . THR B 1 40 ? -8.865 -26.132 10.188 1 23.93 40 THR B N 1
ATOM 3020 C CA . THR B 1 40 ? -10.028 -26.282 11.055 1 23.93 40 THR B CA 1
ATOM 3021 C C . THR B 1 40 ? -11.144 -25.33 10.634 1 23.93 40 THR B C 1
ATOM 3023 O O . THR B 1 40 ? -11.058 -24.123 10.869 1 23.93 40 THR B O 1
ATOM 3026 N N . TYR B 1 41 ? -11.602 -25.447 9.446 1 22.95 41 TYR B N 1
ATOM 3027 C CA . TYR B 1 41 ? -12.866 -24.776 9.163 1 22.95 41 TYR B CA 1
ATOM 3028 C C . TYR B 1 41 ? -13.926 -25.155 10.19 1 22.95 41 TYR B C 1
ATOM 3030 O O . TYR B 1 41 ? -14.36 -26.308 10.247 1 22.95 41 TYR B O 1
ATOM 3038 N N . SER B 1 42 ? -13.679 -24.831 11.463 1 23.04 42 SER B N 1
ATOM 3039 C CA . SER B 1 42 ? -14.797 -24.995 12.385 1 23.04 42 SER B CA 1
ATOM 3040 C C . SER B 1 42 ? -16.084 -24.419 11.803 1 23.04 42 SER B C 1
ATOM 3042 O O . SER B 1 42 ? -16.1 -23.282 11.326 1 23.04 42 SER B O 1
ATOM 3044 N N . ASP B 1 43 ? -16.923 -25.269 11.244 1 22.96 43 ASP B N 1
ATOM 3045 C CA . ASP B 1 43 ? -18.319 -25.126 10.842 1 22.96 43 ASP B CA 1
ATOM 3046 C C . ASP B 1 43 ? -19.129 -24.403 11.916 1 22.96 43 ASP B C 1
ATOM 3048 O O . ASP B 1 43 ? -19.523 -25.007 12.915 1 22.96 43 ASP B O 1
ATOM 3052 N N . ARG B 1 44 ? -18.543 -23.329 12.361 1 22.87 44 ARG B N 1
ATOM 3053 C CA . ARG B 1 44 ? -19.261 -22.668 13.446 1 22.87 44 ARG B CA 1
ATOM 3054 C C . ARG B 1 44 ? -20.73 -22.466 13.086 1 22.87 44 ARG B C 1
ATOM 3056 O O . ARG B 1 44 ? -21.492 -21.894 13.868 1 22.87 44 ARG B O 1
ATOM 3063 N N . PHE B 1 45 ? -21.016 -22.528 11.82 1 22.71 45 PHE B N 1
ATOM 3064 C CA . PHE B 1 45 ? -22.382 -22.075 11.587 1 22.71 45 PHE B CA 1
ATOM 3065 C C . PHE B 1 45 ? -23.387 -23.063 12.168 1 22.71 45 PHE B C 1
ATOM 3067 O O . PHE B 1 45 ? -23.957 -23.877 11.439 1 22.71 45 PHE B O 1
ATOM 3074 N N . GLN B 1 46 ? -22.905 -23.794 13.178 1 19.63 46 GLN B N 1
ATOM 3075 C CA . GLN B 1 46 ? -24.024 -24.61 13.637 1 19.63 46 GLN B CA 1
ATOM 3076 C C . GLN B 1 46 ? -25.249 -23.748 13.931 1 19.63 46 GLN B C 1
ATOM 3078 O O . GLN B 1 46 ? -25.207 -22.878 14.803 1 19.63 46 GLN B O 1
ATOM 3083 N N . ARG B 1 47 ? -25.876 -23.371 12.857 1 21.17 47 ARG B N 1
ATOM 3084 C CA . ARG B 1 47 ? -27.188 -22.746 12.987 1 21.17 47 ARG B CA 1
ATOM 3085 C C . ARG B 1 47 ? -28.046 -23.481 14.011 1 21.17 47 ARG B C 1
ATOM 3087 O O . ARG B 1 47 ? -28.204 -24.701 13.935 1 21.17 47 ARG B O 1
ATOM 3094 N N . GLN B 1 48 ? -27.741 -23.158 15.216 1 19.22 48 GLN B N 1
ATOM 3095 C CA . GLN B 1 48 ? -28.674 -23.631 16.233 1 19.22 48 GLN B CA 1
ATOM 3096 C C . GLN B 1 48 ? -30.119 -23.493 15.76 1 19.22 48 GLN B C 1
ATOM 3098 O O . GLN B 1 48 ? -30.581 -22.387 15.472 1 19.22 48 GLN B O 1
ATOM 3103 N N . ASP B 1 49 ? -30.534 -24.428 14.925 1 22.23 49 ASP B N 1
ATOM 3104 C CA . ASP B 1 49 ? -31.898 -24.676 14.47 1 22.23 49 ASP B CA 1
ATOM 3105 C C . ASP B 1 49 ? -32.882 -24.637 15.637 1 22.23 49 ASP B C 1
ATOM 3107 O O . ASP B 1 49 ? -32.934 -25.567 16.444 1 22.23 49 ASP B O 1
ATOM 3111 N N . GLN B 1 50 ? -32.611 -23.669 16.548 1 19.87 50 GLN B N 1
ATOM 3112 C CA . GLN B 1 50 ? -33.652 -23.726 17.569 1 19.87 50 GLN B CA 1
ATOM 3113 C C . GLN B 1 50 ? -35.041 -23.71 16.939 1 19.87 50 GLN B C 1
ATOM 3115 O O . GLN B 1 50 ? -35.336 -22.863 16.093 1 19.87 50 GLN B O 1
ATOM 3120 N N . ASN B 1 51 ? -35.595 -24.913 16.736 1 19.93 51 ASN B N 1
ATOM 3121 C CA . ASN B 1 51 ? -36.92 -25.369 16.332 1 19.93 51 ASN B CA 1
ATOM 3122 C C . ASN B 1 51 ? -38.023 -24.598 17.053 1 19.93 51 ASN B C 1
ATOM 3124 O O . ASN B 1 51 ? -38.276 -24.83 18.236 1 19.93 51 ASN B O 1
ATOM 3128 N N . LYS B 1 52 ? -37.798 -23.227 17.312 1 20.09 52 LYS B N 1
ATOM 3129 C CA . LYS B 1 52 ? -38.951 -22.683 18.024 1 20.09 52 LYS B CA 1
ATOM 3130 C C . LYS B 1 52 ? -40.255 -23.057 17.326 1 20.09 52 LYS B C 1
ATOM 3132 O O . LYS B 1 52 ? -40.366 -22.941 16.104 1 20.09 52 LYS B O 1
ATOM 3137 N N . ASP B 1 53 ? -40.965 -24.028 17.873 1 21.04 53 ASP B N 1
ATOM 3138 C CA . ASP B 1 53 ? -42.265 -24.639 17.615 1 21.04 53 ASP B CA 1
ATOM 3139 C C . ASP B 1 53 ? -43.341 -23.575 17.409 1 21.04 53 ASP B C 1
ATOM 3141 O O . ASP B 1 53 ? -44.422 -23.657 17.996 1 21.04 53 ASP B O 1
ATOM 3145 N N . CYS B 1 54 ? -42.895 -22.381 16.899 1 20.53 54 CYS B N 1
ATOM 3146 C CA . CYS B 1 54 ? -44.027 -21.465 16.98 1 20.53 54 CYS B CA 1
ATOM 3147 C C . CYS B 1 54 ? -45.233 -22.021 16.232 1 20.53 54 CYS B C 1
ATOM 3149 O O . CYS B 1 54 ? -45.102 -22.502 15.105 1 20.53 54 CYS B O 1
ATOM 3151 N N . SER B 1 55 ? -46.217 -22.445 16.991 1 21.75 55 SER B N 1
ATOM 3152 C CA . SER B 1 55 ? -47.563 -22.965 16.773 1 21.75 55 SER B CA 1
ATOM 3153 C C . SER B 1 55 ? -48.37 -22.046 15.862 1 21.75 55 SER B C 1
ATOM 3155 O O . SER B 1 55 ? -49.179 -21.246 16.337 1 21.75 55 SER B O 1
ATOM 3157 N N . SER B 1 56 ? -47.696 -21.339 14.964 1 20.36 56 SER B N 1
ATOM 3158 C CA . SER B 1 56 ? -48.546 -20.357 14.298 1 20.36 56 SER B CA 1
ATOM 3159 C C . SER B 1 56 ? -49.783 -21.014 13.697 1 20.36 56 SER B C 1
ATOM 3161 O O . SER B 1 56 ? -49.727 -22.16 13.244 1 20.36 56 SER B O 1
ATOM 3163 N N . SER B 1 57 ? -50.896 -20.446 14.13 1 22.12 57 SER B N 1
ATOM 3164 C CA . SER B 1 57 ? -52.321 -20.6 13.853 1 22.12 57 SER B CA 1
ATOM 3165 C C . SER B 1 57 ? -52.592 -20.634 12.353 1 22.12 57 SER B C 1
ATOM 3167 O O . SER B 1 57 ? -51.858 -20.026 11.57 1 22.12 57 SER B O 1
ATOM 3169 N N . ASP B 1 58 ? -53.47 -21.529 11.949 1 20.78 58 ASP B N 1
ATOM 3170 C CA . ASP B 1 58 ? -53.996 -22.288 10.818 1 20.78 58 ASP B CA 1
ATOM 3171 C C . ASP B 1 58 ? -54.665 -21.365 9.802 1 20.78 58 ASP B C 1
ATOM 3173 O O . ASP B 1 58 ? -55.262 -21.833 8.83 1 20.78 58 ASP B O 1
ATOM 3177 N N . ARG B 1 59 ? -54.55 -19.965 9.973 1 21.58 59 ARG B N 1
ATOM 3178 C CA . ARG B 1 59 ? -55.687 -19.464 9.209 1 21.58 59 ARG B CA 1
ATOM 3179 C C . ARG B 1 59 ? -55.583 -19.867 7.742 1 21.58 59 ARG B C 1
ATOM 3181 O O . ARG B 1 59 ? -54.491 -19.866 7.169 1 21.58 59 ARG B O 1
ATOM 3188 N N . PHE B 1 60 ? -56.572 -20.565 7.248 1 20.79 60 PHE B N 1
ATOM 3189 C CA . PHE B 1 60 ? -56.987 -21.337 6.083 1 20.79 60 PHE B CA 1
ATOM 3190 C C . PHE B 1 60 ? -57.033 -20.457 4.839 1 20.79 60 PHE B C 1
ATOM 3192 O O . PHE B 1 60 ? -57.49 -20.893 3.781 1 20.79 60 PHE B O 1
ATOM 3199 N N . ASN B 1 61 ? -56.337 -19.235 4.87 1 21.58 61 ASN B N 1
ATOM 3200 C CA . ASN B 1 61 ? -56.939 -18.53 3.744 1 21.58 61 ASN B CA 1
ATOM 3201 C C . ASN B 1 61 ? -56.722 -19.279 2.432 1 21.58 61 ASN B C 1
ATOM 3203 O O . ASN B 1 61 ? -55.685 -19.916 2.241 1 21.58 61 ASN B O 1
ATOM 3207 N N . GLY B 1 62 ? -57.734 -19.655 1.753 1 21.91 62 GLY B N 1
ATOM 3208 C CA . GLY B 1 62 ? -58.104 -20.37 0.541 1 21.91 62 GLY B CA 1
ATOM 3209 C C . GLY B 1 62 ? -57.417 -19.834 -0.701 1 21.91 62 GLY B C 1
ATOM 3210 O O . GLY B 1 62 ? -57.821 -20.145 -1.823 1 21.91 62 GLY B O 1
ATOM 3211 N N . SER B 1 63 ? -56.184 -19.217 -0.478 1 22.31 63 SER B N 1
ATOM 3212 C CA . SER B 1 63 ? -55.804 -18.566 -1.728 1 22.31 63 SER B CA 1
ATOM 3213 C C . SER B 1 63 ? -55.748 -19.567 -2.877 1 22.31 63 SER B C 1
ATOM 3215 O O . SER B 1 63 ? -55.405 -20.734 -2.676 1 22.31 63 SER B O 1
ATOM 3217 N N . SER B 1 64 ? -56.533 -19.275 -3.937 1 23.87 64 SER B N 1
ATOM 3218 C CA . SER B 1 64 ? -56.737 -19.877 -5.251 1 23.87 64 SER B CA 1
ATOM 3219 C C . SER B 1 64 ? -55.408 -20.116 -5.961 1 23.87 64 SER B C 1
ATOM 3221 O O . SER B 1 64 ? -54.556 -19.227 -6.01 1 23.87 64 SER B O 1
ATOM 3223 N N . GLN B 1 65 ? -54.896 -21.351 -5.896 1 22.85 65 GLN B N 1
ATOM 3224 C CA . GLN B 1 65 ? -53.719 -22.007 -6.457 1 22.85 65 GLN B CA 1
ATOM 3225 C C . GLN B 1 65 ? -53.634 -21.792 -7.965 1 22.85 65 GLN B C 1
ATOM 3227 O O . GLN B 1 65 ? -54.449 -22.326 -8.72 1 22.85 65 GLN B O 1
ATOM 3232 N N . SER B 1 66 ? -53.699 -20.493 -8.479 1 25.66 66 SER B N 1
ATOM 3233 C CA . SER B 1 66 ? -53.587 -20.525 -9.934 1 25.66 66 SER B CA 1
ATOM 3234 C C . SER B 1 66 ? -52.38 -21.344 -10.377 1 25.66 66 SER B C 1
ATOM 3236 O O . SER B 1 66 ? -51.301 -21.237 -9.79 1 25.66 66 SER B O 1
ATOM 3238 N N . GLN B 1 67 ? -52.63 -22.496 -10.922 1 23.33 67 GLN B N 1
ATOM 3239 C CA . GLN B 1 67 ? -51.775 -23.516 -11.52 1 23.33 67 GLN B CA 1
ATOM 3240 C C . GLN B 1 67 ? -50.84 -22.909 -12.562 1 23.33 67 GLN B C 1
ATOM 3242 O O . GLN B 1 67 ? -51.29 -22.44 -13.61 1 23.33 67 GLN B O 1
ATOM 3247 N N . GLU B 1 68 ? -49.998 -21.884 -12.195 1 27.59 68 GLU B N 1
ATOM 3248 C CA . GLU B 1 68 ? -49.115 -21.484 -13.286 1 27.59 68 GLU B CA 1
ATOM 3249 C C . GLU B 1 68 ? -48.369 -22.684 -13.862 1 27.59 68 GLU B C 1
ATOM 3251 O O . GLU B 1 68 ? -47.824 -23.499 -13.115 1 27.59 68 GLU B O 1
ATOM 3256 N N . LYS B 1 69 ? -48.782 -23.191 -15.054 1 29.46 69 LYS B N 1
ATOM 3257 C CA . LYS B 1 69 ? -48.16 -24.227 -15.873 1 29.46 69 LYS B CA 1
ATOM 3258 C C . LYS B 1 69 ? -46.651 -24.02 -15.967 1 29.46 69 LYS B C 1
ATOM 3260 O O . LYS B 1 69 ? -46.185 -22.901 -16.193 1 29.46 69 LYS B O 1
ATOM 3265 N N . PRO B 1 70 ? -45.893 -24.845 -15.299 1 31.63 70 PRO B N 1
ATOM 3266 C CA . PRO B 1 70 ? -44.432 -24.779 -15.382 1 31.63 70 PRO B CA 1
ATOM 3267 C C . PRO B 1 70 ? -43.924 -24.758 -16.822 1 31.63 70 PRO B C 1
ATOM 3269 O O . PRO B 1 70 ? -44.374 -25.554 -17.65 1 31.63 70 PRO B O 1
ATOM 3272 N N . ILE B 1 71 ? -43.85 -23.583 -17.488 1 33.21 71 ILE B N 1
ATOM 3273 C CA . ILE B 1 71 ? -43.216 -23.543 -18.801 1 33.21 71 ILE B CA 1
ATOM 3274 C C . ILE B 1 71 ? -41.934 -24.372 -18.781 1 33.21 71 ILE B C 1
ATOM 3276 O O . ILE B 1 71 ? -41.005 -24.072 -18.028 1 33.21 71 ILE B O 1
ATOM 3280 N N . THR B 1 72 ? -42.06 -25.651 -18.985 1 28.86 72 THR B N 1
ATOM 3281 C CA . THR B 1 72 ? -40.924 -26.547 -19.167 1 28.86 72 THR B CA 1
ATOM 3282 C C . THR B 1 72 ? -39.95 -25.983 -20.197 1 28.86 72 THR B C 1
ATOM 3284 O O . THR B 1 72 ? -40.294 -25.844 -21.373 1 28.86 72 THR B O 1
ATOM 3287 N N . ARG B 1 73 ? -39.125 -24.917 -19.891 1 31.49 73 ARG B N 1
ATOM 3288 C CA . ARG B 1 73 ? -38.056 -24.541 -20.811 1 31.49 73 ARG B CA 1
ATOM 3289 C C . ARG B 1 73 ? -37.356 -25.775 -21.37 1 31.49 73 ARG B C 1
ATOM 3291 O O . ARG B 1 73 ? -36.942 -26.657 -20.615 1 31.49 73 ARG B O 1
ATOM 3298 N N . LYS B 1 74 ? -37.702 -26.152 -22.579 1 35.86 74 LYS B N 1
ATOM 3299 C CA . LYS B 1 74 ? -36.984 -27.217 -23.274 1 35.86 74 LYS B CA 1
ATOM 3300 C C . LYS B 1 74 ? -35.481 -27.12 -23.026 1 35.86 74 LYS B C 1
ATOM 3302 O O . LYS B 1 74 ? -34.906 -26.031 -23.085 1 35.86 74 LYS B O 1
ATOM 3307 N N . PRO B 1 75 ? -34.888 -28.01 -22.286 1 36.87 75 PRO B N 1
ATOM 3308 C CA . PRO B 1 75 ? -33.43 -28.017 -22.148 1 36.87 75 PRO B CA 1
ATOM 3309 C C . PRO B 1 75 ? -32.71 -27.801 -23.478 1 36.87 75 PRO B C 1
ATOM 3311 O O . PRO B 1 75 ? -33.066 -28.421 -24.483 1 36.87 75 PRO B O 1
ATOM 3314 N N . THR B 1 76 ? -32.365 -26.548 -23.918 1 38.15 76 THR B N 1
ATOM 3315 C CA . THR B 1 76 ? -31.475 -26.348 -25.056 1 38.15 76 THR B CA 1
ATOM 3316 C C . THR B 1 76 ? -30.365 -27.395 -25.065 1 38.15 76 THR B C 1
ATOM 3318 O O . THR B 1 76 ? -29.573 -27.475 -24.123 1 38.15 76 THR B O 1
ATOM 3321 N N . GLN B 1 77 ? -30.608 -28.563 -25.494 1 33.95 77 GLN B N 1
ATOM 3322 C CA . GLN B 1 77 ? -29.48 -29.459 -25.725 1 33.95 77 GLN B CA 1
ATOM 3323 C C . GLN B 1 77 ? -28.29 -28.705 -26.311 1 33.95 77 GLN B C 1
ATOM 3325 O O . GLN B 1 77 ? -28.404 -28.079 -27.367 1 33.95 77 GLN B O 1
ATOM 3330 N N . ARG B 1 78 ? -27.422 -28.148 -25.567 1 40.95 78 ARG B N 1
ATOM 3331 C CA . ARG B 1 78 ? -26.193 -27.539 -26.066 1 40.95 78 ARG B CA 1
ATOM 3332 C C . ARG B 1 78 ? -25.619 -28.339 -27.23 1 40.95 78 ARG B C 1
ATOM 3334 O O . ARG B 1 78 ? -25.513 -29.565 -27.155 1 40.95 78 ARG B O 1
ATOM 3341 N N . ILE B 1 79 ? -25.688 -27.991 -28.365 1 43.08 79 ILE B N 1
ATOM 3342 C CA . ILE B 1 79 ? -25.114 -28.508 -29.603 1 43.08 79 ILE B CA 1
ATOM 3343 C C . ILE B 1 79 ? -23.843 -29.294 -29.293 1 43.08 79 ILE B C 1
ATOM 3345 O O . ILE B 1 79 ? -23.288 -29.96 -30.17 1 43.08 79 ILE B O 1
ATOM 3349 N N . GLU B 1 80 ? -23.155 -28.999 -28.308 1 49.26 80 GLU B N 1
ATOM 3350 C CA . GLU B 1 80 ? -21.851 -29.619 -28.089 1 49.26 80 GLU B CA 1
ATOM 3351 C C . GLU B 1 80 ? -21.975 -31.134 -27.959 1 49.26 80 GLU B C 1
ATOM 3353 O O . GLU B 1 80 ? -20.968 -31.842 -27.904 1 49.26 80 GLU B O 1
ATOM 3358 N N . ASP B 1 81 ? -23.14 -31.57 -27.609 1 48.04 81 ASP B N 1
ATOM 3359 C CA . ASP B 1 81 ? -23.366 -32.976 -27.29 1 48.04 81 ASP B CA 1
ATOM 3360 C C . ASP B 1 81 ? -23.177 -33.857 -28.523 1 48.04 81 ASP B C 1
ATOM 3362 O O . ASP B 1 81 ? -23.321 -35.079 -28.448 1 48.04 81 ASP B O 1
ATOM 3366 N N . VAL B 1 82 ? -23.012 -33.161 -29.695 1 56.05 82 VAL B N 1
ATOM 3367 C CA . VAL B 1 82 ? -23.365 -34.022 -30.819 1 56.05 82 VAL B CA 1
ATOM 3368 C C . VAL B 1 82 ? -22.12 -34.75 -31.322 1 56.05 82 VAL B C 1
ATOM 3370 O O . VAL B 1 82 ? -22.223 -35.704 -32.097 1 56.05 82 VAL B O 1
ATOM 3373 N N . ILE B 1 83 ? -20.917 -34.185 -31.189 1 65.64 83 ILE B N 1
ATOM 3374 C CA . ILE B 1 83 ? -19.818 -34.871 -31.859 1 65.64 83 ILE B CA 1
ATOM 3375 C C . ILE B 1 83 ? -19.409 -36.102 -31.053 1 65.64 83 ILE B C 1
ATOM 3377 O O . ILE B 1 83 ? -19.175 -36.011 -29.845 1 65.64 83 ILE B O 1
ATOM 3381 N N . PRO B 1 84 ? -19.42 -37.196 -31.627 1 79.03 84 PRO B N 1
ATOM 3382 C CA . PRO B 1 84 ? -19.13 -38.443 -30.916 1 79.03 84 PRO B CA 1
ATOM 3383 C C . PRO B 1 84 ? -17.742 -38.45 -30.28 1 79.03 84 PRO B C 1
ATOM 3385 O O . PRO B 1 84 ? -16.817 -37.822 -30.801 1 79.03 84 PRO B O 1
ATOM 3388 N N . THR B 1 85 ? -17.623 -39.035 -29.138 1 84.05 85 THR B N 1
ATOM 3389 C CA . THR B 1 85 ? -16.378 -39.225 -28.402 1 84.05 85 THR B CA 1
ATOM 3390 C C . THR B 1 85 ? -15.463 -40.204 -29.132 1 84.05 85 THR B C 1
ATOM 3392 O O . THR B 1 85 ? -15.92 -41.235 -29.631 1 84.05 85 THR B O 1
ATOM 3395 N N . GLU B 1 86 ? -14.221 -39.753 -29.395 1 86.64 86 GLU B N 1
ATOM 3396 C CA . GLU B 1 86 ? -13.202 -40.583 -30.031 1 86.64 86 GLU B CA 1
ATOM 3397 C C . GLU B 1 86 ? -12.273 -41.209 -28.994 1 86.64 86 GLU B C 1
ATOM 3399 O O . GLU B 1 86 ? -11.771 -40.517 -28.105 1 86.64 86 GLU B O 1
ATOM 3404 N N . GLU B 1 87 ? -12.125 -42.538 -29.074 1 87.53 87 GLU B N 1
ATOM 3405 C CA . GLU B 1 87 ? -11.185 -43.224 -28.192 1 87.53 87 GLU B CA 1
ATOM 3406 C C . GLU B 1 87 ? -9.762 -43.152 -28.739 1 87.53 87 GLU B C 1
ATOM 3408 O O . GLU B 1 87 ? -9.521 -43.486 -29.901 1 87.53 87 GLU B O 1
ATOM 3413 N N . LEU B 1 88 ? -8.881 -42.783 -27.868 1 90.14 88 LEU B N 1
ATOM 3414 C CA . LEU B 1 88 ? -7.477 -42.678 -28.248 1 90.14 88 LEU B CA 1
ATOM 3415 C C . LEU B 1 88 ? -6.725 -43.962 -27.913 1 90.14 88 LEU B C 1
ATOM 3417 O O . LEU B 1 88 ? -6.923 -44.54 -26.842 1 90.14 88 LEU B O 1
ATOM 3421 N N . LEU B 1 89 ? -5.885 -44.367 -28.807 1 88.62 89 LEU B N 1
ATOM 3422 C CA . LEU B 1 89 ? -5.302 -45.694 -28.643 1 88.62 89 LEU B CA 1
ATOM 3423 C C . LEU B 1 89 ? -3.821 -45.597 -28.293 1 88.62 89 LEU B C 1
ATOM 3425 O O . LEU B 1 89 ? -3.246 -46.538 -27.74 1 88.62 89 LEU B O 1
ATOM 3429 N N . GLU B 1 90 ? -3.226 -44.574 -28.688 1 93.02 90 GLU B N 1
ATOM 3430 C CA . GLU B 1 90 ? -1.794 -44.423 -28.448 1 93.02 90 GLU B CA 1
ATOM 3431 C C . GLU B 1 90 ? -1.491 -43.109 -27.733 1 93.02 90 GLU B C 1
ATOM 3433 O O . GLU B 1 90 ? -2.275 -42.161 -27.805 1 93.02 90 GLU B O 1
ATOM 3438 N N . VAL B 1 91 ? -0.327 -43.179 -27.095 1 94.55 91 VAL B N 1
ATOM 3439 C CA . VAL B 1 91 ? 0.121 -42.02 -26.33 1 94.55 91 VAL B CA 1
ATOM 3440 C C . VAL B 1 91 ? 0.286 -40.82 -27.26 1 94.55 91 VAL B C 1
ATOM 3442 O O . VAL B 1 91 ? -0.054 -39.692 -26.894 1 94.55 91 VAL B O 1
ATOM 3445 N N . GLU B 1 92 ? 0.736 -41.039 -28.467 1 94.45 92 GLU B N 1
ATOM 3446 C CA . GLU B 1 92 ? 0.973 -39.966 -29.428 1 94.45 92 GLU B CA 1
ATOM 3447 C C . GLU B 1 92 ? -0.331 -39.281 -29.824 1 94.45 92 GLU B C 1
ATOM 3449 O O . GLU B 1 92 ? -0.355 -38.072 -30.067 1 94.45 92 GLU B O 1
ATOM 3454 N N . ASP B 1 93 ? -1.384 -40.012 -29.873 1 92.37 93 ASP B N 1
ATOM 3455 C CA . ASP B 1 93 ? -2.692 -39.44 -30.178 1 92.37 93 ASP B CA 1
ATOM 3456 C C . ASP B 1 93 ? -3.156 -38.505 -29.063 1 92.37 93 ASP B C 1
ATOM 3458 O O . ASP B 1 93 ? -3.753 -37.46 -29.331 1 92.37 93 ASP B O 1
ATOM 3462 N N . LEU B 1 94 ? -2.873 -38.965 -27.874 1 92.98 94 LEU B N 1
ATOM 3463 C CA . LEU B 1 94 ? -3.208 -38.157 -26.706 1 92.98 94 LEU B CA 1
ATOM 3464 C C . LEU B 1 94 ? -2.459 -36.829 -26.731 1 92.98 94 LEU B C 1
ATOM 3466 O O . LEU B 1 94 ? -3.062 -35.769 -26.549 1 92.98 94 LEU B O 1
ATOM 3470 N N . ILE B 1 95 ? -1.205 -36.856 -27.018 1 95.13 95 ILE B N 1
ATOM 3471 C CA . ILE B 1 95 ? -0.34 -35.682 -27.062 1 95.13 95 ILE B CA 1
ATOM 3472 C C . ILE B 1 95 ? -0.79 -34.751 -28.185 1 95.13 95 ILE B C 1
ATOM 3474 O O . ILE B 1 95 ? -0.828 -33.531 -28.011 1 95.13 95 ILE B O 1
ATOM 3478 N N . GLU B 1 96 ? -1.176 -35.317 -29.284 1 92.12 96 GLU B N 1
ATOM 3479 C CA . GLU B 1 96 ? -1.632 -34.524 -30.422 1 92.12 96 GLU B CA 1
ATOM 3480 C C . GLU B 1 96 ? -2.918 -33.772 -30.09 1 92.12 96 GLU B C 1
ATOM 3482 O O . GLU B 1 96 ? -3.076 -32.608 -30.465 1 92.12 96 GLU B O 1
ATOM 3487 N N . GLN B 1 97 ? -3.796 -34.433 -29.413 1 90.96 97 GLN B N 1
ATOM 3488 C CA . GLN B 1 97 ? -5.044 -33.791 -29.011 1 90.96 97 GLN B CA 1
ATOM 3489 C C . GLN B 1 97 ? -4.781 -32.598 -28.098 1 90.96 97 GLN B C 1
ATOM 3491 O O . GLN B 1 97 ? -5.396 -31.541 -28.256 1 90.96 97 GLN B O 1
ATOM 3496 N N . ILE B 1 98 ? -3.849 -32.728 -27.173 1 92.1 98 ILE B N 1
ATOM 3497 C CA . ILE B 1 98 ? -3.556 -31.706 -26.174 1 92.1 98 ILE B CA 1
ATOM 3498 C C . ILE B 1 98 ? -2.844 -30.528 -26.834 1 92.1 98 ILE B C 1
ATOM 3500 O O . ILE B 1 98 ? -3.198 -29.37 -26.6 1 92.1 98 ILE B O 1
ATOM 3504 N N . SER B 1 99 ? -1.93 -30.792 -27.7 1 89.19 99 SER B N 1
ATOM 3505 C CA . SER B 1 99 ? -1.073 -29.765 -28.284 1 89.19 99 SER B CA 1
ATOM 3506 C C . SER B 1 99 ? -1.789 -29.019 -29.404 1 89.19 99 SER B C 1
ATOM 3508 O O . SER B 1 99 ? -1.397 -27.908 -29.767 1 89.19 99 SER B O 1
ATOM 3510 N N . ASP B 1 100 ? -2.881 -29.582 -29.967 1 80.18 100 ASP B N 1
ATOM 3511 C CA . ASP B 1 100 ? -3.539 -29.019 -31.142 1 80.18 100 ASP B CA 1
ATOM 3512 C C . ASP B 1 100 ? -4.664 -28.068 -30.739 1 80.18 100 ASP B C 1
ATOM 3514 O O . ASP B 1 100 ? -5.335 -27.493 -31.598 1 80.18 100 ASP B O 1
ATOM 3518 N N . LEU B 1 101 ? -4.96 -27.886 -29.535 1 77.23 101 LEU B N 1
ATOM 3519 C CA . LEU B 1 101 ? -6.107 -27.083 -29.122 1 77.23 101 LEU B CA 1
ATOM 3520 C C . LEU B 1 101 ? -6.106 -25.731 -29.827 1 77.23 101 LEU B C 1
ATOM 3522 O O . LEU B 1 101 ? -7.134 -25.301 -30.355 1 77.23 101 LEU B O 1
ATOM 3526 N N . SER B 1 102 ? -4.985 -24.99 -29.858 1 68.31 102 SER B N 1
ATOM 3527 C CA . SER B 1 102 ? -4.992 -23.648 -30.431 1 68.31 102 SER B CA 1
ATOM 3528 C C . SER B 1 102 ? -4.821 -23.693 -31.946 1 68.31 102 SER B C 1
ATOM 3530 O O . SER B 1 102 ? -5.054 -22.695 -32.632 1 68.31 102 SER B O 1
ATOM 3532 N N . ILE B 1 103 ? -4.507 -24.876 -32.442 1 66.46 103 ILE B N 1
ATOM 3533 C CA . ILE B 1 103 ? -4.185 -24.964 -33.862 1 66.46 103 ILE B CA 1
ATOM 3534 C C . ILE B 1 103 ? -5.395 -25.487 -34.634 1 66.46 103 ILE B C 1
ATOM 3536 O O . ILE B 1 103 ? -5.726 -24.972 -35.704 1 66.46 103 ILE B O 1
ATOM 3540 N N . ARG B 1 104 ? -6.058 -26.504 -34.083 1 65.04 104 ARG B N 1
ATOM 3541 C CA . ARG B 1 104 ? -7.174 -27.122 -34.793 1 65.04 104 ARG B CA 1
ATOM 3542 C C . ARG B 1 104 ? -8.508 -26.569 -34.302 1 65.04 104 ARG B C 1
ATOM 3544 O O . ARG B 1 104 ? -8.761 -26.522 -33.097 1 65.04 104 ARG B O 1
ATOM 3551 N N . SER B 1 105 ? -9.218 -25.917 -35.119 1 65.79 105 SER B N 1
ATOM 3552 C CA . SER B 1 105 ? -10.499 -25.292 -34.806 1 65.79 105 SER B CA 1
ATOM 3553 C C . SER B 1 105 ? -11.618 -26.326 -34.74 1 65.79 105 SER B C 1
ATOM 3555 O O . SER B 1 105 ? -12.733 -26.015 -34.316 1 65.79 105 SER B O 1
ATOM 3557 N N . ASP B 1 106 ? -11.259 -27.596 -35.082 1 67.17 106 ASP B N 1
ATOM 3558 C CA . ASP B 1 106 ? -12.346 -28.556 -35.245 1 67.17 106 ASP B CA 1
ATOM 3559 C C . ASP B 1 106 ? -12.729 -29.183 -33.906 1 67.17 106 ASP B C 1
ATOM 3561 O O . ASP B 1 106 ? -13.733 -29.892 -33.812 1 67.17 106 ASP B O 1
ATOM 3565 N N . ARG B 1 107 ? -11.835 -28.962 -32.903 1 76.61 107 ARG B N 1
ATOM 3566 C CA . ARG B 1 107 ? -12.161 -29.593 -31.628 1 76.61 107 ARG B CA 1
ATOM 3567 C C . ARG B 1 107 ? -12.115 -28.579 -30.489 1 76.61 107 ARG B C 1
ATOM 3569 O O . ARG B 1 107 ? -11.142 -27.835 -30.351 1 76.61 107 ARG B O 1
ATOM 3576 N N . SER B 1 108 ? -13.199 -28.591 -29.839 1 82.98 108 SER B N 1
ATOM 3577 C CA . SER B 1 108 ? -13.257 -27.726 -28.666 1 82.98 108 SER B CA 1
ATOM 3578 C C . SER B 1 108 ? -12.496 -28.334 -27.493 1 82.98 108 SER B C 1
ATOM 3580 O O . SER B 1 108 ? -12.187 -29.527 -27.498 1 82.98 108 SER B O 1
ATOM 3582 N N . ALA B 1 109 ? -12.088 -27.567 -26.554 1 87.29 109 ALA B N 1
ATOM 3583 C CA . ALA B 1 109 ? -11.437 -28.017 -25.326 1 87.29 109 ALA B CA 1
ATOM 3584 C C . ALA B 1 109 ? -12.266 -29.092 -24.628 1 87.29 109 ALA B C 1
ATOM 3586 O O . ALA B 1 109 ? -11.721 -30.078 -24.128 1 87.29 109 ALA B O 1
ATOM 3587 N N . SER B 1 110 ? -13.541 -28.907 -24.666 1 87.68 110 SER B N 1
ATOM 3588 C CA . SER B 1 110 ? -14.442 -29.861 -24.027 1 87.68 110 SER B CA 1
ATOM 3589 C C . SER B 1 110 ? -14.417 -31.209 -24.739 1 87.68 110 SER B C 1
ATOM 3591 O O . SER B 1 110 ? -14.458 -32.258 -24.094 1 87.68 110 SER B O 1
ATOM 3593 N N . GLN B 1 111 ? -14.366 -31.138 -26.017 1 88.4 111 GLN B N 1
ATOM 3594 C CA . GLN B 1 111 ? -14.316 -32.368 -26.799 1 88.4 111 GLN B CA 1
ATOM 3595 C C . GLN B 1 111 ? -13.016 -33.127 -26.549 1 88.4 111 GLN B C 1
ATOM 3597 O O . GLN B 1 111 ? -13.023 -34.353 -26.413 1 88.4 111 GLN B O 1
ATOM 3602 N N . ILE B 1 112 ? -11.969 -32.399 -26.56 1 90.35 112 ILE B N 1
ATOM 3603 C CA . ILE B 1 112 ? -10.67 -33.013 -26.311 1 90.35 112 ILE B CA 1
ATOM 3604 C C . ILE B 1 112 ? -10.676 -33.701 -24.948 1 90.35 112 ILE B C 1
ATOM 3606 O O . ILE B 1 112 ? -10.234 -34.845 -24.821 1 90.35 112 ILE B O 1
ATOM 3610 N N . LYS B 1 113 ? -11.135 -33.043 -23.991 1 91.58 113 LYS B N 1
ATOM 3611 C CA . LYS B 1 113 ? -11.224 -33.61 -22.648 1 91.58 113 LYS B CA 1
ATOM 3612 C C . LYS B 1 113 ? -12.067 -34.882 -22.643 1 91.58 113 LYS B C 1
ATOM 3614 O O . LYS B 1 113 ? -11.681 -35.887 -22.043 1 91.58 113 LYS B O 1
ATOM 3619 N N . ARG B 1 114 ? -13.185 -34.83 -23.328 1 91.47 114 ARG B N 1
ATOM 3620 C CA . ARG B 1 114 ? -14.06 -35.994 -23.412 1 91.47 114 ARG B CA 1
ATOM 3621 C C . ARG B 1 114 ? -13.351 -37.165 -24.085 1 91.47 114 ARG B C 1
ATOM 3623 O O . ARG B 1 114 ? -13.471 -38.308 -23.641 1 91.47 114 ARG B O 1
ATOM 3630 N N . ASN B 1 115 ? -12.695 -36.869 -25.144 1 92.37 115 ASN B N 1
ATOM 3631 C CA . ASN B 1 115 ? -11.955 -37.906 -25.854 1 92.37 115 ASN B CA 1
ATOM 3632 C C . ASN B 1 115 ? -10.909 -38.562 -24.958 1 92.37 115 ASN B C 1
ATOM 3634 O O . ASN B 1 115 ? -10.777 -39.787 -24.944 1 92.37 115 ASN B O 1
ATOM 3638 N N . ILE B 1 116 ? -10.241 -37.78 -24.239 1 92.18 116 ILE B N 1
ATOM 3639 C CA . ILE B 1 116 ? -9.176 -38.269 -23.37 1 92.18 116 ILE B CA 1
ATOM 3640 C C . ILE B 1 116 ? -9.772 -39.122 -22.252 1 92.18 116 ILE B C 1
ATOM 3642 O O . ILE B 1 116 ? -9.298 -40.229 -21.987 1 92.18 116 ILE B O 1
ATOM 3646 N N . LEU B 1 117 ? -10.826 -38.698 -21.679 1 92.09 117 LEU B N 1
ATOM 3647 C CA . LEU B 1 117 ? -11.432 -39.394 -20.549 1 92.09 117 LEU B CA 1
ATOM 3648 C C . LEU B 1 117 ? -12.081 -40.698 -20.999 1 92.09 117 LEU B C 1
ATOM 3650 O O . LEU B 1 117 ? -12.224 -41.632 -20.206 1 92.09 117 LEU B O 1
ATOM 3654 N N . ALA B 1 118 ? -12.415 -40.686 -22.243 1 92.33 118 ALA B N 1
ATOM 3655 C CA . ALA B 1 118 ? -13.032 -41.889 -22.796 1 92.33 118 ALA B CA 1
ATOM 3656 C C . ALA B 1 118 ? -11.98 -42.948 -23.114 1 92.33 118 ALA B C 1
ATOM 3658 O O . ALA B 1 118 ? -12.317 -44.097 -23.41 1 92.33 118 ALA B O 1
ATOM 3659 N N . SER B 1 119 ? -10.789 -42.612 -23.062 1 92.39 119 SER B N 1
ATOM 3660 C CA . SER B 1 119 ? -9.703 -43.525 -23.402 1 92.39 119 SER B CA 1
ATOM 3661 C C . SER B 1 119 ? -9.161 -44.226 -22.161 1 92.39 119 SER B C 1
ATOM 3663 O O . SER B 1 119 ? -7.956 -44.192 -21.899 1 92.39 119 SER B O 1
ATOM 3665 N N . ASP B 1 120 ? -9.98 -44.989 -21.481 1 89.63 120 ASP B N 1
ATOM 3666 C CA . ASP B 1 120 ? -9.688 -45.592 -20.185 1 89.63 120 ASP B CA 1
ATOM 3667 C C . ASP B 1 120 ? -8.579 -46.635 -20.302 1 89.63 120 ASP B C 1
ATOM 3669 O O . ASP B 1 120 ? -7.679 -46.69 -19.461 1 89.63 120 ASP B O 1
ATOM 3673 N N . LEU B 1 121 ? -8.72 -47.444 -21.335 1 90.27 121 LEU B N 1
ATOM 3674 C CA . LEU B 1 121 ? -7.739 -48.509 -21.51 1 90.27 121 LEU B CA 1
ATOM 3675 C C . LEU B 1 121 ? -6.334 -47.936 -21.656 1 90.27 121 LEU B C 1
ATOM 3677 O O . LEU B 1 121 ? -5.389 -48.432 -21.038 1 90.27 121 LEU B O 1
ATOM 3681 N N . LEU B 1 122 ? -6.262 -46.979 -22.449 1 92.79 122 LEU B N 1
ATOM 3682 C CA . LEU B 1 122 ? -4.967 -46.337 -22.649 1 92.79 122 LEU B CA 1
ATOM 3683 C C . LEU B 1 122 ? -4.472 -45.696 -21.357 1 92.79 122 LEU B C 1
ATOM 3685 O O . LEU B 1 122 ? -3.325 -45.905 -20.955 1 92.79 122 LEU B O 1
ATOM 3689 N N . LEU B 1 123 ? -5.277 -45.01 -20.657 1 93.9 123 LEU B N 1
ATOM 3690 C CA . LEU B 1 123 ? -4.92 -44.275 -19.449 1 93.9 123 LEU B CA 1
ATOM 3691 C C . LEU B 1 123 ? -4.464 -45.227 -18.348 1 93.9 123 LEU B C 1
ATOM 3693 O O . LEU B 1 123 ? -3.562 -44.9 -17.573 1 93.9 123 LEU B O 1
ATOM 3697 N N . ASP B 1 124 ? -5.004 -46.392 -18.356 1 91.33 124 ASP B N 1
ATOM 3698 C CA . ASP B 1 124 ? -4.71 -47.359 -17.302 1 91.33 124 ASP B CA 1
ATOM 3699 C C . ASP B 1 124 ? -3.423 -48.124 -17.602 1 91.33 124 ASP B C 1
ATOM 3701 O O . ASP B 1 124 ? -2.826 -48.722 -16.704 1 91.33 124 ASP B O 1
ATOM 3705 N N . THR B 1 125 ? -3.02 -48.124 -18.888 1 93.36 125 THR B N 1
ATOM 3706 C CA . THR B 1 125 ? -1.886 -48.961 -19.267 1 93.36 125 THR B CA 1
ATOM 3707 C C . THR B 1 125 ? -0.624 -48.119 -19.431 1 93.36 125 THR B C 1
ATOM 3709 O O . THR B 1 125 ? 0.482 -48.658 -19.507 1 93.36 125 THR B O 1
ATOM 3712 N N . MET B 1 126 ? -0.783 -46.853 -19.447 1 95.22 126 MET B N 1
ATOM 3713 C CA . MET B 1 126 ? 0.363 -45.963 -19.614 1 95.22 126 MET B CA 1
ATOM 3714 C C . MET B 1 126 ? 1.293 -46.039 -18.408 1 95.22 126 MET B C 1
ATOM 3716 O O . MET B 1 126 ? 0.833 -46.087 -17.266 1 95.22 126 MET B O 1
ATOM 3720 N N . ASP B 1 127 ? 2.594 -46.142 -18.696 1 94.48 127 ASP B N 1
ATOM 3721 C CA . ASP B 1 127 ? 3.59 -46.192 -17.63 1 94.48 127 ASP B CA 1
ATOM 3722 C C . ASP B 1 127 ? 4.149 -44.802 -17.335 1 94.48 127 ASP B C 1
ATOM 3724 O O . ASP B 1 127 ? 3.625 -43.8 -17.826 1 94.48 127 ASP B O 1
ATOM 3728 N N . ILE B 1 128 ? 5.162 -44.756 -16.518 1 96.92 128 ILE B N 1
ATOM 3729 C CA . ILE B 1 128 ? 5.723 -43.501 -16.03 1 96.92 128 ILE B CA 1
ATOM 3730 C C . ILE B 1 128 ? 6.319 -42.715 -17.196 1 96.92 128 ILE B C 1
ATOM 3732 O O . ILE B 1 128 ? 6.145 -41.497 -17.284 1 96.92 128 ILE B O 1
ATOM 3736 N N . ASP B 1 129 ? 6.995 -43.385 -18.069 1 96.61 129 ASP B N 1
ATOM 3737 C CA . ASP B 1 129 ? 7.632 -42.736 -19.21 1 96.61 129 ASP B CA 1
ATOM 3738 C C . ASP B 1 129 ? 6.591 -42.121 -20.144 1 96.61 129 ASP B C 1
ATOM 3740 O O . ASP B 1 129 ? 6.792 -41.026 -20.671 1 96.61 129 ASP B O 1
ATOM 3744 N N . ASP B 1 130 ? 5.521 -42.849 -20.366 1 97.22 130 ASP B N 1
ATOM 3745 C CA . ASP B 1 130 ? 4.428 -42.346 -21.193 1 97.22 130 ASP B CA 1
ATOM 3746 C C . ASP B 1 130 ? 3.815 -41.086 -20.586 1 97.22 130 ASP B C 1
ATOM 3748 O O . ASP B 1 130 ? 3.628 -40.084 -21.279 1 97.22 130 ASP B O 1
ATOM 3752 N N . TRP B 1 131 ? 3.628 -41.106 -19.291 1 97.76 131 TRP B N 1
ATOM 3753 C CA . TRP B 1 131 ? 3.015 -39.972 -18.606 1 97.76 131 TRP B CA 1
ATOM 3754 C C . TRP B 1 131 ? 3.958 -38.774 -18.585 1 97.76 131 TRP B C 1
ATOM 3756 O O . TRP B 1 131 ? 3.514 -37.625 -18.645 1 97.76 131 TRP B O 1
ATOM 3766 N N . GLU B 1 132 ? 5.22 -39.034 -18.479 1 98.04 132 GLU B N 1
ATOM 3767 C CA . GLU B 1 132 ? 6.192 -37.948 -18.559 1 98.04 132 GLU B CA 1
ATOM 3768 C C . GLU B 1 132 ? 6.061 -37.185 -19.874 1 98.04 132 GLU B C 1
ATOM 3770 O O . GLU B 1 132 ? 6.042 -35.953 -19.884 1 98.04 132 GLU B O 1
ATOM 3775 N N . LYS B 1 133 ? 5.946 -37.911 -20.961 1 97.56 133 LYS B N 1
ATOM 3776 C CA . LYS B 1 133 ? 5.77 -37.284 -22.268 1 97.56 133 LYS B CA 1
ATOM 3777 C C . LYS B 1 133 ? 4.489 -36.457 -22.313 1 97.56 133 LYS B C 1
ATOM 3779 O O . LYS B 1 133 ? 4.489 -35.328 -22.809 1 97.56 133 LYS B O 1
ATOM 3784 N N . VAL B 1 134 ? 3.464 -37.008 -21.819 1 97.41 134 VAL B N 1
ATOM 3785 C CA . VAL B 1 134 ? 2.161 -36.351 -21.838 1 97.41 134 VAL B CA 1
ATOM 3786 C C . VAL B 1 134 ? 2.201 -35.099 -20.966 1 97.41 134 VAL B C 1
ATOM 3788 O O . VAL B 1 134 ? 1.764 -34.026 -21.389 1 97.41 134 VAL B O 1
ATOM 3791 N N . CYS B 1 135 ? 2.738 -35.232 -19.745 1 98.16 135 CYS B N 1
ATOM 3792 C CA . CYS B 1 135 ? 2.785 -34.118 -18.805 1 98.16 135 CYS B CA 1
ATOM 3793 C C . CYS B 1 135 ? 3.649 -32.984 -19.345 1 98.16 135 CYS B C 1
ATOM 3795 O O . CYS B 1 135 ? 3.293 -31.811 -19.217 1 98.16 135 CYS B O 1
ATOM 3797 N N . LYS B 1 136 ? 4.759 -33.269 -19.926 1 97.35 136 LYS B N 1
ATOM 3798 C CA . LYS B 1 136 ? 5.595 -32.252 -20.555 1 97.35 136 LYS B CA 1
ATOM 3799 C C . LYS B 1 136 ? 4.834 -31.517 -21.655 1 97.35 136 LYS B C 1
ATOM 3801 O O . LYS B 1 136 ? 4.91 -30.291 -21.757 1 97.35 136 LYS B O 1
ATOM 3806 N N . SER B 1 137 ? 4.129 -32.276 -22.45 1 96.49 137 SER B N 1
ATOM 3807 C CA . SER B 1 137 ? 3.317 -31.665 -23.498 1 96.49 137 SER B CA 1
ATOM 3808 C C . SER B 1 137 ? 2.239 -30.764 -22.906 1 96.49 137 SER B C 1
ATOM 3810 O O . SER B 1 137 ? 1.952 -29.694 -23.447 1 96.49 137 SER B O 1
ATOM 3812 N N . MET B 1 138 ? 1.595 -31.185 -21.826 1 97.38 138 MET B N 1
ATOM 3813 C CA . MET B 1 138 ? 0.581 -30.388 -21.142 1 97.38 138 MET B CA 1
ATOM 3814 C C . MET B 1 138 ? 1.165 -29.065 -20.657 1 97.38 138 MET B C 1
ATOM 3816 O O . MET B 1 138 ? 0.588 -28.002 -20.894 1 97.38 138 MET B O 1
ATOM 3820 N N . ILE B 1 139 ? 2.314 -29.116 -20.049 1 97.7 139 ILE B N 1
ATOM 3821 C CA . ILE B 1 139 ? 2.957 -27.931 -19.492 1 97.7 139 ILE B CA 1
ATOM 3822 C C . ILE B 1 139 ? 3.382 -26.995 -20.621 1 97.7 139 ILE B C 1
ATOM 3824 O O . ILE B 1 139 ? 3.199 -25.779 -20.531 1 97.7 139 ILE B O 1
ATOM 3828 N N . GLU B 1 140 ? 3.891 -27.526 -21.708 1 95.65 140 GLU B N 1
ATOM 3829 C CA . GLU B 1 140 ? 4.257 -26.725 -22.872 1 95.65 140 GLU B CA 1
ATOM 3830 C C . GLU B 1 140 ? 3.04 -26.014 -23.458 1 95.65 140 GLU B C 1
ATOM 3832 O O . GLU B 1 140 ? 3.122 -24.845 -23.841 1 95.65 140 GLU B O 1
ATOM 3837 N N . THR B 1 141 ? 1.975 -26.734 -23.54 1 95.51 141 THR B N 1
ATOM 3838 C CA . THR B 1 141 ? 0.743 -26.157 -24.066 1 95.51 141 THR B CA 1
ATOM 3839 C C . THR B 1 141 ? 0.251 -25.024 -23.17 1 95.51 141 THR B C 1
ATOM 3841 O O . THR B 1 141 ? -0.222 -23.997 -23.662 1 95.51 141 THR B O 1
ATOM 3844 N N . ALA B 1 142 ? 0.354 -25.204 -21.871 1 96.66 142 ALA B N 1
ATOM 3845 C CA . ALA B 1 142 ? -0.054 -24.178 -20.915 1 96.66 142 ALA B CA 1
ATOM 3846 C C . ALA B 1 142 ? 0.854 -22.955 -21.002 1 96.66 142 ALA B C 1
ATOM 3848 O O . ALA B 1 142 ? 0.375 -21.824 -21.106 1 96.66 142 ALA B O 1
ATOM 3849 N N . LEU B 1 143 ? 2.124 -23.126 -21.068 1 96.45 143 LEU B N 1
ATOM 3850 C CA . LEU B 1 143 ? 3.095 -22.049 -20.91 1 96.45 143 LEU B CA 1
ATOM 3851 C C . LEU B 1 143 ? 3.383 -21.377 -22.249 1 96.45 143 LEU B C 1
ATOM 3853 O O . LEU B 1 143 ? 3.558 -20.158 -22.312 1 96.45 143 LEU B O 1
ATOM 3857 N N . ASP B 1 144 ? 3.451 -22.12 -23.329 1 93.55 144 ASP B N 1
ATOM 3858 C CA . ASP B 1 144 ? 3.851 -21.571 -24.621 1 93.55 144 ASP B CA 1
ATOM 3859 C C . ASP B 1 144 ? 2.635 -21.112 -25.423 1 93.55 144 ASP B C 1
ATOM 3861 O O . ASP B 1 144 ? 2.715 -20.141 -26.179 1 93.55 144 ASP B O 1
ATOM 3865 N N . LYS B 1 145 ? 1.518 -21.802 -25.239 1 91.89 145 LYS B N 1
ATOM 3866 C CA . LYS B 1 145 ? 0.337 -21.469 -26.03 1 91.89 145 LYS B CA 1
ATOM 3867 C C . LYS B 1 145 ? -0.694 -20.72 -25.189 1 91.89 145 LYS B C 1
ATOM 3869 O O . LYS B 1 145 ? -1.738 -20.309 -25.699 1 91.89 145 LYS B O 1
ATOM 3874 N N . GLY B 1 146 ? -0.46 -20.64 -23.927 1 92.53 146 GLY B N 1
ATOM 3875 C CA . GLY B 1 146 ? -1.313 -19.843 -23.06 1 92.53 146 GLY B CA 1
ATOM 3876 C C . GLY B 1 146 ? -2.59 -20.556 -22.659 1 92.53 146 GLY B C 1
ATOM 3877 O O . GLY B 1 146 ? -3.557 -19.918 -22.237 1 92.53 146 GLY B O 1
ATOM 3878 N N . GLU B 1 147 ? -2.649 -21.84 -22.798 1 93.57 147 GLU B N 1
ATOM 3879 C CA . GLU B 1 147 ? -3.862 -22.595 -22.501 1 93.57 147 GLU B CA 1
ATOM 3880 C C . GLU B 1 147 ? -3.858 -23.103 -21.062 1 93.57 147 GLU B C 1
ATOM 3882 O O . GLU B 1 147 ? -4.073 -24.292 -20.817 1 93.57 147 GLU B O 1
ATOM 3887 N N . THR B 1 148 ? -3.668 -22.22 -20.137 1 96.01 148 THR B N 1
ATOM 3888 C CA . THR B 1 148 ? -3.477 -22.569 -18.733 1 96.01 148 THR B CA 1
ATOM 3889 C C . THR B 1 148 ? -4.763 -23.135 -18.137 1 96.01 148 THR B C 1
ATOM 3891 O O . THR B 1 148 ? -4.732 -24.134 -17.416 1 96.01 148 THR B O 1
ATOM 3894 N N . GLU B 1 149 ? -5.925 -22.596 -18.467 1 94.35 149 GLU B N 1
ATOM 3895 C CA . GLU B 1 149 ? -7.196 -23.038 -17.901 1 94.35 149 GLU B CA 1
ATOM 3896 C C . GLU B 1 149 ? -7.572 -24.428 -18.408 1 94.35 149 GLU B C 1
ATOM 3898 O O . GLU B 1 149 ? -8.072 -25.258 -17.646 1 94.35 149 GLU B O 1
ATOM 3903 N N . PHE B 1 150 ? -7.369 -24.617 -19.681 1 94.2 150 PHE B N 1
ATOM 3904 C CA . PHE B 1 150 ? -7.654 -25.913 -20.286 1 94.2 150 PHE B CA 1
ATOM 3905 C C . PHE B 1 150 ? -6.827 -27.011 -19.627 1 94.2 150 PHE B C 1
ATOM 3907 O O . PHE B 1 150 ? -7.36 -28.06 -19.26 1 94.2 150 PHE B O 1
ATOM 3914 N N . ILE B 1 151 ? -5.559 -26.74 -19.519 1 97.27 151 ILE B N 1
ATOM 3915 C CA . ILE B 1 151 ? -4.668 -27.745 -18.95 1 97.27 151 ILE B CA 1
ATOM 3916 C C . ILE B 1 151 ? -5.033 -27.991 -17.488 1 97.27 151 ILE B C 1
ATOM 3918 O O . ILE B 1 151 ? -5.005 -29.131 -17.018 1 97.27 151 ILE B O 1
ATOM 3922 N N . ALA B 1 152 ? -5.347 -26.962 -16.712 1 97.67 152 ALA B N 1
ATOM 3923 C CA . ALA B 1 152 ? -5.798 -27.138 -15.334 1 97.67 152 ALA B CA 1
ATOM 3924 C C . ALA B 1 152 ? -7.031 -28.034 -15.271 1 97.67 152 ALA B C 1
ATOM 3926 O O . ALA B 1 152 ? -7.124 -28.913 -14.41 1 97.67 152 ALA B O 1
ATOM 3927 N N . ASP B 1 153 ? -7.923 -27.865 -16.15 1 96.45 153 ASP B N 1
ATOM 3928 C CA . ASP B 1 153 ? -9.123 -28.694 -16.214 1 96.45 153 ASP B CA 1
ATOM 3929 C C . ASP B 1 153 ? -8.767 -30.155 -16.476 1 96.45 153 ASP B C 1
ATOM 3931 O O . ASP B 1 153 ? -9.38 -31.061 -15.907 1 96.45 153 ASP B O 1
ATOM 3935 N N . LEU B 1 154 ? -7.873 -30.331 -17.374 1 96.85 154 LEU B N 1
ATOM 3936 C CA . LEU B 1 154 ? -7.426 -31.686 -17.675 1 96.85 154 LEU B CA 1
ATOM 3937 C C . LEU B 1 154 ? -6.785 -32.332 -16.451 1 96.85 154 LEU B C 1
ATOM 3939 O O . LEU B 1 154 ? -6.967 -33.527 -16.208 1 96.85 154 LEU B O 1
ATOM 3943 N N . MET B 1 155 ? -6.006 -31.566 -15.703 1 97.94 155 MET B N 1
ATOM 3944 C CA . MET B 1 155 ? -5.385 -32.072 -14.482 1 97.94 155 MET B CA 1
ATOM 3945 C C . MET B 1 155 ? -6.441 -32.554 -13.494 1 97.94 155 MET B C 1
ATOM 3947 O O . MET B 1 155 ? -6.273 -33.596 -12.858 1 97.94 155 MET B O 1
ATOM 3951 N N . VAL B 1 156 ? -7.466 -31.772 -13.386 1 97.3 156 VAL B N 1
ATOM 3952 C CA . VAL B 1 156 ? -8.563 -32.147 -12.5 1 97.3 156 VAL B CA 1
ATOM 3953 C C . VAL B 1 156 ? -9.141 -33.492 -12.935 1 97.3 156 VAL B C 1
ATOM 3955 O O . VAL B 1 156 ? -9.372 -34.373 -12.103 1 97.3 156 VAL B O 1
ATOM 3958 N N . ALA B 1 157 ? -9.321 -33.67 -14.224 1 95.27 157 ALA B N 1
ATOM 3959 C CA . ALA B 1 157 ? -9.957 -34.861 -14.782 1 95.27 157 ALA B CA 1
ATOM 3960 C C . ALA B 1 157 ? -9.058 -36.085 -14.629 1 95.27 157 ALA B C 1
ATOM 3962 O O . ALA B 1 157 ? -9.547 -37.206 -14.475 1 95.27 157 ALA B O 1
ATOM 3963 N N . LEU B 1 158 ? -7.771 -35.906 -14.661 1 96.82 158 LEU B N 1
ATOM 3964 C CA . LEU B 1 158 ? -6.834 -37.023 -14.702 1 96.82 158 LEU B CA 1
ATOM 3965 C C . LEU B 1 158 ? -6.267 -37.307 -13.315 1 96.82 158 LEU B C 1
ATOM 3967 O O . LEU B 1 158 ? -5.521 -38.271 -13.13 1 96.82 158 LEU B O 1
ATOM 3971 N N . LEU B 1 159 ? -6.598 -36.584 -12.306 1 96.9 159 LEU B N 1
ATOM 3972 C CA . LEU B 1 159 ? -6.015 -36.637 -10.97 1 96.9 159 LEU B CA 1
ATOM 3973 C C . LEU B 1 159 ? -6.155 -38.031 -10.37 1 96.9 159 LEU B C 1
ATOM 3975 O O . LEU B 1 159 ? -5.293 -38.473 -9.607 1 96.9 159 LEU B O 1
ATOM 3979 N N . LYS B 1 160 ? -7.239 -38.744 -10.746 1 93.01 160 LYS B N 1
ATOM 3980 C CA . LYS B 1 160 ? -7.513 -40.055 -10.164 1 93.01 160 LYS B CA 1
ATOM 3981 C C . LYS B 1 160 ? -6.414 -41.053 -10.517 1 93.01 160 LYS B C 1
ATOM 3983 O O . LYS B 1 160 ? -6.283 -42.094 -9.869 1 93.01 160 LYS B O 1
ATOM 3988 N N . ASN B 1 161 ? -5.721 -40.791 -11.593 1 94.92 161 ASN B N 1
ATOM 3989 C CA . ASN B 1 161 ? -4.581 -41.628 -11.95 1 94.92 161 ASN B CA 1
ATOM 3990 C C . ASN B 1 161 ? -3.347 -41.278 -11.122 1 94.92 161 ASN B C 1
ATOM 3992 O O . ASN B 1 161 ? -2.765 -40.206 -11.291 1 94.92 161 ASN B O 1
ATOM 3996 N N . PRO B 1 162 ? -2.908 -42.139 -10.279 1 94.56 162 PRO B N 1
ATOM 3997 C CA . PRO B 1 162 ? -1.825 -41.812 -9.348 1 94.56 162 PRO B CA 1
ATOM 3998 C C . PRO B 1 162 ? -0.492 -41.575 -10.054 1 94.56 162 PRO B C 1
ATOM 4000 O O . PRO B 1 162 ? 0.312 -40.755 -9.603 1 94.56 162 PRO B O 1
ATOM 4003 N N . ILE B 1 163 ? -0.265 -42.344 -11.068 1 96.48 163 ILE B N 1
ATOM 4004 C CA . ILE B 1 163 ? 0.99 -42.162 -11.79 1 96.48 163 ILE B CA 1
ATOM 4005 C C . ILE B 1 163 ? 1.012 -40.784 -12.447 1 96.48 163 ILE B C 1
ATOM 4007 O O . ILE B 1 163 ? 2.013 -40.068 -12.369 1 96.48 163 ILE B O 1
ATOM 4011 N N . PHE B 1 164 ? -0.103 -40.407 -13.052 1 97.32 164 PHE B N 1
ATOM 4012 C CA . PHE B 1 164 ? -0.225 -39.078 -13.641 1 97.32 164 PHE B CA 1
ATOM 4013 C C . PHE B 1 164 ? 0.049 -37.998 -12.602 1 97.32 164 PHE B C 1
ATOM 4015 O O . PHE B 1 164 ? 0.838 -37.082 -12.843 1 97.32 164 PHE B O 1
ATOM 4022 N N . ALA B 1 165 ? -0.616 -38.08 -11.437 1 97.79 165 ALA B N 1
ATOM 4023 C CA . ALA B 1 165 ? -0.515 -37.069 -10.388 1 97.79 165 ALA B CA 1
ATOM 4024 C C . ALA B 1 165 ? 0.928 -36.908 -9.918 1 97.79 165 ALA B C 1
ATOM 4026 O O . ALA B 1 165 ? 1.407 -35.786 -9.737 1 97.79 165 ALA B O 1
ATOM 4027 N N . ALA B 1 166 ? 1.611 -37.983 -9.757 1 97.06 166 ALA B N 1
ATOM 4028 C CA . ALA B 1 166 ? 2.995 -37.963 -9.292 1 97.06 166 ALA B CA 1
ATOM 4029 C C . ALA B 1 166 ? 3.914 -37.329 -10.333 1 97.06 166 ALA B C 1
ATOM 4031 O O . ALA B 1 166 ? 4.733 -36.468 -10.004 1 97.06 166 ALA B O 1
ATOM 4032 N N . VAL B 1 167 ? 3.756 -37.793 -11.526 1 98.09 167 VAL B N 1
ATOM 4033 C CA . VAL B 1 167 ? 4.62 -37.306 -12.597 1 98.09 167 VAL B CA 1
ATOM 4034 C C . VAL B 1 167 ? 4.362 -35.82 -12.835 1 98.09 167 VAL B C 1
ATOM 4036 O O . VAL B 1 167 ? 5.302 -35.039 -12.997 1 98.09 167 VAL B O 1
ATOM 4039 N N . MET B 1 168 ? 3.081 -35.437 -12.888 1 98.51 168 MET B N 1
ATOM 4040 C CA . MET B 1 168 ? 2.738 -34.032 -13.082 1 98.51 168 MET B CA 1
ATOM 4041 C C . MET B 1 168 ? 3.339 -33.167 -11.979 1 98.51 168 MET B C 1
ATOM 4043 O O . MET B 1 168 ? 3.847 -32.076 -12.246 1 98.51 168 MET B O 1
ATOM 4047 N N . SER B 1 169 ? 3.277 -33.599 -10.751 1 98.12 169 SER B N 1
ATOM 4048 C CA . SER B 1 169 ? 3.867 -32.885 -9.623 1 98.12 169 SER B CA 1
ATOM 4049 C C . SER B 1 169 ? 5.359 -32.651 -9.836 1 98.12 169 SER B C 1
ATOM 4051 O O . SER B 1 169 ? 5.854 -31.541 -9.631 1 98.12 169 SER B O 1
ATOM 4053 N N . ASP B 1 170 ? 6.011 -33.661 -10.274 1 97.3 170 ASP B N 1
ATOM 4054 C CA . ASP B 1 170 ? 7.447 -33.569 -10.52 1 97.3 170 ASP B CA 1
ATOM 4055 C C . ASP B 1 170 ? 7.751 -32.571 -11.634 1 97.3 170 ASP B C 1
ATOM 4057 O O . ASP B 1 170 ? 8.674 -31.762 -11.517 1 97.3 170 ASP B O 1
ATOM 4061 N N . GLU B 1 171 ? 6.995 -32.643 -12.649 1 97.87 171 GLU B N 1
ATOM 4062 C CA . GLU B 1 171 ? 7.214 -31.758 -13.789 1 97.87 171 GLU B CA 1
ATOM 4063 C C . GLU B 1 171 ? 6.933 -30.304 -13.421 1 97.87 171 GLU B C 1
ATOM 4065 O O . GLU B 1 171 ? 7.616 -29.395 -13.898 1 97.87 171 GLU B O 1
ATOM 4070 N N . LEU B 1 172 ? 5.936 -30.065 -12.603 1 97.91 172 LEU B N 1
ATOM 4071 C CA . LEU B 1 172 ? 5.627 -28.717 -12.139 1 97.91 172 LEU B CA 1
ATOM 4072 C C . LEU B 1 172 ? 6.772 -28.154 -11.304 1 97.91 172 LEU B C 1
ATOM 4074 O O . LEU B 1 172 ? 7.144 -26.988 -11.458 1 97.91 172 LEU B O 1
ATOM 4078 N N . MET B 1 173 ? 7.239 -28.963 -10.464 1 97.02 173 MET B N 1
ATOM 4079 C CA . MET B 1 173 ? 8.371 -28.56 -9.635 1 97.02 173 MET B CA 1
ATOM 4080 C C . MET B 1 173 ? 9.574 -28.194 -10.498 1 97.02 173 MET B C 1
ATOM 4082 O O . MET B 1 173 ? 10.221 -27.17 -10.267 1 97.02 173 MET B O 1
ATOM 4086 N N . ASP B 1 174 ? 9.839 -29.018 -11.452 1 95.39 174 ASP B N 1
ATOM 4087 C CA . ASP B 1 174 ? 10.964 -28.781 -12.351 1 95.39 174 ASP B CA 1
ATOM 4088 C C . ASP B 1 174 ? 10.776 -27.485 -13.136 1 95.39 174 ASP B C 1
ATOM 4090 O O . ASP B 1 174 ? 11.707 -26.686 -13.259 1 95.39 174 ASP B O 1
ATOM 4094 N N . ALA B 1 175 ? 9.622 -27.294 -13.67 1 96.13 175 ALA B N 1
ATOM 4095 C CA . ALA B 1 175 ? 9.325 -26.09 -14.443 1 96.13 175 ALA B CA 1
ATOM 4096 C C . ALA B 1 175 ? 9.466 -24.838 -13.583 1 96.13 175 ALA B C 1
ATOM 4098 O O . ALA B 1 175 ? 10.013 -23.827 -14.032 1 96.13 175 ALA B O 1
ATOM 4099 N N . SER B 1 176 ? 8.977 -24.877 -12.358 1 96.59 176 SER B N 1
ATOM 4100 C CA . SER B 1 176 ? 9.052 -23.74 -11.446 1 96.59 176 SER B CA 1
ATOM 4101 C C . SER B 1 176 ? 10.495 -23.435 -11.059 1 96.59 176 SER B C 1
ATOM 4103 O O . SER B 1 176 ? 10.878 -22.27 -10.938 1 96.59 176 SER B O 1
ATOM 4105 N N . SER B 1 177 ? 11.242 -24.426 -10.848 1 94.31 177 SER B N 1
ATOM 4106 C CA . SER B 1 177 ? 12.656 -24.249 -10.533 1 94.31 177 SER B CA 1
ATOM 4107 C C . SER B 1 177 ? 13.398 -23.574 -11.681 1 94.31 177 SER B C 1
ATOM 4109 O O . SER B 1 177 ? 14.211 -22.674 -11.458 1 94.31 177 SER B O 1
ATOM 4111 N N . LYS B 1 178 ? 13.092 -24.031 -12.881 1 93.81 178 LYS B N 1
ATOM 4112 C CA . LYS B 1 178 ? 13.71 -23.423 -14.056 1 93.81 178 LYS B CA 1
ATOM 4113 C C . LYS B 1 178 ? 13.319 -21.954 -14.184 1 93.81 178 LYS B C 1
ATOM 4115 O O . LYS B 1 178 ? 14.139 -21.12 -14.573 1 93.81 178 LYS B O 1
ATOM 4120 N N . TYR B 1 179 ? 12.137 -21.615 -13.881 1 94.89 179 TYR B N 1
ATOM 4121 C CA . TYR B 1 179 ? 11.635 -20.246 -13.911 1 94.89 179 TYR B CA 1
ATOM 4122 C C . TYR B 1 179 ? 12.471 -19.339 -13.016 1 94.89 179 TYR B C 1
ATOM 4124 O O . TYR B 1 179 ? 12.838 -18.231 -13.415 1 94.89 179 TYR B O 1
ATOM 4132 N N . ILE B 1 180 ? 12.779 -19.758 -11.832 1 94.47 180 ILE B N 1
ATOM 4133 C CA . ILE B 1 180 ? 13.484 -18.939 -10.853 1 94.47 180 ILE B CA 1
ATOM 4134 C C . ILE B 1 180 ? 14.983 -18.959 -11.146 1 94.47 180 ILE B C 1
ATOM 4136 O O . ILE B 1 180 ? 15.641 -17.917 -11.119 1 94.47 180 ILE B O 1
ATOM 4140 N N . LEU B 1 181 ? 15.508 -20.103 -11.51 1 91.42 181 LEU B N 1
ATOM 4141 C CA . LEU B 1 181 ? 16.953 -20.273 -11.617 1 91.42 181 LEU B CA 1
ATOM 4142 C C . LEU B 1 181 ? 17.457 -19.796 -12.975 1 91.42 181 LEU B C 1
ATOM 4144 O O . LEU B 1 181 ? 18.558 -19.249 -13.076 1 91.42 181 LEU B O 1
ATOM 4148 N N . GLU B 1 182 ? 16.635 -20.019 -14.023 1 87.9 182 GLU B N 1
ATOM 4149 C CA . GLU B 1 182 ? 17.091 -19.709 -15.375 1 87.9 182 GLU B CA 1
ATOM 4150 C C . GLU B 1 182 ? 16.383 -18.474 -15.926 1 87.9 182 GLU B C 1
ATOM 4152 O O . GLU B 1 182 ? 16.712 -17.997 -17.014 1 87.9 182 GLU B O 1
ATOM 4157 N N . GLU B 1 183 ? 15.485 -17.902 -15.209 1 85.49 183 GLU B N 1
ATOM 4158 C CA . GLU B 1 183 ? 14.733 -16.722 -15.623 1 85.49 183 GLU B CA 1
ATOM 4159 C C . GLU B 1 183 ? 14.166 -16.894 -17.029 1 85.49 183 GLU B C 1
ATOM 4161 O O . GLU B 1 183 ? 14.323 -16.015 -17.879 1 85.49 183 GLU B O 1
ATOM 4166 N N . ASP B 1 184 ? 13.601 -17.988 -17.374 1 81.22 184 ASP B N 1
ATOM 4167 C CA . ASP B 1 184 ? 13.196 -18.341 -18.732 1 81.22 184 ASP B CA 1
ATOM 4168 C C . ASP B 1 184 ? 11.996 -17.511 -19.18 1 81.22 184 ASP B C 1
ATOM 4170 O O . ASP B 1 184 ? 11.519 -17.658 -20.307 1 81.22 184 ASP B O 1
ATOM 4174 N N . GLY B 1 185 ? 11.445 -16.548 -18.447 1 84.96 185 GLY B N 1
ATOM 4175 C CA . GLY B 1 185 ? 10.414 -15.59 -18.814 1 84.96 185 GLY B CA 1
ATOM 4176 C C . GLY B 1 185 ? 9.048 -16.224 -18.995 1 84.96 185 GLY B C 1
ATOM 4177 O O . GLY B 1 185 ? 8.101 -15.561 -19.423 1 84.96 185 GLY B O 1
ATOM 4178 N N . LYS B 1 186 ? 8.877 -17.57 -18.801 1 92.5 186 LYS B N 1
ATOM 4179 C CA . LYS B 1 186 ? 7.606 -18.273 -18.948 1 92.5 186 LYS B CA 1
ATOM 4180 C C . LYS B 1 186 ? 6.622 -17.867 -17.855 1 92.5 186 LYS B C 1
ATOM 4182 O O . LYS B 1 186 ? 7.03 -17.49 -16.754 1 92.5 186 LYS B O 1
ATOM 4187 N N . PRO B 1 187 ? 5.37 -17.929 -18.177 1 96.47 187 PRO B N 1
ATOM 4188 C CA . PRO B 1 187 ? 4.366 -17.454 -17.222 1 96.47 187 PRO B CA 1
ATOM 4189 C C . PRO B 1 187 ? 3.972 -18.52 -16.202 1 96.47 187 PRO B C 1
ATOM 4191 O O . PRO B 1 187 ? 2.786 -18.816 -16.039 1 96.47 187 PRO B O 1
ATOM 4194 N N . ILE B 1 188 ? 4.934 -18.987 -15.499 1 97.71 188 ILE B N 1
ATOM 4195 C CA . ILE B 1 188 ? 4.752 -20.047 -14.514 1 97.71 188 ILE B CA 1
ATOM 4196 C C . ILE B 1 188 ? 3.758 -19.593 -13.446 1 97.71 188 ILE B C 1
ATOM 4198 O O . ILE B 1 188 ? 2.826 -20.325 -13.106 1 97.71 188 ILE B O 1
ATOM 4202 N N . PRO B 1 189 ? 3.89 -18.339 -12.94 1 97.98 189 PRO B N 1
ATOM 4203 C CA . PRO B 1 189 ? 2.954 -17.922 -11.893 1 97.98 189 PRO B CA 1
ATOM 4204 C C . PRO B 1 189 ? 1.499 -17.952 -12.357 1 97.98 189 PRO B C 1
ATOM 4206 O O . PRO B 1 189 ? 0.618 -18.38 -11.608 1 97.98 189 PRO B O 1
ATOM 4209 N N . SER B 1 190 ? 1.232 -17.555 -13.53 1 97.71 190 SER B N 1
ATOM 4210 C CA . SER B 1 190 ? -0.119 -17.585 -14.081 1 97.71 190 SER B CA 1
ATOM 4211 C C . SER B 1 190 ? -0.639 -19.014 -14.191 1 97.71 190 SER B C 1
ATOM 4213 O O . SER B 1 190 ? -1.811 -19.277 -13.912 1 97.71 190 SER B O 1
ATOM 4215 N N . PHE B 1 191 ? 0.23 -19.878 -14.687 1 98.4 191 PHE B N 1
ATOM 4216 C CA . PHE B 1 191 ? -0.14 -21.284 -14.802 1 98.4 191 PHE B CA 1
ATOM 4217 C C . PHE B 1 191 ? -0.48 -21.868 -13.436 1 98.4 191 PHE B C 1
ATOM 4219 O O . PHE B 1 191 ? -1.51 -22.525 -13.275 1 98.4 191 PHE B O 1
ATOM 4226 N N . LEU B 1 192 ? 0.31 -21.589 -12.399 1 98.59 192 LEU B N 1
ATOM 4227 C CA . LEU B 1 192 ? 0.057 -22.069 -11.044 1 98.59 192 LEU B CA 1
ATOM 4228 C C . LEU B 1 192 ? -1.253 -21.506 -10.504 1 98.59 192 LEU B C 1
ATOM 4230 O O . LEU B 1 192 ? -1.992 -22.204 -9.805 1 98.59 192 LEU B O 1
ATOM 4234 N N . SER B 1 193 ? -1.485 -20.263 -10.791 1 98.09 193 SER B N 1
ATOM 4235 C CA . SER B 1 193 ? -2.737 -19.65 -10.359 1 98.09 193 SER B CA 1
ATOM 4236 C C . SER B 1 193 ? -3.941 -20.384 -10.94 1 98.09 193 SER B C 1
ATOM 4238 O O . SER B 1 193 ? -4.946 -20.58 -10.253 1 98.09 193 SER B O 1
ATOM 4240 N N . SER B 1 194 ? -3.863 -20.773 -12.212 1 98 194 SER B N 1
ATOM 4241 C CA . SER B 1 194 ? -4.953 -21.498 -12.855 1 98 194 SER B CA 1
ATOM 4242 C C . SER B 1 194 ? -5.196 -22.845 -12.181 1 98 194 SER B C 1
ATOM 4244 O O . SER B 1 194 ? -6.339 -23.294 -12.073 1 98 194 SER B O 1
ATOM 4246 N N . ILE B 1 195 ? -4.114 -23.456 -11.793 1 98.53 195 ILE B N 1
ATOM 4247 C CA . ILE B 1 195 ? -4.226 -24.743 -11.116 1 98.53 195 ILE B CA 1
ATOM 4248 C C . ILE B 1 195 ? -4.872 -24.551 -9.746 1 98.53 195 ILE B C 1
ATOM 4250 O O . ILE B 1 195 ? -5.785 -25.292 -9.374 1 98.53 195 ILE B O 1
ATOM 4254 N N . LEU B 1 196 ? -4.452 -23.522 -8.988 1 97.92 196 LEU B N 1
ATOM 4255 C CA . LEU B 1 196 ? -4.974 -23.229 -7.658 1 97.92 196 LEU B CA 1
ATOM 4256 C C . LEU B 1 196 ? -6.472 -22.948 -7.713 1 97.92 196 LEU B C 1
ATOM 4258 O O . LEU B 1 196 ? -7.216 -23.349 -6.814 1 97.92 196 LEU B O 1
ATOM 4262 N N . CYS B 1 197 ? -6.846 -22.297 -8.733 1 97.06 197 CYS B N 1
ATOM 4263 C CA . CYS B 1 197 ? -8.215 -21.797 -8.787 1 97.06 197 CYS B CA 1
ATOM 4264 C C . CYS B 1 197 ? -9.081 -22.672 -9.685 1 97.06 197 CYS B C 1
ATOM 4266 O O . CYS B 1 197 ? -10.188 -22.28 -10.06 1 97.06 197 CYS B O 1
ATOM 4268 N N . ALA B 1 198 ? -8.554 -23.807 -10.086 1 96.99 198 ALA B N 1
ATOM 4269 C CA . ALA B 1 198 ? -9.329 -24.735 -10.905 1 96.99 198 ALA B CA 1
ATOM 4270 C C . ALA B 1 198 ? -10.526 -25.282 -10.132 1 96.99 198 ALA B C 1
ATOM 4272 O O . ALA B 1 198 ? -10.591 -25.157 -8.907 1 96.99 198 ALA B O 1
ATOM 4273 N N . HIS B 1 199 ? -11.478 -25.869 -10.862 1 95.88 199 HIS B N 1
ATOM 4274 C CA . HIS B 1 199 ? -12.668 -26.436 -10.238 1 95.88 199 HIS B CA 1
ATOM 4275 C C . HIS B 1 199 ? -12.412 -27.86 -9.757 1 95.88 199 HIS B C 1
ATOM 4277 O O . HIS B 1 199 ? -12.961 -28.815 -10.312 1 95.88 199 HIS B O 1
ATOM 4283 N N . TRP B 1 200 ? -11.712 -27.897 -8.707 1 96.76 200 TRP B N 1
ATOM 4284 C CA . TRP B 1 200 ? -11.432 -29.196 -8.106 1 96.76 200 TRP B CA 1
ATOM 4285 C C . TRP B 1 200 ? -12.665 -29.746 -7.397 1 96.76 200 TRP B C 1
ATOM 4287 O O . TRP B 1 200 ? -13.375 -29.007 -6.712 1 96.76 200 TRP B O 1
ATOM 4297 N N . PRO B 1 201 ? -12.913 -31.038 -7.563 1 95.27 201 PRO B N 1
ATOM 4298 C CA . PRO B 1 201 ? -13.927 -31.628 -6.686 1 95.27 201 PRO B CA 1
ATOM 4299 C C . PRO B 1 201 ? -13.62 -31.42 -5.205 1 95.27 201 PRO B C 1
ATOM 4301 O O . PRO B 1 201 ? -12.451 -31.391 -4.812 1 95.27 201 PRO B O 1
ATOM 4304 N N . ARG B 1 202 ? -14.527 -31.35 -4.357 1 94.1 202 ARG B N 1
ATOM 4305 C CA . ARG B 1 202 ? -14.406 -30.994 -2.947 1 94.1 202 ARG B CA 1
ATOM 4306 C C . ARG B 1 202 ? -13.397 -31.892 -2.24 1 94.1 202 ARG B C 1
ATOM 4308 O O . ARG B 1 202 ? -12.578 -31.414 -1.451 1 94.1 202 ARG B O 1
ATOM 4315 N N . GLN B 1 203 ? -13.486 -33.167 -2.581 1 94.26 203 GLN B N 1
ATOM 4316 C CA . GLN B 1 203 ? -12.635 -34.135 -1.897 1 94.26 203 GLN B CA 1
ATOM 4317 C C . GLN B 1 203 ? -11.167 -33.933 -2.262 1 94.26 203 GLN B C 1
ATOM 4319 O O . GLN B 1 203 ? -10.275 -34.36 -1.526 1 94.26 203 GLN B O 1
ATOM 4324 N N . TYR B 1 204 ? -10.987 -33.289 -3.415 1 94.91 204 TYR B N 1
ATOM 4325 C CA . TYR B 1 204 ? -9.62 -33.139 -3.9 1 94.91 204 TYR B CA 1
ATOM 4326 C C . TYR B 1 204 ? -9.151 -31.695 -3.771 1 94.91 204 TYR B C 1
ATOM 4328 O O . TYR B 1 204 ? -8.029 -31.363 -4.161 1 94.91 204 TYR B O 1
ATOM 4336 N N . PHE B 1 205 ? -10.028 -30.865 -3.23 1 95.05 205 PHE B N 1
ATOM 4337 C CA . PHE B 1 205 ? -9.672 -29.463 -3.046 1 95.05 205 PHE B CA 1
ATOM 4338 C C . PHE B 1 205 ? -8.96 -29.254 -1.715 1 95.05 205 PHE B C 1
ATOM 4340 O O . PHE B 1 205 ? -9.447 -28.521 -0.853 1 95.05 205 PHE B O 1
ATOM 4347 N N . LYS B 1 206 ? -7.898 -29.982 -1.578 1 93.58 206 LYS B N 1
ATOM 4348 C CA . LYS B 1 206 ? -7.013 -29.938 -0.417 1 93.58 206 LYS B CA 1
ATOM 4349 C C . LYS B 1 206 ? -5.555 -30.121 -0.83 1 93.58 206 LYS B C 1
ATOM 4351 O O . LYS B 1 206 ? -5.235 -31.015 -1.616 1 93.58 206 LYS B O 1
ATOM 4356 N N . ALA B 1 207 ? -4.758 -29.263 -0.356 1 95.07 207 ALA B N 1
ATOM 4357 C CA . ALA B 1 207 ? -3.345 -29.32 -0.718 1 95.07 207 ALA B CA 1
ATOM 4358 C C . ALA B 1 207 ? -2.574 -30.239 0.226 1 95.07 207 ALA B C 1
ATOM 4360 O O . ALA B 1 207 ? -1.636 -29.803 0.899 1 95.07 207 ALA B O 1
ATOM 4361 N N . PHE B 1 208 ? -2.938 -31.446 0.258 1 94.51 208 PHE B N 1
ATOM 4362 C CA . PHE B 1 208 ? -2.231 -32.511 0.96 1 94.51 208 PHE B CA 1
ATOM 4363 C C . PHE B 1 208 ? -1.655 -33.52 -0.026 1 94.51 208 PHE B C 1
ATOM 4365 O O . PHE B 1 208 ? -2.311 -33.886 -1.003 1 94.51 208 PHE B O 1
ATOM 4372 N N . ASP B 1 209 ? -0.527 -34.019 0.249 1 93.43 209 ASP B N 1
ATOM 4373 C CA . ASP B 1 209 ? 0.209 -34.873 -0.678 1 93.43 209 ASP B CA 1
ATOM 4374 C C . ASP B 1 209 ? -0.558 -36.163 -0.962 1 93.43 209 ASP B C 1
ATOM 4376 O O . ASP B 1 209 ? -0.564 -36.652 -2.093 1 93.43 209 ASP B O 1
ATOM 4380 N N . ASN B 1 210 ? -1.296 -36.692 0.064 1 93.82 210 ASN B N 1
ATOM 4381 C CA . ASN B 1 210 ? -1.995 -37.963 -0.083 1 93.82 210 ASN B CA 1
ATOM 4382 C C . ASN B 1 210 ? -3.388 -37.772 -0.676 1 93.82 210 ASN B C 1
ATOM 4384 O O . ASN B 1 210 ? -4.066 -38.746 -1.006 1 93.82 210 ASN B O 1
ATOM 4388 N N . VAL B 1 211 ? -3.89 -36.555 -0.754 1 94.9 211 VAL B N 1
ATOM 4389 C CA . VAL B 1 211 ? -5.221 -36.269 -1.279 1 94.9 211 VAL B CA 1
ATOM 4390 C C . VAL B 1 211 ? -5.108 -35.687 -2.686 1 94.9 211 VAL B C 1
ATOM 4392 O O . VAL B 1 211 ? -5.724 -36.194 -3.626 1 94.9 211 VAL B O 1
ATOM 4395 N N . ASN B 1 212 ? -4.345 -34.669 -2.841 1 97.61 212 ASN B N 1
ATOM 4396 C CA . ASN B 1 212 ? -4.101 -33.992 -4.111 1 97.61 212 ASN B CA 1
ATOM 4397 C C . ASN B 1 212 ? -2.646 -33.554 -4.242 1 97.61 212 ASN B C 1
ATOM 4399 O O . ASN B 1 212 ? -2.305 -32.415 -3.918 1 97.61 212 ASN B O 1
ATOM 4403 N N . PRO B 1 213 ? -1.788 -34.413 -4.7 1 97 213 PRO B N 1
ATOM 4404 C CA . PRO B 1 213 ? -0.358 -34.114 -4.796 1 97 213 PRO B CA 1
ATOM 4405 C C . PRO B 1 213 ? -0.064 -32.917 -5.698 1 97 213 PRO B C 1
ATOM 4407 O O . PRO B 1 213 ? 0.929 -32.214 -5.493 1 97 213 PRO B O 1
ATOM 4410 N N . ILE B 1 214 ? -0.901 -32.679 -6.687 1 98.29 214 ILE B N 1
ATOM 4411 C CA . ILE B 1 214 ? -0.684 -31.571 -7.61 1 98.29 214 ILE B CA 1
ATOM 4412 C C . ILE B 1 214 ? -0.871 -30.244 -6.877 1 98.29 214 ILE B C 1
ATOM 4414 O O . ILE B 1 214 ? 0.01 -29.382 -6.908 1 98.29 214 ILE B O 1
ATOM 4418 N N . LEU B 1 215 ? -1.98 -30.113 -6.168 1 98.11 215 LEU B N 1
ATOM 4419 C CA . LEU B 1 215 ? -2.224 -28.901 -5.395 1 98.11 215 LEU B CA 1
ATOM 4420 C C . LEU B 1 215 ? -1.166 -28.725 -4.311 1 98.11 215 LEU B C 1
ATOM 4422 O O . LEU B 1 215 ? -0.703 -27.609 -4.065 1 98.11 215 LEU B O 1
ATOM 4426 N N . TYR B 1 216 ? -0.897 -29.834 -3.699 1 97.68 216 TYR B N 1
ATOM 4427 C CA . TYR B 1 216 ? 0.145 -29.81 -2.679 1 97.68 216 TYR B CA 1
ATOM 4428 C C . TYR B 1 216 ? 1.443 -29.24 -3.239 1 97.68 216 TYR B C 1
ATOM 4430 O O . TYR B 1 216 ? 2.063 -28.37 -2.623 1 97.68 216 TYR B O 1
ATOM 4438 N N . THR B 1 217 ? 1.854 -29.693 -4.358 1 98.08 217 THR B N 1
ATOM 4439 C CA . THR B 1 217 ? 3.089 -29.252 -4.996 1 98.08 217 THR B CA 1
ATOM 4440 C C . THR B 1 217 ? 3.018 -27.768 -5.344 1 98.08 217 THR B C 1
ATOM 4442 O O . THR B 1 217 ? 3.972 -27.023 -5.108 1 98.08 217 THR B O 1
ATOM 4445 N N . VAL B 1 218 ? 1.931 -27.325 -5.873 1 98.68 218 VAL B N 1
ATOM 4446 C CA . VAL B 1 218 ? 1.759 -25.928 -6.259 1 98.68 218 VAL B CA 1
ATOM 4447 C C . VAL B 1 218 ? 1.863 -25.034 -5.025 1 98.68 218 VAL B C 1
ATOM 4449 O O . VAL B 1 218 ? 2.564 -24.02 -5.044 1 98.68 218 VAL B O 1
ATOM 4452 N N . VAL B 1 219 ? 1.234 -25.392 -3.983 1 98.37 219 VAL B N 1
ATOM 4453 C CA . VAL B 1 219 ? 1.278 -24.615 -2.749 1 98.37 219 VAL B CA 1
ATOM 4454 C C . VAL B 1 219 ? 2.705 -24.588 -2.205 1 98.37 219 VAL B C 1
ATOM 4456 O O . VAL B 1 219 ? 3.18 -23.549 -1.742 1 98.37 219 VAL B O 1
ATOM 4459 N N . CYS B 1 220 ? 3.362 -25.691 -2.288 1 97.75 220 CYS B N 1
ATOM 4460 C CA . CYS B 1 220 ? 4.746 -25.764 -1.834 1 97.75 220 CYS B CA 1
ATOM 4461 C C . CYS B 1 220 ? 5.631 -24.809 -2.626 1 97.75 220 CYS B C 1
ATOM 4463 O O . CYS B 1 220 ? 6.505 -24.151 -2.059 1 97.75 220 CYS B O 1
ATOM 4465 N N . ILE B 1 221 ? 5.446 -24.777 -3.873 1 98.14 221 ILE B N 1
ATOM 4466 C CA . ILE B 1 221 ? 6.218 -23.886 -4.732 1 98.14 221 ILE B CA 1
ATOM 4467 C C . ILE B 1 221 ? 6.012 -22.438 -4.291 1 98.14 221 ILE B C 1
ATOM 4469 O O . ILE B 1 221 ? 6.98 -21.7 -4.092 1 98.14 221 ILE B O 1
ATOM 4473 N N . ILE B 1 222 ? 4.787 -22.02 -4.114 1 98.53 222 ILE B N 1
ATOM 4474 C CA . ILE B 1 222 ? 4.455 -20.645 -3.757 1 98.53 222 ILE B CA 1
ATOM 4475 C C . ILE B 1 222 ? 4.998 -20.328 -2.365 1 98.53 222 ILE B C 1
ATOM 4477 O O . ILE B 1 222 ? 5.562 -19.254 -2.141 1 98.53 222 ILE B O 1
ATOM 4481 N N . LYS B 1 223 ? 4.816 -21.261 -1.473 1 98.01 223 LYS B N 1
ATOM 4482 C CA . LYS B 1 223 ? 5.367 -21.078 -0.134 1 98.01 223 LYS B CA 1
ATOM 4483 C C . LYS B 1 223 ? 6.887 -20.95 -0.178 1 98.01 223 LYS B C 1
ATOM 4485 O O . LYS B 1 223 ? 7.478 -20.227 0.627 1 98.01 223 LYS B O 1
ATOM 4490 N N . GLY B 1 224 ? 7.478 -21.659 -1.083 1 97.28 224 GLY B N 1
ATOM 4491 C CA . GLY B 1 224 ? 8.907 -21.492 -1.296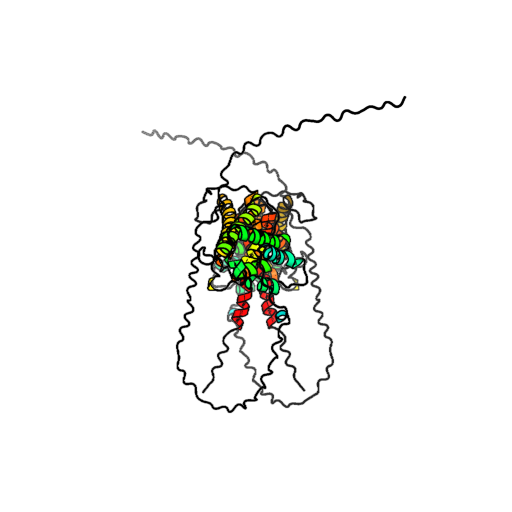 1 97.28 224 GLY B CA 1
ATOM 4492 C C . GLY B 1 224 ? 9.291 -20.076 -1.683 1 97.28 224 GLY B C 1
ATOM 4493 O O . GLY B 1 224 ? 10.267 -19.529 -1.166 1 97.28 224 GLY B O 1
ATOM 4494 N N . TRP B 1 225 ? 8.571 -19.538 -2.622 1 97.95 225 TRP B N 1
ATOM 4495 C CA . TRP B 1 225 ? 8.812 -18.155 -3.019 1 97.95 225 TRP B CA 1
ATOM 4496 C C . TRP B 1 225 ? 8.663 -17.213 -1.829 1 97.95 225 TRP B C 1
ATOM 4498 O O . TRP B 1 225 ? 9.49 -16.321 -1.628 1 97.95 225 TRP B O 1
ATOM 4508 N N . ILE B 1 226 ? 7.614 -17.403 -1.014 1 98.09 226 ILE B N 1
ATOM 4509 C CA . ILE B 1 226 ? 7.359 -16.588 0.169 1 98.09 226 ILE B CA 1
ATOM 4510 C C . ILE B 1 226 ? 8.549 -16.677 1.122 1 98.09 226 ILE B C 1
ATOM 4512 O O . ILE B 1 226 ? 9.034 -15.656 1.615 1 98.09 226 ILE B O 1
ATOM 4516 N N . LEU B 1 227 ? 8.988 -17.836 1.372 1 96.37 227 LEU B N 1
ATOM 4517 C CA . LEU B 1 227 ? 10.064 -18.076 2.326 1 96.37 227 LEU B CA 1
ATOM 4518 C C . LEU B 1 227 ? 11.336 -17.348 1.906 1 96.37 227 LEU B C 1
ATOM 4520 O O . LEU B 1 227 ? 12.019 -16.75 2.741 1 96.37 227 LEU B O 1
ATOM 4524 N N . VAL B 1 228 ? 11.687 -17.432 0.667 1 96.54 228 VAL B N 1
ATOM 4525 C CA . VAL B 1 228 ? 12.886 -16.771 0.162 1 96.54 228 VAL B CA 1
ATOM 4526 C C . VAL B 1 228 ? 12.807 -15.272 0.442 1 96.54 228 VAL B C 1
ATOM 4528 O O . VAL B 1 228 ? 13.752 -14.683 0.972 1 96.54 228 VAL B O 1
ATOM 4531 N N . VAL B 1 229 ? 11.718 -14.634 0.095 1 97.19 229 VAL B N 1
ATOM 4532 C CA . VAL B 1 229 ? 11.548 -13.194 0.259 1 97.19 229 VAL B CA 1
ATOM 4533 C C . VAL B 1 229 ? 11.509 -12.844 1.745 1 97.19 229 VAL B C 1
ATOM 4535 O O . VAL B 1 229 ? 12.145 -11.881 2.18 1 97.19 229 VAL B O 1
ATOM 4538 N N . GLN B 1 230 ? 10.796 -13.608 2.504 1 95.07 230 GLN B N 1
ATOM 4539 C CA . GLN B 1 230 ? 10.633 -13.373 3.934 1 95.07 230 GLN B CA 1
ATOM 4540 C C . GLN B 1 230 ? 11.968 -13.476 4.665 1 95.07 230 GLN B C 1
ATOM 4542 O O . GLN B 1 230 ? 12.308 -12.61 5.474 1 95.07 230 GLN B O 1
ATOM 4547 N N . GLU B 1 231 ? 12.657 -14.52 4.427 1 93.93 231 GLU B N 1
ATOM 4548 C CA . GLU B 1 231 ? 13.941 -14.728 5.091 1 93.93 231 GLU B CA 1
ATOM 4549 C C . GLU B 1 231 ? 14.926 -13.615 4.747 1 93.93 231 GLU B C 1
ATOM 4551 O O . GLU B 1 231 ? 15.671 -13.15 5.612 1 93.93 231 GLU B O 1
ATOM 4556 N N . ASP B 1 232 ? 14.937 -13.277 3.53 1 94.8 232 ASP B N 1
ATOM 4557 C CA . ASP B 1 232 ? 15.825 -12.185 3.145 1 94.8 232 ASP B CA 1
ATOM 4558 C C . ASP B 1 232 ? 15.442 -10.889 3.855 1 94.8 232 ASP B C 1
ATOM 4560 O O . ASP B 1 232 ? 16.312 -10.141 4.306 1 94.8 232 ASP B O 1
ATOM 4564 N N . THR B 1 233 ? 14.179 -10.613 3.887 1 94.82 233 THR B N 1
ATOM 4565 C CA . THR B 1 233 ? 13.678 -9.41 4.543 1 94.82 233 THR B CA 1
ATOM 4566 C C . THR B 1 233 ? 14.04 -9.411 6.025 1 94.82 233 THR B C 1
ATOM 4568 O O . THR B 1 233 ? 14.358 -8.364 6.592 1 94.82 233 THR B O 1
ATOM 4571 N N . GLN B 1 234 ? 13.984 -10.526 6.655 1 92.49 234 GLN B N 1
ATOM 4572 C CA . GLN B 1 234 ? 14.222 -10.668 8.088 1 92.49 234 GLN B CA 1
ATOM 4573 C C . GLN B 1 234 ? 15.669 -10.339 8.441 1 92.49 234 GLN B C 1
ATOM 4575 O O . GLN B 1 234 ? 15.998 -10.139 9.613 1 92.49 234 GLN B O 1
ATOM 4580 N N . ARG B 1 235 ? 16.515 -10.286 7.471 1 91.21 235 ARG B N 1
ATOM 4581 C CA . ARG B 1 235 ? 17.884 -9.839 7.703 1 91.21 235 ARG B CA 1
ATOM 4582 C C . ARG B 1 235 ? 17.922 -8.36 8.073 1 91.21 235 ARG B C 1
ATOM 4584 O O . ARG B 1 235 ? 18.873 -7.897 8.706 1 91.21 235 ARG B O 1
ATOM 4591 N N . TYR B 1 236 ? 16.936 -7.638 7.65 1 90.36 236 TYR B N 1
ATOM 4592 C CA . TYR B 1 236 ? 16.959 -6.187 7.797 1 90.36 236 TYR B CA 1
ATOM 4593 C C . TYR B 1 236 ? 15.839 -5.714 8.716 1 90.36 236 TYR B C 1
ATOM 4595 O O . TYR B 1 236 ? 15.851 -4.573 9.183 1 90.36 236 TYR B O 1
ATOM 4603 N N . TYR B 1 237 ? 14.879 -6.521 8.85 1 89.34 237 TYR B N 1
ATOM 4604 C CA . TYR B 1 237 ? 13.682 -6.12 9.581 1 89.34 237 TYR B CA 1
ATOM 4605 C C . TYR B 1 237 ? 13.218 -7.228 10.518 1 89.34 237 TYR B C 1
ATOM 4607 O O . TYR B 1 237 ? 13.225 -8.405 10.149 1 89.34 237 TYR B O 1
ATOM 4615 N N . SER B 1 238 ? 12.88 -6.863 11.692 1 86.66 238 SER B N 1
ATOM 4616 C CA . SER B 1 238 ? 12.177 -7.749 12.615 1 86.66 238 SER B CA 1
ATOM 4617 C C . SER B 1 238 ? 10.952 -7.065 13.212 1 86.66 238 SER B C 1
ATOM 4619 O O . SER B 1 238 ? 10.977 -5.864 13.487 1 86.66 238 SER B O 1
ATOM 4621 N N . LYS B 1 239 ? 9.921 -7.805 13.238 1 79.72 239 LYS B N 1
ATOM 4622 C CA . LYS B 1 239 ? 8.74 -7.271 13.911 1 79.72 239 LYS B CA 1
ATOM 4623 C C . LYS B 1 239 ? 9.067 -6.841 15.338 1 79.72 239 LYS B C 1
ATOM 4625 O O . LYS B 1 239 ? 9.957 -7.409 15.974 1 79.72 239 LYS B O 1
ATOM 4630 N N . PRO B 1 240 ? 8.316 -5.716 15.77 1 74.29 240 PRO B N 1
ATOM 4631 C CA . PRO B 1 240 ? 8.566 -5.302 17.152 1 74.29 240 PRO B CA 1
ATOM 4632 C C . PRO B 1 240 ? 8.445 -6.456 18.145 1 74.29 240 PRO B C 1
ATOM 4634 O O . PRO B 1 240 ? 7.453 -7.189 18.127 1 74.29 240 PRO B O 1
ATOM 4637 N N . GLY B 1 241 ? 9.406 -6.735 18.96 1 70.58 241 GLY B N 1
ATOM 4638 C CA . GLY B 1 241 ? 9.394 -7.811 19.938 1 70.58 241 GLY B CA 1
ATOM 4639 C C . GLY B 1 241 ? 10.108 -9.061 19.459 1 70.58 241 GLY B C 1
ATOM 4640 O O . GLY B 1 241 ? 10.322 -9.995 20.235 1 70.58 241 GLY B O 1
ATOM 4641 N N . GLU B 1 242 ? 10.345 -9.119 18.14 1 72.94 242 GLU B N 1
ATOM 4642 C CA . GLU B 1 242 ? 11.03 -10.289 17.599 1 72.94 242 GLU B CA 1
ATOM 4643 C C . GLU B 1 242 ? 12.491 -9.979 17.29 1 72.94 242 GLU B C 1
ATOM 4645 O O . GLU B 1 242 ? 12.838 -8.836 16.983 1 72.94 242 GLU B O 1
ATOM 4650 N N . SER B 1 243 ? 13.358 -10.84 17.62 1 72.61 243 SER B N 1
ATOM 4651 C CA . SER B 1 243 ? 14.772 -10.666 17.3 1 72.61 243 SER B CA 1
ATOM 4652 C C . SER B 1 243 ? 15.044 -10.948 15.826 1 72.61 243 SER B C 1
ATOM 4654 O O . SER B 1 243 ? 14.361 -11.769 15.21 1 72.61 243 SER B O 1
ATOM 4656 N N . LYS B 1 244 ? 15.943 -10.129 15.296 1 70.57 244 LYS B N 1
ATOM 4657 C CA . LYS B 1 244 ? 16.371 -10.362 13.92 1 70.57 244 LYS B CA 1
ATOM 4658 C C . LYS B 1 244 ? 16.982 -11.751 13.762 1 70.57 244 LYS B C 1
ATOM 4660 O O . LYS B 1 244 ? 17.774 -12.186 14.602 1 70.57 244 LYS B O 1
ATOM 4665 N N . ILE B 1 245 ? 16.331 -12.634 12.933 1 67.04 245 ILE B N 1
ATOM 4666 C CA . ILE B 1 245 ? 16.818 -13.99 12.705 1 67.04 245 ILE B CA 1
ATOM 4667 C C . ILE B 1 245 ? 17.753 -14.006 11.498 1 67.04 245 ILE B C 1
ATOM 4669 O O . ILE B 1 245 ? 17.441 -13.425 10.456 1 67.04 245 ILE B O 1
ATOM 4673 N N . THR B 1 246 ? 18.967 -14.344 11.668 1 72.8 246 THR B N 1
ATOM 4674 C CA . THR B 1 246 ? 19.865 -14.551 10.538 1 72.8 246 THR B CA 1
ATOM 4675 C C . THR B 1 246 ? 19.486 -15.814 9.77 1 72.8 246 THR B C 1
ATOM 4677 O O . THR B 1 246 ? 19.536 -16.918 10.317 1 72.8 246 THR B O 1
ATOM 4680 N N . PRO B 1 247 ? 19.037 -15.54 8.601 1 69.94 247 PRO B N 1
ATOM 4681 C CA . PRO B 1 247 ? 18.63 -16.712 7.821 1 69.94 247 PRO B CA 1
ATOM 4682 C C . PRO B 1 247 ? 19.783 -17.677 7.561 1 69.94 247 PRO B C 1
ATOM 4684 O O . PRO B 1 247 ? 20.937 -17.253 7.455 1 69.94 247 PRO B O 1
ATOM 4687 N N . GLU B 1 248 ? 19.482 -18.945 7.654 1 70.63 248 GLU B N 1
ATOM 4688 C CA . GLU B 1 248 ? 20.449 -20.009 7.402 1 70.63 248 GLU B CA 1
ATOM 4689 C C . GLU B 1 248 ? 20.981 -19.945 5.973 1 70.63 248 GLU B C 1
ATOM 4691 O O . GLU B 1 248 ? 22.179 -20.121 5.743 1 70.63 248 GLU B O 1
ATOM 4696 N N . ILE B 1 249 ? 20.094 -19.712 5.02 1 76.26 249 ILE B N 1
ATOM 4697 C CA . ILE B 1 249 ? 20.452 -19.66 3.607 1 76.26 249 ILE B CA 1
ATOM 4698 C C . ILE B 1 249 ? 20.257 -18.241 3.077 1 76.26 249 ILE B C 1
ATOM 4700 O O . ILE B 1 249 ? 19.185 -17.653 3.238 1 76.26 249 ILE B O 1
ATOM 4704 N N . ILE B 1 250 ? 21.349 -17.759 2.547 1 83.65 250 ILE B N 1
ATOM 4705 C CA . ILE B 1 250 ? 21.277 -16.421 1.971 1 83.65 250 ILE B CA 1
ATOM 4706 C C . ILE B 1 250 ? 21.174 -16.519 0.45 1 83.65 250 ILE B C 1
ATOM 4708 O O . ILE B 1 250 ? 22.077 -17.042 -0.207 1 83.65 250 ILE B O 1
ATOM 4712 N N . GLU B 1 251 ? 20.069 -16.166 -0.065 1 89.6 251 GLU B N 1
ATOM 4713 C CA . GLU B 1 251 ? 19.849 -16.174 -1.508 1 89.6 251 GLU B CA 1
ATOM 4714 C C . GLU B 1 251 ? 20.387 -14.902 -2.156 1 89.6 251 GLU B C 1
ATOM 4716 O O . GLU B 1 251 ? 20.579 -13.888 -1.481 1 89.6 251 GLU B O 1
ATOM 4721 N N . THR B 1 252 ? 20.687 -14.969 -3.424 1 93.89 252 THR B N 1
ATOM 4722 C CA . THR B 1 252 ? 21.149 -13.791 -4.15 1 93.89 252 THR B CA 1
ATOM 4723 C C . THR B 1 252 ? 20.024 -12.771 -4.297 1 93.89 252 THR B C 1
ATOM 4725 O O . THR B 1 252 ? 18.85 -13.139 -4.372 1 93.89 252 THR B O 1
ATOM 4728 N N . PRO B 1 253 ? 20.33 -11.533 -4.411 1 94.77 253 PRO B N 1
ATOM 4729 C CA . PRO B 1 253 ? 19.303 -10.51 -4.621 1 94.77 253 PRO B CA 1
ATOM 4730 C C . PRO B 1 253 ? 18.465 -10.763 -5.872 1 94.77 253 PRO B C 1
ATOM 4732 O O . PRO B 1 253 ? 17.268 -10.467 -5.888 1 94.77 253 PRO B O 1
ATOM 4735 N N . GLU B 1 254 ? 19.077 -11.293 -6.895 1 95.14 254 GLU B N 1
ATOM 4736 C CA . GLU B 1 254 ? 18.357 -11.59 -8.129 1 95.14 254 GLU B CA 1
ATOM 4737 C C . GLU B 1 254 ? 17.255 -12.618 -7.892 1 95.14 254 GLU B C 1
ATOM 4739 O O . GLU B 1 254 ? 16.134 -12.458 -8.381 1 95.14 254 GLU B O 1
ATOM 4744 N N . MET B 1 255 ? 17.612 -13.637 -7.14 1 95.41 255 MET B N 1
ATOM 4745 C CA . MET B 1 255 ? 16.638 -14.68 -6.831 1 95.41 255 MET B CA 1
ATOM 4746 C C . MET B 1 255 ? 15.506 -14.129 -5.971 1 95.41 255 MET B C 1
ATOM 4748 O O . MET B 1 255 ? 14.341 -14.477 -6.173 1 95.41 255 MET B O 1
ATOM 4752 N N . VAL B 1 256 ? 15.887 -13.286 -4.996 1 96.99 256 VAL B N 1
ATOM 4753 C CA . VAL B 1 256 ? 14.892 -12.674 -4.121 1 96.99 256 VAL B CA 1
ATOM 4754 C C . VAL B 1 256 ? 13.918 -11.84 -4.95 1 96.99 256 VAL B C 1
ATOM 4756 O O . VAL B 1 256 ? 12.702 -11.938 -4.774 1 96.99 256 VAL B O 1
ATOM 4759 N N . ASN B 1 257 ? 14.432 -11.086 -5.877 1 97.66 257 ASN B N 1
ATOM 4760 C CA . ASN B 1 257 ? 13.596 -10.264 -6.746 1 97.66 257 ASN B CA 1
ATOM 4761 C C . ASN B 1 257 ? 12.696 -11.119 -7.632 1 97.66 257 ASN B C 1
ATOM 4763 O O . ASN B 1 257 ? 11.52 -10.803 -7.82 1 97.66 257 ASN B O 1
ATOM 4767 N N . LEU B 1 258 ? 13.218 -12.191 -8.146 1 97.34 258 LEU B N 1
ATOM 4768 C CA . LEU B 1 258 ? 12.432 -13.063 -9.012 1 97.34 258 LEU B CA 1
ATOM 4769 C C . LEU B 1 258 ? 11.278 -13.696 -8.242 1 97.34 258 LEU B C 1
ATOM 4771 O O . LEU B 1 258 ? 10.159 -13.782 -8.753 1 97.34 258 LEU B O 1
ATOM 4775 N N . CYS B 1 259 ? 11.573 -14.13 -7.042 1 97.79 259 CYS B N 1
ATOM 4776 C CA . CYS B 1 259 ? 10.529 -14.713 -6.206 1 97.79 259 CYS B CA 1
ATOM 4777 C C . CYS B 1 259 ? 9.462 -13.679 -5.866 1 97.79 259 CYS B C 1
ATOM 4779 O O . CYS B 1 259 ? 8.269 -13.987 -5.873 1 97.79 259 CYS B O 1
ATOM 4781 N N . ALA B 1 260 ? 9.903 -12.47 -5.581 1 98.24 260 ALA B N 1
ATOM 4782 C CA . ALA B 1 260 ? 8.963 -11.392 -5.284 1 98.24 260 ALA B CA 1
ATOM 4783 C C . ALA B 1 260 ? 8.064 -11.101 -6.482 1 98.24 260 ALA B C 1
ATOM 4785 O O . ALA B 1 260 ? 6.846 -10.977 -6.337 1 98.24 260 ALA B O 1
ATOM 4786 N N . VAL B 1 261 ? 8.632 -11.021 -7.629 1 97.68 261 VAL B N 1
ATOM 4787 C CA . VAL B 1 261 ? 7.889 -10.749 -8.855 1 97.68 261 VAL B CA 1
ATOM 4788 C C . VAL B 1 261 ? 6.94 -11.907 -9.153 1 97.68 261 VAL B C 1
ATOM 4790 O O . VAL B 1 261 ? 5.809 -11.694 -9.595 1 97.68 261 VAL B O 1
ATOM 4793 N N . ALA B 1 262 ? 7.406 -13.093 -8.892 1 98.18 262 ALA B N 1
ATOM 4794 C CA . ALA B 1 262 ? 6.571 -14.272 -9.103 1 98.18 262 ALA B CA 1
ATOM 4795 C C . ALA B 1 262 ? 5.311 -14.213 -8.245 1 98.18 262 ALA B C 1
ATOM 4797 O O . ALA B 1 262 ? 4.216 -14.532 -8.715 1 98.18 262 ALA B O 1
ATOM 4798 N N . LEU B 1 263 ? 5.443 -13.836 -6.982 1 98.44 263 LEU B N 1
ATOM 4799 C CA . LEU B 1 263 ? 4.3 -13.696 -6.087 1 98.44 263 LEU B CA 1
ATOM 4800 C C . LEU B 1 263 ? 3.324 -12.648 -6.611 1 98.44 263 LEU B C 1
ATOM 4802 O O . LEU B 1 263 ? 2.109 -12.854 -6.577 1 98.44 263 LEU B O 1
ATOM 4806 N N . SER B 1 264 ? 3.883 -11.535 -7.071 1 98.15 264 SER B N 1
ATOM 4807 C CA . SER B 1 264 ? 3.055 -10.475 -7.637 1 98.15 264 SER B CA 1
ATOM 4808 C C . SER B 1 264 ? 2.279 -10.97 -8.853 1 98.15 264 SER B C 1
ATOM 4810 O O . SER B 1 264 ? 1.072 -10.742 -8.961 1 98.15 264 SER B O 1
ATOM 4812 N N . ASP B 1 265 ? 2.943 -11.661 -9.774 1 97.93 265 ASP B N 1
ATOM 4813 C CA . ASP B 1 265 ? 2.315 -12.176 -10.987 1 97.93 265 ASP B CA 1
ATOM 4814 C C . ASP B 1 265 ? 1.214 -13.18 -10.652 1 97.93 265 ASP B C 1
ATOM 4816 O O . ASP B 1 265 ? 0.171 -13.208 -11.308 1 97.93 265 ASP B O 1
ATOM 4820 N N . LEU B 1 266 ? 1.494 -14.023 -9.686 1 98.35 266 LEU B N 1
ATOM 4821 C CA . LEU B 1 266 ? 0.499 -14.993 -9.239 1 98.35 266 LEU B CA 1
ATOM 4822 C C . LEU B 1 266 ? -0.766 -14.291 -8.757 1 98.35 266 LEU B C 1
ATOM 4824 O O . LEU B 1 266 ? -1.874 -14.659 -9.153 1 98.35 266 LEU B O 1
ATOM 4828 N N . CYS B 1 267 ? -0.638 -13.293 -7.917 1 97.87 267 CYS B N 1
ATOM 4829 C CA . CYS B 1 267 ? -1.766 -12.552 -7.362 1 97.87 267 CYS B CA 1
ATOM 4830 C C . CYS B 1 267 ? -2.511 -11.795 -8.455 1 97.87 267 CYS B C 1
ATOM 4832 O O . CYS B 1 267 ? -3.74 -11.715 -8.433 1 97.87 267 CYS B O 1
ATOM 4834 N N . GLU B 1 268 ? -1.781 -11.234 -9.358 1 97.35 268 GLU B N 1
ATOM 4835 C CA . GLU B 1 268 ? -2.393 -10.51 -10.468 1 97.35 268 GLU B CA 1
ATOM 4836 C C . GLU B 1 268 ? -3.237 -11.44 -11.335 1 97.35 268 GLU B C 1
ATOM 4838 O O . GLU B 1 268 ? -4.303 -11.051 -11.816 1 97.35 268 GLU B O 1
ATOM 4843 N N . SER B 1 269 ? -2.766 -12.615 -11.487 1 96.92 269 SER B N 1
ATOM 4844 C CA . SER B 1 269 ? -3.456 -13.588 -12.328 1 96.92 269 SER B CA 1
ATOM 4845 C C . SER B 1 269 ? -4.663 -14.182 -11.611 1 96.92 269 SER B C 1
ATOM 4847 O O . SER B 1 269 ? -5.73 -14.34 -12.207 1 96.92 269 SER B O 1
ATOM 4849 N N . ALA B 1 270 ? -4.502 -14.549 -10.358 1 96.51 270 ALA B N 1
ATOM 4850 C CA . ALA B 1 270 ? -5.547 -15.227 -9.594 1 96.51 270 ALA B CA 1
ATOM 4851 C C . ALA B 1 270 ? -6.587 -14.233 -9.086 1 96.51 270 ALA B C 1
ATOM 4853 O O . ALA B 1 270 ? -7.765 -14.573 -8.949 1 96.51 270 ALA B O 1
ATOM 4854 N N . GLN B 1 271 ? -6.044 -13.018 -8.706 1 95.12 271 GLN B N 1
ATOM 4855 C CA . GLN B 1 271 ? -6.887 -11.927 -8.228 1 95.12 271 GLN B CA 1
ATOM 4856 C C . GLN B 1 271 ? -7.729 -12.365 -7.034 1 95.12 271 GLN B C 1
ATOM 4858 O O . GLN B 1 271 ? -7.224 -13.016 -6.116 1 95.12 271 GLN B O 1
ATOM 4863 N N . ARG B 1 272 ? -8.979 -12.031 -6.969 1 94.3 272 ARG B N 1
ATOM 4864 C CA . ARG B 1 272 ? -9.85 -12.268 -5.823 1 94.3 272 ARG B CA 1
ATOM 4865 C C . ARG B 1 272 ? -10.082 -13.761 -5.612 1 94.3 272 ARG B C 1
ATOM 4867 O O . ARG B 1 272 ? -10.318 -14.205 -4.486 1 94.3 272 ARG B O 1
ATOM 4874 N N . GLN B 1 273 ? -10.041 -14.561 -6.642 1 95.98 273 GLN B N 1
ATOM 4875 C CA . GLN B 1 273 ? -10.264 -16 -6.545 1 95.98 273 GLN B CA 1
ATOM 4876 C C . GLN B 1 273 ? -9.234 -16.657 -5.631 1 95.98 273 GLN B C 1
ATOM 4878 O O . GLN B 1 273 ? -9.53 -17.652 -4.967 1 95.98 273 GLN B O 1
ATOM 4883 N N . LEU B 1 274 ? -8.035 -16.026 -5.679 1 96.66 274 LEU B N 1
ATOM 4884 C CA . LEU B 1 274 ? -7.003 -16.546 -4.789 1 96.66 274 LEU B CA 1
ATOM 4885 C C . LEU B 1 274 ? -7.443 -16.45 -3.332 1 96.66 274 LEU B C 1
ATOM 4887 O O . LEU B 1 274 ? -7.319 -17.417 -2.577 1 96.66 274 LEU B O 1
ATOM 4891 N N . TRP B 1 275 ? -7.925 -15.313 -3.031 1 94.57 275 TRP B N 1
ATOM 4892 C CA . TRP B 1 275 ? -8.358 -15.069 -1.659 1 94.57 275 TRP B CA 1
ATOM 4893 C C . TRP B 1 275 ? -9.54 -15.96 -1.294 1 94.57 275 TRP B C 1
ATOM 4895 O O . TRP B 1 275 ? -9.564 -16.561 -0.218 1 94.57 275 TRP B O 1
ATOM 4905 N N . ILE B 1 276 ? -10.502 -16.12 -2.128 1 94.72 276 ILE B N 1
ATOM 4906 C CA . ILE B 1 276 ? -11.711 -16.895 -1.873 1 94.72 276 ILE B CA 1
ATOM 4907 C C . ILE B 1 276 ? -11.348 -18.364 -1.662 1 94.72 276 ILE B C 1
ATOM 4909 O O . ILE B 1 276 ? -11.862 -19.011 -0.747 1 94.72 276 ILE B O 1
ATOM 4913 N N . ASN B 1 277 ? -10.423 -18.878 -2.422 1 94.68 277 ASN B N 1
ATOM 4914 C CA . ASN B 1 277 ? -10.103 -20.302 -2.418 1 94.68 277 ASN B CA 1
ATOM 4915 C C . ASN B 1 277 ? -8.974 -20.62 -1.442 1 94.68 277 ASN B C 1
ATOM 4917 O O . ASN B 1 277 ? -8.918 -21.72 -0.888 1 94.68 277 ASN B O 1
ATOM 4921 N N . TRP B 1 278 ? -8.087 -19.628 -1.316 1 96.06 278 TRP B N 1
ATOM 4922 C CA . TRP B 1 278 ? -6.864 -19.877 -0.56 1 96.06 278 TRP B CA 1
ATOM 4923 C C . TRP B 1 278 ? -6.552 -18.709 0.37 1 96.06 278 TRP B C 1
ATOM 4925 O O . TRP B 1 278 ? -5.493 -18.086 0.26 1 96.06 278 TRP B O 1
ATOM 4935 N N . ALA B 1 279 ? -7.347 -18.488 1.333 1 94.58 279 ALA B N 1
ATOM 4936 C CA . ALA B 1 279 ? -7.278 -17.321 2.209 1 94.58 279 ALA B CA 1
ATOM 4937 C C . ALA B 1 279 ? -5.986 -17.32 3.021 1 94.58 279 ALA B C 1
ATOM 4939 O O . ALA B 1 279 ? -5.321 -16.288 3.139 1 94.58 279 ALA B O 1
ATOM 4940 N N . SER B 1 280 ? -5.643 -18.461 3.565 1 95.86 280 SER B N 1
ATOM 4941 C CA . SER B 1 280 ? -4.44 -18.559 4.386 1 95.86 280 SER B CA 1
ATOM 4942 C C . SER B 1 280 ? -3.19 -18.229 3.577 1 95.86 280 SER B C 1
ATOM 4944 O O . SER B 1 280 ? -2.31 -17.508 4.051 1 95.86 280 SER B O 1
ATOM 4946 N N . LEU B 1 281 ? -3.139 -18.794 2.395 1 97.02 281 LEU B N 1
ATOM 4947 C CA . LEU B 1 281 ? -2.006 -18.521 1.516 1 97.02 281 LEU B CA 1
ATOM 4948 C C . LEU B 1 281 ? -1.936 -17.039 1.165 1 97.02 281 LEU B C 1
ATOM 4950 O O . LEU B 1 281 ? -0.853 -16.45 1.153 1 97.02 281 LEU B O 1
ATOM 4954 N N . THR B 1 282 ? -3.098 -16.471 0.848 1 96.69 282 THR B N 1
ATOM 4955 C CA . THR B 1 282 ? -3.177 -15.047 0.54 1 96.69 282 THR B CA 1
ATOM 4956 C C . THR B 1 282 ? -2.663 -14.212 1.709 1 96.69 282 THR B C 1
ATOM 4958 O O . THR B 1 282 ? -1.919 -13.249 1.511 1 96.69 282 THR B O 1
ATOM 4961 N N . ASP B 1 283 ? -3.02 -14.583 2.92 1 96.35 283 ASP B N 1
ATOM 4962 C CA . ASP B 1 283 ? -2.568 -13.888 4.122 1 96.35 283 ASP B CA 1
ATOM 4963 C C . ASP B 1 283 ? -1.049 -13.959 4.259 1 96.35 283 ASP B C 1
ATOM 4965 O O . ASP B 1 283 ? -0.406 -12.97 4.617 1 96.35 283 ASP B O 1
ATOM 4969 N N . GLU B 1 284 ? -0.535 -15.073 4.021 1 97.34 284 GLU B N 1
ATOM 4970 C CA . GLU B 1 284 ? 0.913 -15.24 4.103 1 97.34 284 GLU B CA 1
ATOM 4971 C C . GLU B 1 284 ? 1.629 -14.348 3.093 1 97.34 284 GLU B C 1
ATOM 4973 O O . GLU B 1 284 ? 2.669 -13.763 3.402 1 97.34 284 GLU B O 1
ATOM 4978 N N . ILE B 1 285 ? 1.083 -14.327 1.877 1 97.83 285 ILE B N 1
ATOM 4979 C CA . ILE B 1 285 ? 1.656 -13.448 0.863 1 97.83 285 ILE B CA 1
ATOM 4980 C C . ILE B 1 285 ? 1.575 -11.997 1.331 1 97.83 285 ILE B C 1
ATOM 4982 O O . ILE B 1 285 ? 2.553 -11.252 1.235 1 97.83 285 ILE B O 1
ATOM 4986 N N . TYR B 1 286 ? 0.447 -11.621 1.883 1 95.97 286 TYR B N 1
ATOM 4987 C CA . TYR B 1 286 ? 0.206 -10.27 2.378 1 95.97 286 TYR B CA 1
ATOM 4988 C C . TYR B 1 286 ? 1.219 -9.895 3.453 1 95.97 286 TYR B C 1
ATOM 4990 O O . TYR B 1 286 ? 1.812 -8.814 3.406 1 95.97 286 TYR B O 1
ATOM 4998 N N . GLU B 1 287 ? 1.433 -10.758 4.395 1 95.19 287 GLU B N 1
ATOM 4999 C CA . GLU B 1 287 ? 2.333 -10.524 5.52 1 95.19 287 GLU B CA 1
ATOM 5000 C C . GLU B 1 287 ? 3.785 -10.436 5.057 1 95.19 287 GLU B C 1
ATOM 5002 O O . GLU B 1 287 ? 4.602 -9.758 5.684 1 95.19 287 GLU B O 1
ATOM 5007 N N . CYS B 1 288 ? 4.055 -11.055 4.01 1 96.23 288 CYS B N 1
ATOM 5008 C CA . CYS B 1 288 ? 5.406 -11.093 3.459 1 96.23 288 CYS B CA 1
ATOM 5009 C C . CYS B 1 288 ? 5.72 -9.811 2.697 1 96.23 288 CYS B C 1
ATOM 5011 O O . CYS B 1 288 ? 6.818 -9.266 2.818 1 96.23 288 CYS B O 1
ATOM 5013 N N . ILE B 1 289 ? 4.765 -9.282 1.979 1 96.14 289 ILE B N 1
ATOM 5014 C CA . ILE B 1 289 ? 4.974 -8.214 1.007 1 96.14 289 ILE B CA 1
ATOM 5015 C C . ILE B 1 289 ? 5.233 -6.897 1.736 1 96.14 289 ILE B C 1
ATOM 5017 O O . ILE B 1 289 ? 6.14 -6.146 1.37 1 96.14 289 ILE B O 1
ATOM 5021 N N . LYS B 1 290 ? 4.527 -6.59 2.791 1 94.45 290 LYS B N 1
ATOM 5022 C CA . LYS B 1 290 ? 4.561 -5.272 3.417 1 94.45 290 LYS B CA 1
ATOM 5023 C C . LYS B 1 290 ? 5.962 -4.936 3.918 1 94.45 290 LYS B C 1
ATOM 5025 O O . LYS B 1 290 ? 6.567 -3.956 3.477 1 94.45 290 LYS B O 1
ATOM 5030 N N . PRO B 1 291 ? 6.545 -5.779 4.796 1 95.81 291 PRO B N 1
ATOM 5031 C CA . PRO B 1 291 ? 7.897 -5.46 5.261 1 95.81 291 PRO B CA 1
ATOM 5032 C C . PRO B 1 291 ? 8.939 -5.544 4.147 1 95.81 291 PRO B C 1
ATOM 5034 O O . PRO B 1 291 ? 9.97 -4.869 4.209 1 95.81 291 PRO B O 1
ATOM 5037 N N . SER B 1 292 ? 8.642 -6.395 3.117 1 97.21 292 SER B N 1
ATOM 5038 C CA . SER B 1 292 ? 9.591 -6.515 2.015 1 97.21 292 SER B CA 1
ATOM 5039 C C . SER B 1 292 ? 9.709 -5.205 1.242 1 97.21 292 SER B C 1
ATOM 5041 O O . SER B 1 292 ? 10.796 -4.842 0.788 1 97.21 292 SER B O 1
ATOM 5043 N N . ILE B 1 293 ? 8.62 -4.481 1.088 1 97.09 293 ILE B N 1
ATOM 5044 C CA . ILE B 1 293 ? 8.59 -3.21 0.373 1 97.09 293 ILE B CA 1
ATOM 5045 C C . ILE B 1 293 ? 9.329 -2.146 1.182 1 97.09 293 ILE B C 1
ATOM 5047 O O . ILE B 1 293 ? 10.11 -1.368 0.629 1 97.09 293 ILE B O 1
ATOM 5051 N N . THR B 1 294 ? 9.182 -2.165 2.445 1 96.36 294 THR B N 1
ATOM 5052 C CA . THR B 1 294 ? 9.602 -1.032 3.262 1 96.36 294 THR B CA 1
ATOM 5053 C C . THR B 1 294 ? 11.02 -1.239 3.787 1 96.36 294 THR B C 1
ATOM 5055 O O . THR B 1 294 ? 11.756 -0.273 4.002 1 96.36 294 THR B O 1
ATOM 5058 N N . HIS B 1 295 ? 11.463 -2.508 3.986 1 95.76 295 HIS B N 1
ATOM 5059 C CA . HIS B 1 29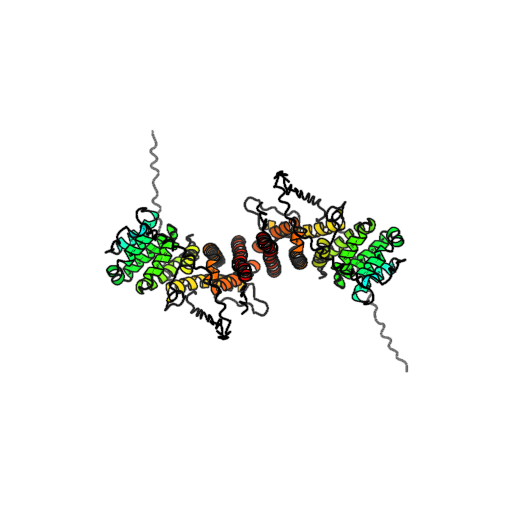5 ? 12.674 -2.708 4.773 1 95.76 295 HIS B CA 1
ATOM 5060 C C . HIS B 1 295 ? 13.71 -3.513 3.996 1 95.76 295 HIS B C 1
ATOM 5062 O O . HIS B 1 295 ? 14.872 -3.595 4.403 1 95.76 295 HIS B O 1
ATOM 5068 N N . ASN B 1 296 ? 13.353 -4.119 2.917 1 95.04 296 ASN B N 1
ATOM 5069 C CA . ASN B 1 296 ? 14.288 -4.99 2.214 1 95.04 296 ASN B CA 1
ATOM 5070 C C . ASN B 1 296 ? 15.082 -4.225 1.158 1 95.04 296 ASN B C 1
ATOM 5072 O O . ASN B 1 296 ? 14.547 -3.881 0.103 1 95.04 296 ASN B O 1
ATOM 5076 N N . PRO B 1 297 ? 16.275 -3.953 1.4 1 93.88 297 PRO B N 1
ATOM 5077 C CA . PRO B 1 297 ? 17.062 -3.164 0.45 1 93.88 297 PRO B CA 1
ATOM 5078 C C . PRO B 1 297 ? 17.45 -3.958 -0.796 1 93.88 297 PRO B C 1
ATOM 5080 O O . PRO B 1 297 ? 17.89 -3.376 -1.791 1 93.88 297 PRO B O 1
ATOM 5083 N N . ASN B 1 298 ? 17.364 -5.327 -0.727 1 94.74 298 ASN B N 1
ATOM 5084 C CA . ASN B 1 298 ? 17.763 -6.158 -1.858 1 94.74 298 ASN B CA 1
ATOM 5085 C C . ASN B 1 298 ? 16.7 -6.162 -2.953 1 94.74 298 ASN B C 1
ATOM 5087 O O . ASN B 1 298 ? 16.975 -6.552 -4.089 1 94.74 298 ASN B O 1
ATOM 5091 N N . LEU B 1 299 ? 15.519 -5.806 -2.607 1 96.86 299 LEU B N 1
ATOM 5092 C CA . LEU B 1 299 ? 14.476 -5.669 -3.617 1 96.86 299 LEU B CA 1
ATOM 5093 C C . LEU B 1 299 ? 14.645 -4.372 -4.4 1 96.86 299 LEU B C 1
ATOM 5095 O O . LEU B 1 299 ? 14.834 -3.306 -3.811 1 96.86 299 LEU B O 1
ATOM 5099 N N . THR B 1 300 ? 14.585 -4.501 -5.679 1 96.03 300 THR B N 1
ATOM 5100 C CA . THR B 1 300 ? 14.706 -3.329 -6.539 1 96.03 300 THR B CA 1
ATOM 5101 C C . THR B 1 300 ? 13.449 -2.467 -6.459 1 96.03 300 THR B C 1
ATOM 5103 O O . THR B 1 300 ? 12.39 -2.943 -6.045 1 96.03 300 THR B O 1
ATOM 5106 N N . GLY B 1 301 ? 13.524 -1.195 -6.856 1 95.48 301 GLY B N 1
ATOM 5107 C CA . GLY B 1 301 ? 12.369 -0.312 -6.899 1 95.48 301 GLY B CA 1
ATOM 5108 C C . GLY B 1 301 ? 11.235 -0.853 -7.749 1 95.48 301 GLY B C 1
ATOM 5109 O O . GLY B 1 301 ? 10.065 -0.732 -7.382 1 95.48 301 GLY B O 1
ATOM 5110 N N . GLU B 1 302 ? 11.599 -1.476 -8.859 1 94.62 302 GLU B N 1
ATOM 5111 C CA . GLU B 1 302 ? 10.6 -2.034 -9.765 1 94.62 302 GLU B CA 1
ATOM 5112 C C . GLU B 1 302 ? 9.84 -3.184 -9.109 1 94.62 302 GLU B C 1
ATOM 5114 O O . GLU B 1 302 ? 8.618 -3.279 -9.233 1 94.62 302 GLU B O 1
ATOM 5119 N N . SER B 1 303 ? 10.635 -4.084 -8.456 1 97.04 303 SER B N 1
ATOM 5120 C CA . SER B 1 303 ? 9.992 -5.189 -7.753 1 97.04 303 SER B CA 1
ATOM 5121 C C . SER B 1 303 ? 9.081 -4.682 -6.64 1 97.04 303 SER B C 1
ATOM 5123 O O . SER B 1 303 ? 7.972 -5.188 -6.458 1 97.04 303 SER B O 1
ATOM 5125 N N . LYS B 1 304 ? 9.576 -3.645 -5.93 1 97.53 304 LYS B N 1
ATOM 5126 C CA . LYS B 1 304 ? 8.782 -3.061 -4.853 1 97.53 304 LYS B CA 1
ATOM 5127 C C . LYS B 1 304 ? 7.511 -2.413 -5.396 1 97.53 304 LYS B C 1
ATOM 5129 O O . LYS B 1 304 ? 6.454 -2.484 -4.766 1 97.53 304 LYS B O 1
ATOM 5134 N N . GLU B 1 305 ? 7.633 -1.778 -6.502 1 96.48 305 GLU B N 1
ATOM 5135 C CA . GLU B 1 305 ? 6.466 -1.167 -7.131 1 96.48 305 GLU B CA 1
ATOM 5136 C C . GLU B 1 305 ? 5.409 -2.215 -7.468 1 96.48 305 GLU B C 1
ATOM 5138 O O . GLU B 1 305 ? 4.221 -2.009 -7.214 1 96.48 305 GLU B O 1
ATOM 5143 N N . ARG B 1 306 ? 5.822 -3.3 -8.015 1 97.01 306 ARG B N 1
ATOM 5144 C CA . ARG B 1 306 ? 4.907 -4.388 -8.348 1 97.01 306 ARG B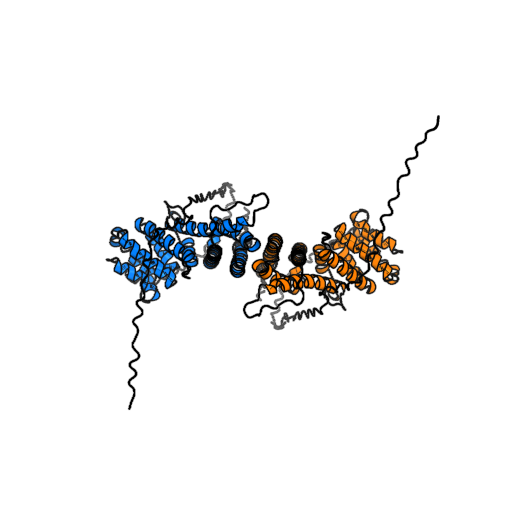 CA 1
ATOM 5145 C C . ARG B 1 306 ? 4.25 -4.953 -7.094 1 97.01 306 ARG B C 1
ATOM 5147 O O . ARG B 1 306 ? 3.041 -5.196 -7.075 1 97.01 306 ARG B O 1
ATOM 5154 N N . LEU B 1 307 ? 5.07 -5.177 -6.097 1 97.98 307 LEU B N 1
ATOM 5155 C CA . LEU B 1 307 ? 4.546 -5.688 -4.835 1 97.98 307 LEU B CA 1
ATOM 5156 C C . LEU B 1 307 ? 3.556 -4.705 -4.22 1 97.98 307 LEU B C 1
ATOM 5158 O O . LEU B 1 307 ? 2.552 -5.114 -3.632 1 97.98 307 LEU B O 1
ATOM 5162 N N . LEU B 1 308 ? 3.887 -3.437 -4.297 1 97.45 308 LEU B N 1
ATOM 5163 C CA . LEU B 1 308 ? 2.996 -2.407 -3.775 1 97.45 308 LEU B CA 1
ATOM 5164 C C . LEU B 1 308 ? 1.645 -2.448 -4.481 1 97.45 308 LEU B C 1
ATOM 5166 O O . LEU B 1 308 ? 0.598 -2.39 -3.832 1 97.45 308 LEU B O 1
ATOM 5170 N N . ASP B 1 309 ? 1.625 -2.516 -5.786 1 96.34 309 ASP B N 1
ATOM 5171 C CA . ASP B 1 309 ? 0.391 -2.638 -6.555 1 96.34 309 ASP B CA 1
ATOM 5172 C C . ASP B 1 309 ? -0.402 -3.872 -6.128 1 96.34 309 ASP B C 1
ATOM 5174 O O . ASP B 1 309 ? -1.628 -3.818 -6.01 1 96.34 309 ASP B O 1
ATOM 5178 N N . THR B 1 310 ? 0.307 -4.941 -5.97 1 96.94 310 THR B N 1
ATOM 5179 C CA . THR B 1 310 ? -0.317 -6.175 -5.505 1 96.94 310 THR B CA 1
ATOM 5180 C C . THR B 1 310 ? -0.99 -5.964 -4.152 1 96.94 310 THR B C 1
ATOM 5182 O O . THR B 1 310 ? -2.135 -6.373 -3.952 1 96.94 310 THR B O 1
ATOM 5185 N N . LEU B 1 311 ? -0.25 -5.328 -3.255 1 96.09 311 LEU B N 1
ATOM 5186 C CA . LEU B 1 311 ? -0.767 -5.045 -1.92 1 96.09 311 LEU B CA 1
ATOM 5187 C C . LEU B 1 311 ? -2.049 -4.222 -1.997 1 96.09 311 LEU B C 1
ATOM 5189 O O . LEU B 1 311 ? -3.023 -4.517 -1.302 1 96.09 311 LEU B O 1
ATOM 5193 N N . LEU B 1 312 ? -2.049 -3.219 -2.792 1 93.67 312 LEU B N 1
ATOM 5194 C CA . LEU B 1 312 ? -3.218 -2.365 -2.973 1 93.67 312 LEU B CA 1
ATOM 5195 C C . LEU B 1 312 ? -4.394 -3.163 -3.526 1 93.67 312 LEU B C 1
ATOM 5197 O O . LEU B 1 312 ? -5.53 -2.994 -3.077 1 93.67 312 LEU B O 1
ATOM 5201 N N . GLN B 1 313 ? -4.153 -4.031 -4.441 1 93.03 313 GLN B N 1
ATOM 5202 C CA . GLN B 1 313 ? -5.198 -4.866 -5.025 1 93.03 313 GLN B CA 1
ATOM 5203 C C . GLN B 1 313 ? -5.788 -5.815 -3.986 1 93.03 313 GLN B C 1
ATOM 5205 O O . GLN B 1 313 ? -7.005 -6.008 -3.934 1 93.03 313 GLN B O 1
ATOM 5210 N N . MET B 1 314 ? -4.938 -6.413 -3.214 1 93.12 314 MET B N 1
ATOM 5211 C CA . MET B 1 314 ? -5.373 -7.382 -2.212 1 93.12 314 MET B CA 1
ATOM 5212 C C . MET B 1 314 ? -6.313 -6.734 -1.201 1 93.12 314 MET B C 1
ATOM 5214 O O . MET B 1 314 ? -7.223 -7.386 -0.686 1 93.12 314 MET B O 1
ATOM 5218 N N . THR B 1 315 ? -6.11 -5.495 -0.907 1 87.76 315 THR B N 1
ATOM 5219 C CA . THR B 1 315 ? -6.962 -4.787 0.041 1 87.76 315 THR B CA 1
ATOM 5220 C C . THR B 1 315 ? -8.363 -4.593 -0.532 1 87.76 315 THR B C 1
ATOM 5222 O O . THR B 1 315 ? -9.326 -4.412 0.217 1 87.76 315 THR B O 1
ATOM 5225 N N . GLN B 1 316 ? -8.504 -4.682 -1.813 1 86.2 316 GLN B N 1
ATOM 5226 C CA . GLN B 1 316 ? -9.787 -4.496 -2.483 1 86.2 316 GLN B CA 1
ATOM 5227 C C . GLN B 1 316 ? -10.554 -5.812 -2.577 1 86.2 316 GLN B C 1
ATOM 5229 O O . GLN B 1 316 ? -11.766 -5.816 -2.802 1 86.2 316 GLN B O 1
ATOM 5234 N N . TRP B 1 317 ? -9.838 -6.907 -2.492 1 85.69 317 TRP B N 1
ATOM 5235 C CA . TRP B 1 317 ? -10.465 -8.215 -2.65 1 85.69 317 TRP B CA 1
ATOM 5236 C C . TRP B 1 317 ? -11.456 -8.484 -1.522 1 85.69 317 TRP B C 1
ATOM 5238 O O . TRP B 1 317 ? -12.475 -9.148 -1.728 1 85.69 317 TRP B O 1
ATOM 5248 N N . THR B 1 318 ? -11.243 -7.982 -0.319 1 70.8 318 THR B N 1
ATOM 5249 C CA . THR B 1 318 ? -12.047 -8.305 0.854 1 70.8 318 THR B CA 1
ATOM 5250 C C . THR B 1 318 ? -13.179 -7.296 1.029 1 70.8 318 THR B C 1
ATOM 5252 O O . THR B 1 318 ? -14.149 -7.561 1.742 1 70.8 318 THR B O 1
ATOM 5255 N N . LYS B 1 319 ? -13.108 -6.062 0.659 1 64.19 319 LYS B N 1
ATOM 5256 C CA . LYS B 1 319 ? -14.097 -5.007 0.859 1 64.19 319 LYS B CA 1
ATOM 5257 C C . LYS B 1 319 ? -15.359 -5.274 0.044 1 64.19 319 LYS B C 1
ATOM 5259 O O . LYS B 1 319 ? -16.468 -4.973 0.49 1 64.19 319 LYS B O 1
ATOM 5264 N N . ASN B 1 320 ? -15.352 -5.717 -1.174 1 52.5 320 ASN B N 1
ATOM 5265 C CA . ASN B 1 320 ? -16.547 -5.908 -1.989 1 52.5 320 ASN B CA 1
ATOM 5266 C C . ASN B 1 320 ? -17.504 -6.913 -1.353 1 52.5 320 ASN B C 1
ATOM 5268 O O . ASN B 1 320 ? -18.701 -6.908 -1.647 1 52.5 320 ASN B O 1
ATOM 5272 N N . GLN B 1 321 ? -17.188 -7.696 -0.508 1 47.73 321 GLN B N 1
ATOM 5273 C CA . GLN B 1 321 ? -18.163 -8.605 0.084 1 47.73 321 GLN B CA 1
ATOM 5274 C C . GLN B 1 321 ? -18.98 -7.907 1.167 1 47.73 321 GLN B C 1
ATOM 5276 O O . GLN B 1 321 ? -20.159 -8.213 1.358 1 47.73 321 GLN B O 1
ATOM 5281 N N . LYS B 1 322 ? -18.482 -6.874 1.896 1 42.4 322 LYS B N 1
ATOM 5282 C CA . LYS B 1 322 ? -19.292 -6.312 2.973 1 42.4 322 LYS B CA 1
ATOM 5283 C C . LYS B 1 322 ? -20.511 -5.58 2.42 1 42.4 322 LYS B C 1
ATOM 5285 O O . LYS B 1 322 ? -21.588 -5.616 3.018 1 42.4 322 LYS B O 1
ATOM 5290 N N . ALA B 1 323 ? -20.502 -4.917 1.329 1 42.48 323 ALA B N 1
ATOM 5291 C CA . ALA B 1 323 ? -21.704 -4.259 0.823 1 42.48 323 ALA B CA 1
ATOM 5292 C C . ALA B 1 323 ? -22.735 -5.284 0.358 1 42.48 323 ALA B C 1
ATOM 5294 O O . ALA B 1 323 ? -23.941 -5.062 0.487 1 42.48 323 ALA B O 1
ATOM 5295 N N . SER B 1 324 ? -22.172 -6.344 -0.256 1 38.61 324 SER B N 1
ATOM 5296 C CA . SER B 1 324 ? -23.184 -7.269 -0.756 1 38.61 324 SER B CA 1
ATOM 5297 C C . SER B 1 324 ? -23.875 -8.002 0.388 1 38.61 324 SER B C 1
ATOM 5299 O O . SER B 1 324 ? -25.022 -8.435 0.252 1 38.61 324 SER B O 1
ATOM 5301 N N . MET B 1 325 ? -23.189 -8.118 1.43 1 34.78 325 MET B N 1
ATOM 5302 C CA . MET B 1 325 ? -23.856 -8.879 2.483 1 34.78 325 MET B CA 1
ATOM 5303 C C . MET B 1 325 ? -24.876 -8.014 3.216 1 34.78 325 MET B C 1
ATOM 5305 O O . MET B 1 325 ? -25.834 -8.531 3.794 1 34.78 325 MET B O 1
ATOM 5309 N N . LYS B 1 326 ? -24.675 -6.672 3.325 1 37.43 326 LYS B N 1
ATOM 5310 C CA . LYS B 1 326 ? -25.697 -5.948 4.075 1 37.43 326 LYS B CA 1
ATOM 5311 C C . LYS B 1 326 ? -27.039 -5.983 3.35 1 37.43 326 LYS B C 1
ATOM 5313 O O . LYS B 1 326 ? -28.092 -5.837 3.974 1 37.43 326 LYS B O 1
ATOM 5318 N N . SER B 1 327 ? -26.905 -5.969 2.027 1 36.21 327 SER B N 1
ATOM 5319 C CA . SER B 1 327 ? -28.209 -5.779 1.401 1 36.21 327 SER B CA 1
ATOM 5320 C C . SER B 1 327 ? -29.046 -7.052 1.468 1 36.21 327 SER B C 1
ATOM 5322 O O . SER B 1 327 ? -30.201 -7.065 1.039 1 36.21 327 SER B O 1
ATOM 5324 N N . SER B 1 328 ? -28.33 -8.11 1.748 1 33.93 328 SER B N 1
ATOM 5325 C CA . SER B 1 328 ? -29.221 -9.265 1.713 1 33.93 328 SER B CA 1
ATOM 5326 C C . SER B 1 328 ? -29.946 -9.444 3.042 1 33.93 328 SER B C 1
ATOM 5328 O O . SER B 1 328 ? -29.609 -10.336 3.823 1 33.93 328 SER B O 1
ATOM 5330 N N . GLY B 1 329 ? -29.956 -8.296 3.814 1 30.73 329 GLY B N 1
ATOM 5331 C CA . GLY B 1 329 ? -30.782 -8.5 4.993 1 30.73 329 GLY B CA 1
ATOM 5332 C C . GLY B 1 329 ? -32.171 -9.015 4.666 1 30.73 329 GLY B C 1
ATOM 5333 O O . GLY B 1 329 ? -32.716 -8.714 3.603 1 30.73 329 GLY B O 1
ATOM 5334 N N . VAL B 1 330 ? -32.579 -10.018 5.456 1 29.79 330 VAL B N 1
ATOM 5335 C CA . VAL B 1 330 ? -33.708 -10.934 5.576 1 29.79 330 VAL B CA 1
ATOM 5336 C C . VAL B 1 330 ? -35.007 -10.141 5.702 1 29.79 330 VAL B C 1
ATOM 5338 O O . VAL B 1 330 ? -35.173 -9.355 6.638 1 29.79 330 VAL B O 1
ATOM 5341 N N . GLN B 1 331 ? -35.486 -9.481 4.628 1 29.41 331 GLN B N 1
ATOM 5342 C CA . GLN B 1 331 ? -36.882 -9.06 4.667 1 29.41 331 GLN B CA 1
ATOM 5343 C C . GLN B 1 331 ? -37.784 -10.192 5.15 1 29.41 331 GLN B C 1
ATOM 5345 O O . GLN B 1 331 ? -37.985 -11.179 4.439 1 29.41 331 GLN B O 1
ATOM 5350 N N . THR B 1 332 ? -37.556 -10.664 6.416 1 27.37 332 THR B N 1
ATOM 5351 C CA . THR B 1 332 ? -38.511 -11.623 6.96 1 27.37 332 THR B CA 1
ATOM 5352 C C . THR B 1 332 ? -39.909 -11.015 7.029 1 27.37 332 THR B C 1
ATOM 5354 O O . THR B 1 332 ? -40.102 -9.955 7.629 1 27.37 332 THR B O 1
ATOM 5357 N N . VAL B 1 333 ? -40.685 -11.1 5.966 1 31.81 333 VAL B N 1
ATOM 5358 C CA . VAL B 1 333 ? -42.113 -10.83 5.839 1 31.81 333 VAL B CA 1
ATOM 5359 C C . VAL B 1 333 ? -42.87 -11.504 6.982 1 31.81 333 VAL B C 1
ATOM 5361 O O . VAL B 1 333 ? -42.762 -12.718 7.176 1 31.81 333 VAL B O 1
ATOM 5364 N N . SER B 1 334 ? -42.976 -10.78 8.13 1 27.14 334 SER B N 1
ATOM 5365 C CA . SER B 1 334 ? -43.85 -11.164 9.234 1 27.14 334 SER B CA 1
ATOM 5366 C C . SER B 1 334 ? -45.28 -11.386 8.754 1 27.14 334 SER B C 1
ATOM 5368 O O . SER B 1 334 ? -45.9 -10.481 8.192 1 27.14 334 SER B O 1
ATOM 5370 N N . SER B 1 335 ? -45.573 -12.571 8.235 1 28.06 335 SER B N 1
ATOM 5371 C CA . SER B 1 335 ? -46.937 -13.014 7.969 1 28.06 335 SER B CA 1
ATOM 5372 C C . SER B 1 335 ? -47.807 -12.903 9.217 1 28.06 335 SER B C 1
ATOM 5374 O O . SER B 1 335 ? -47.506 -13.511 10.246 1 28.06 335 SER B O 1
ATOM 5376 N N . GLY B 1 336 ? -48.277 -11.695 9.618 1 25.31 336 GLY B N 1
ATOM 5377 C CA . GLY B 1 336 ? -49.354 -11.498 10.575 1 25.31 336 GLY B CA 1
ATOM 5378 C C . GLY B 1 336 ? -50.503 -12.471 10.389 1 25.31 336 GLY B C 1
ATOM 5379 O O . GLY B 1 336 ? -50.918 -12.741 9.26 1 25.31 336 GLY B O 1
ATOM 5380 N N . ARG B 1 337 ? -50.705 -13.402 11.367 1 25.56 337 ARG B N 1
ATOM 5381 C CA . ARG B 1 337 ? -52.01 -14.014 11.591 1 25.56 337 ARG B CA 1
ATOM 5382 C C . ARG B 1 337 ? -53.064 -12.958 11.908 1 25.56 337 ARG B C 1
ATOM 5384 O O . ARG B 1 337 ? -52.786 -11.991 12.62 1 25.56 337 ARG B O 1
#